Protein AF-A0A177CZA7-F1 (afdb_monomer)

Sequence (702 aa):
MGSHHSREVARFWYDYTTKESLWTVTDPSGFVVVAIATVWLSLAVKYIKMILGNLASKTLLHWGTGRRNADPEQRYLLGPGQTSSGSTSPLASILKETSGIRDLSEQVLLNKRRLSCKERLTLAVFTLVVAGFGTGMIVGGIRAAGIRSVGPVLLHSDVCGLWLFDGETRSDLATRAALNDLAKEERAAQYADNCYRQQFGTDKRRCTFYYRDRLQYGSADFSRPCPFKGNMCSNNITVTFESPIIDASQLGINSQTTHKFRRITQCAPLRMDQRFIQASTENGTTTYRYFYGEKPGADPPVNYTFLTVGDPWDRLAPVYDIFESSDDPIFPADQAVPVTGDSKRWFRNSDPRARPLACLNQIEICTPDERLCLPFRKPDDDTNWEWTPEFTLLYTSLFQTDIFDSIKMRQGRALKAQEAVAGYFSTSLGHEPWANEVENLVAIAHARSQINAWSVASGEDSIHETERYKLVNGTQNTCGLFKYRPQGYATLKGVPLLLVLFLTVVLWVLSLESEVFGPGGAFRKFFISVWQFITRSHDSATISPSSSATQETDTRNRAENSPTNNQLPVVQPGDRQRPPQSTTSSESRTPSHTDTSNVRVPSPTPPSDAATPSAASMPSSNTQESVEAAQLTSTAPVRDSNIGVREDIPNDTDEAEVEWKPLVYYYLFWEGPRSLLRKAPMNPAGRRESNPGPTNYGTIQA

Solvent-accessible surface area (backbone atoms only — not comparable to full-atom values): 43985 Å² total; per-residue (Å²): 132,84,80,72,76,67,72,78,66,73,42,79,48,72,41,52,87,80,72,42,47,35,29,35,32,46,40,70,56,42,51,49,54,52,48,51,52,50,52,51,53,58,57,43,50,62,42,52,51,52,52,52,52,53,51,51,53,51,54,57,58,57,67,70,64,78,77,67,88,66,71,84,79,76,76,83,79,76,74,96,82,74,86,70,79,71,79,70,56,70,66,60,53,45,64,71,71,48,88,47,72,66,55,48,51,46,50,59,72,67,50,85,60,97,67,52,74,67,56,43,50,52,50,44,53,50,47,50,51,53,48,48,52,52,51,48,49,50,54,46,48,58,50,50,60,61,34,55,35,89,37,63,38,74,43,60,33,98,56,20,22,48,63,43,75,62,76,91,55,97,43,76,63,56,54,50,51,52,52,52,54,32,53,51,48,53,50,11,41,55,46,18,66,70,37,59,51,89,80,70,66,96,64,67,74,74,30,45,43,44,58,39,53,56,83,74,60,50,70,84,40,81,44,74,70,50,94,58,78,87,78,42,38,36,92,40,47,22,42,32,37,40,32,58,82,41,50,37,50,54,60,12,46,56,47,91,73,46,42,25,33,32,42,39,40,40,36,30,35,34,50,81,49,69,86,32,38,44,76,47,74,56,96,90,39,36,31,40,38,31,45,88,41,68,39,86,90,45,87,73,78,41,78,40,54,48,75,48,74,41,63,79,54,78,67,55,56,52,64,39,34,18,66,50,77,28,86,38,76,36,66,45,12,71,37,78,42,87,48,90,94,52,94,60,60,27,8,29,36,84,58,75,64,70,38,55,72,46,70,50,76,46,45,31,44,21,42,68,84,63,82,50,70,44,52,66,94,58,77,49,91,84,59,83,69,76,83,40,40,66,50,49,46,48,52,57,11,55,54,82,35,44,62,68,47,49,37,65,59,47,44,79,74,49,46,64,70,57,77,48,44,55,84,45,34,26,58,74,71,66,84,60,40,67,58,56,44,50,52,49,45,52,36,21,26,52,35,31,26,40,50,35,37,48,34,28,23,54,14,59,62,49,81,62,68,44,103,50,47,44,70,45,85,77,31,57,67,27,37,55,29,33,29,26,22,62,86,69,40,26,18,32,42,37,64,66,50,51,51,51,54,50,52,50,53,53,54,50,55,60,41,51,41,75,78,73,46,62,103,79,43,72,60,63,57,50,51,52,49,52,50,54,49,58,57,55,62,66,73,73,74,76,86,79,92,80,82,90,82,90,79,92,82,89,83,86,89,87,87,85,83,88,79,92,84,87,90,81,83,92,77,84,84,78,91,79,85,86,81,83,88,82,86,79,91,86,78,94,77,86,82,84,89,72,92,81,85,87,85,83,85,83,83,88,81,84,89,82,85,89,82,86,81,84,90,81,82,85,84,89,80,89,81,88,80,90,80,89,80,82,85,78,90,82,86,87,79,91,77,90,75,92,73,91,76,88,76,87,75,81,86,79,83,74,78,79,72,84,71,86,72,81,87,77,80,85,84,85,88,82,82,86,82,88,88,85,90,82,90,83,89,85,86,90,82,89,82,91,82,82,88,79,84,90,81,90,79,84,89,80,87,130

pLDDT: mean 72.25, std 24.32, range [23.89, 98.44]

Foldseek 3Di:
DPDPPLVQDQDWDAFLVVRFTWTKDFPVVLVVLLVVLLVLLVVLLVLVLVLLLVVLVVVVVVVVPPPPPPPPPPPPPDDDD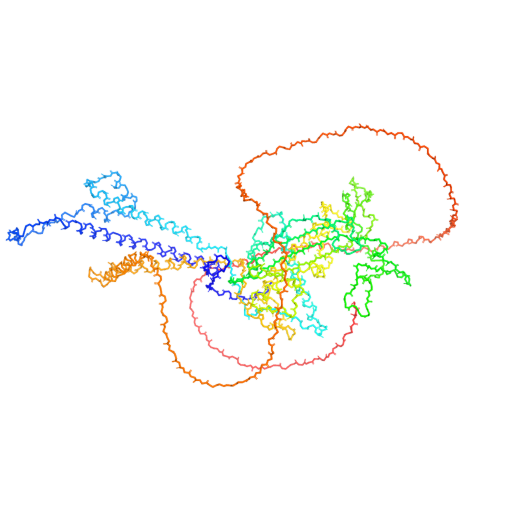DPPVPPDPVLNVCSVVDDDLVSLVCCLPVVPDPDDPVSSVSSVVSSVVSVVVVVVVVVLSVVSVVLKDLAKDQRFAQQFFDWDFQPPDPDVVVVVVLVVVLVLLVVLLVLLVQQVDPPHDDCCVVQQWFNASAADKDDWDWDDADPAPDNFFDPRTKTKIKGDFAWLVNLFFRDNFTKTKIKIKIKGFGDPDCVQWPWDADPNKIKIFGQSAWDPPDVVTDRGPDMDIHPPCVVPPQFAWEQDADPASFAGFHAWDDDPPDPTTTTTHPDSHGTDMDMDMWMWIAGSVRPDIDTLVDPPPPPPDDPDLNVSLQSQLLPLLDLVSSCVSCPPNLFPQVVQDDRRYGYPCDPNNVSVRVVSSVSSSRSSSSSRSVCNQNVVVCVSPDPRTDRPPPNSVNGSRGMTRDPRMIMGRPVSSVVSVVVSVVSVVSSVCVPPPDPPDPVVVVVVVVVVVVVVVVVPPDDDDDDDDDDDDDDDDDDDDDDDDDDDDDDDDDDDDDDDDDDDDDDDDDDDDDDDDDDDDDDDDDDDDDDDDDDDDDDDDDDDDDDDDDDDDDDDDDDDDDDDDDDDDDPPPPPPPVPPDPPDDDDDDDDDDDDDDDDDDDDDDDDDDDDDDDDDDDDDDD

Secondary structure (DSSP, 8-state):
----------EEEEETTTTEEEEEEEHHHHHHHHHHHHHHHHHHHHHHHHHHHHHHHHHHHHHHHTT----GGGGSS--S---------HHHHHHHH--SHHHHHHHHHH--S---HHHHHHHHHHHHHHHHHHHHHHHHHHHHHTTEES--EE---TT-S-EEE-TTS-SHHHHHHHHHHHHHHHHHHHHHHHHTSS---S-GGGTTSSSSSS---PPPEEESS-SSSTT-BSTT-EEEEE---EEGGGTTB--SS--EEEEEEEEEEBP-STTTEEEEEETTEEEEEE-SS--TT-SSPPS-SEEEES-TTTS-----EESS-B--SSS-B-EEEEPTT--SEEEE-SS-SPPPEEEEEEEEEE-TTSS-EEETT---TTS-----HHHHHHHHHHTT-SHHHHHHHHGGGG-GGGTTEETTEE----SSHHHHHHHHHHHHHHHHHHHHHHHHHHTGGGGG-STTEEEPTTGGGGTT-BEE--TTEEEEEHHHHHHHHHHHHHHHHHHHHHHH--TT-HHHHHHHHHHHHHHHHHTT--PPP--------------------------PPPP------------------------PPPPPPPPPP------------------------------------------------------------------------------------PPP------

Mean predicted aligned error: 16.14 Å

Structure (mmCIF, N/CA/C/O backbone):
data_AF-A0A177CZA7-F1
#
_entry.id   AF-A0A177CZA7-F1
#
loop_
_atom_site.group_PDB
_atom_site.id
_atom_site.type_symbol
_atom_site.label_atom_id
_atom_site.label_alt_id
_atom_site.label_comp_id
_atom_site.label_asym_id
_atom_site.label_entity_id
_atom_site.label_seq_id
_atom_site.pdbx_PDB_ins_code
_atom_site.Cartn_x
_atom_site.Cartn_y
_atom_site.Cartn_z
_atom_site.occupancy
_atom_site.B_iso_or_equiv
_atom_site.auth_seq_id
_atom_site.auth_comp_id
_atom_site.auth_asym_id
_atom_site.auth_atom_id
_atom_site.pdbx_PDB_model_num
ATOM 1 N N . MET A 1 1 ? 16.044 -7.470 12.537 1.00 41.16 1 MET A N 1
ATOM 2 C CA . MET A 1 1 ? 15.473 -6.142 12.847 1.00 41.16 1 MET A CA 1
ATOM 3 C C . MET A 1 1 ? 15.877 -5.768 14.262 1.00 41.16 1 MET A C 1
ATOM 5 O O . MET A 1 1 ? 15.389 -6.383 15.202 1.00 41.16 1 MET A O 1
ATOM 9 N N . GLY A 1 2 ? 16.827 -4.843 14.421 1.00 39.81 2 GLY A N 1
ATOM 10 C CA . GLY A 1 2 ? 17.107 -4.253 15.729 1.00 39.81 2 GLY A CA 1
ATOM 11 C C . GLY A 1 2 ? 15.856 -3.510 16.181 1.00 39.81 2 GLY A C 1
ATOM 12 O O . GLY A 1 2 ? 15.377 -2.633 15.471 1.00 39.81 2 GLY A O 1
ATOM 13 N N . SER A 1 3 ? 15.278 -3.933 17.300 1.00 40.50 3 SER A N 1
ATOM 14 C CA . SER A 1 3 ? 14.067 -3.357 17.878 1.00 40.50 3 SER A CA 1
ATOM 15 C C . SER A 1 3 ? 14.360 -1.922 18.339 1.00 40.50 3 SER A C 1
ATOM 17 O O . SER A 1 3 ? 14.622 -1.679 19.519 1.00 40.50 3 SER A O 1
ATOM 19 N N . HIS A 1 4 ? 14.299 -0.952 17.426 1.00 51.53 4 HIS A N 1
ATOM 20 C CA . HIS A 1 4 ? 13.946 0.401 17.824 1.00 51.53 4 HIS A CA 1
ATOM 21 C C . HIS A 1 4 ? 12.551 0.293 18.428 1.00 51.53 4 HIS A C 1
ATOM 23 O O . HIS A 1 4 ? 11.585 -0.040 17.746 1.00 51.53 4 HIS A O 1
ATOM 29 N N . HIS A 1 5 ? 12.475 0.449 19.749 1.00 51.41 5 HIS A N 1
ATOM 30 C CA . HIS A 1 5 ? 11.216 0.515 20.468 1.00 51.41 5 HIS A CA 1
ATOM 31 C C . HIS A 1 5 ? 10.480 1.769 19.997 1.00 51.41 5 HIS A C 1
ATOM 33 O O . HIS A 1 5 ? 10.565 2.814 20.641 1.00 51.41 5 HIS A O 1
ATOM 39 N N . SER A 1 6 ? 9.744 1.666 18.889 1.00 54.41 6 SER A N 1
ATOM 40 C CA . SER A 1 6 ? 8.571 2.497 18.664 1.00 54.41 6 SER A CA 1
ATOM 41 C C . SER A 1 6 ? 7.704 2.293 19.899 1.00 54.41 6 SER A C 1
ATOM 43 O O . SER A 1 6 ? 7.063 1.256 20.075 1.00 54.41 6 SER A O 1
ATOM 45 N N . ARG A 1 7 ? 7.808 3.224 20.852 1.00 56.78 7 ARG A N 1
ATOM 46 C CA . ARG A 1 7 ? 7.008 3.213 22.070 1.00 56.78 7 ARG A CA 1
ATOM 47 C C . ARG A 1 7 ? 5.595 3.555 21.643 1.00 56.78 7 ARG A C 1
ATOM 49 O O . ARG A 1 7 ? 5.189 4.711 21.677 1.00 56.78 7 ARG A O 1
ATOM 56 N N . GLU A 1 8 ? 4.854 2.547 21.209 1.00 59.75 8 GLU A N 1
ATOM 57 C CA . GLU A 1 8 ? 3.438 2.705 20.932 1.00 59.75 8 GLU A CA 1
ATOM 58 C C . GLU A 1 8 ? 2.718 2.888 22.270 1.00 59.75 8 GLU A C 1
ATOM 60 O O . GLU A 1 8 ? 2.397 1.944 22.995 1.00 59.75 8 GLU A O 1
ATOM 65 N N . VAL A 1 9 ? 2.549 4.155 22.641 1.00 65.25 9 VAL A N 1
ATOM 66 C CA . VAL A 1 9 ? 1.777 4.568 23.806 1.00 65.25 9 VAL A CA 1
ATOM 67 C C . VAL A 1 9 ? 0.313 4.271 23.510 1.00 65.25 9 VAL A C 1
ATOM 69 O O . VAL A 1 9 ? -0.203 4.673 22.469 1.00 65.25 9 VAL A O 1
ATOM 72 N N . ALA A 1 10 ? -0.368 3.584 24.432 1.00 82.06 10 ALA A N 1
ATOM 73 C CA . ALA A 1 10 ? -1.807 3.376 24.348 1.00 82.06 10 ALA A CA 1
ATOM 74 C C . ALA A 1 10 ? -2.516 4.728 24.161 1.00 82.06 10 ALA A C 1
ATOM 76 O O . ALA A 1 10 ? -2.536 5.555 25.074 1.00 82.06 10 ALA A O 1
ATOM 77 N N . ARG A 1 11 ? -3.074 4.969 22.972 1.00 91.81 11 ARG A N 1
ATOM 78 C CA . ARG A 1 11 ? -3.558 6.291 22.559 1.00 91.81 11 ARG A CA 1
ATOM 79 C C . ARG A 1 11 ? -4.953 6.197 21.972 1.00 91.81 11 ARG A C 1
ATOM 81 O O . ARG A 1 11 ? -5.267 5.282 21.211 1.00 91.81 11 ARG A O 1
ATOM 88 N N . PHE A 1 12 ? -5.795 7.148 22.358 1.00 94.62 12 PHE A N 1
ATOM 89 C CA . PHE A 1 12 ? -7.100 7.362 21.752 1.00 94.62 12 PHE A CA 1
ATOM 90 C C . PHE A 1 12 ? -6.933 8.196 20.482 1.00 94.62 12 PHE A C 1
ATOM 92 O O . PHE A 1 12 ? -6.252 9.224 20.503 1.00 94.62 12 PHE A O 1
ATOM 99 N N . TRP A 1 13 ? -7.539 7.763 19.386 1.00 96.19 13 TRP A N 1
ATOM 100 C CA . TRP A 1 13 ? -7.469 8.441 18.097 1.00 96.19 13 TRP A CA 1
ATOM 101 C C . TRP A 1 13 ? -8.765 8.237 17.307 1.00 96.19 13 TRP A C 1
ATOM 103 O O . TRP A 1 13 ? -9.624 7.437 17.680 1.00 96.19 13 TRP A O 1
ATOM 113 N N . TYR A 1 14 ? -8.942 9.009 16.238 1.00 97.00 14 TYR A N 1
ATOM 114 C CA . TYR A 1 14 ? -10.126 8.947 15.386 1.00 97.00 14 TYR A CA 1
ATOM 115 C C . TYR A 1 14 ? -9.743 8.401 14.013 1.00 97.00 14 TYR A C 1
ATOM 117 O O . TYR A 1 14 ? -8.868 8.955 13.345 1.00 97.00 14 TYR A O 1
ATOM 125 N N . ASP A 1 15 ? -10.380 7.308 13.606 1.00 97.12 15 ASP A N 1
ATOM 126 C CA . ASP A 1 15 ? -10.232 6.758 12.265 1.00 97.12 15 ASP A CA 1
ATOM 127 C C . ASP A 1 15 ? -11.191 7.489 11.326 1.00 97.12 15 ASP A C 1
ATOM 129 O O . ASP A 1 15 ? -12.394 7.229 11.318 1.00 97.12 15 ASP A O 1
ATOM 133 N N . TYR A 1 16 ? -10.655 8.394 10.508 1.00 97.50 16 TYR A N 1
ATOM 134 C CA . TYR A 1 16 ? -11.457 9.184 9.574 1.00 97.50 16 TYR A CA 1
ATOM 135 C C . TYR A 1 16 ? -12.086 8.346 8.451 1.00 97.50 16 TYR A C 1
ATOM 137 O O . TYR A 1 16 ? -13.098 8.753 7.882 1.00 97.50 16 TYR A O 1
ATOM 145 N N . THR A 1 17 ? -11.554 7.152 8.166 1.00 96.00 17 THR A N 1
ATOM 146 C CA . THR A 1 17 ? -12.101 6.252 7.138 1.00 96.00 17 THR A CA 1
ATOM 147 C C . THR A 1 17 ? -13.332 5.513 7.644 1.00 96.00 17 THR A C 1
ATOM 149 O O . THR A 1 17 ? -14.324 5.407 6.926 1.00 96.00 17 THR A O 1
ATOM 152 N N . THR A 1 18 ? -13.290 5.002 8.877 1.00 96.00 18 THR A N 1
ATOM 153 C CA . THR A 1 18 ? -14.425 4.279 9.483 1.00 96.00 18 THR A CA 1
ATOM 154 C C . THR A 1 18 ? -15.353 5.187 10.292 1.00 96.00 18 THR A C 1
ATOM 156 O O . THR A 1 18 ? -16.461 4.776 10.630 1.00 96.00 18 THR A O 1
ATOM 159 N N . LYS A 1 19 ? -14.936 6.432 10.560 1.00 96.62 19 LYS A N 1
ATOM 160 C CA . LYS A 1 19 ? -15.602 7.410 11.436 1.00 96.62 19 LYS A CA 1
ATOM 161 C C . LYS A 1 19 ? -15.761 6.920 12.878 1.00 96.62 19 LYS A C 1
ATOM 163 O O . LYS A 1 19 ? -16.674 7.346 13.589 1.00 96.62 19 LYS A O 1
ATOM 168 N N . GLU A 1 20 ? -14.870 6.036 13.318 1.00 95.50 20 GLU A N 1
ATOM 169 C CA . GLU A 1 20 ? -14.879 5.466 14.661 1.00 95.50 20 GLU A CA 1
ATOM 170 C C . GLU A 1 20 ? -13.765 6.069 15.522 1.00 95.50 20 GLU A C 1
ATOM 172 O O . GLU A 1 20 ? -12.631 6.259 15.084 1.00 95.50 20 GLU A O 1
ATOM 177 N N . SER A 1 21 ? -14.074 6.339 16.789 1.00 96.00 21 SER A N 1
ATOM 178 C CA . SER A 1 21 ? -13.039 6.603 17.785 1.00 96.00 21 SER A CA 1
ATOM 179 C C . SER A 1 21 ? -12.463 5.280 18.275 1.00 96.00 21 SER A C 1
ATOM 181 O O . SER A 1 21 ? -13.204 4.430 18.779 1.00 96.00 21 SER A O 1
ATOM 183 N N . LEU A 1 22 ? -11.153 5.114 18.155 1.00 95.81 22 LEU A N 1
ATOM 184 C CA . LEU A 1 22 ? -10.438 3.893 18.490 1.00 95.81 22 LEU A CA 1
ATOM 185 C C . LEU A 1 22 ? -9.437 4.163 19.613 1.00 95.81 22 LEU A C 1
ATOM 187 O O . LEU A 1 22 ? -8.828 5.227 19.702 1.00 95.81 22 LEU A O 1
ATOM 191 N N . TRP A 1 23 ? -9.264 3.176 20.483 1.00 95.44 23 TRP A N 1
ATOM 192 C CA . TRP A 1 23 ? -8.212 3.158 21.484 1.00 95.44 23 TRP A CA 1
ATOM 193 C C . TRP A 1 23 ? -7.285 1.989 21.194 1.00 95.44 23 TRP A C 1
ATOM 195 O O . TRP A 1 23 ? -7.686 0.828 21.293 1.00 95.44 23 TRP A O 1
ATOM 205 N N . THR A 1 24 ? -6.053 2.296 20.804 1.00 94.25 24 THR A N 1
ATOM 206 C CA . THR A 1 24 ? -5.045 1.266 20.570 1.00 94.25 24 THR A CA 1
ATOM 207 C C . THR A 1 24 ? -4.421 0.847 21.891 1.00 94.25 24 THR A C 1
ATOM 209 O O . THR A 1 24 ? -3.988 1.689 22.678 1.00 94.25 24 THR A O 1
ATOM 212 N N . VAL A 1 25 ? -4.342 -0.462 22.109 1.00 93.50 25 VAL A N 1
ATOM 213 C CA . VAL A 1 25 ? -3.674 -1.088 23.251 1.00 93.50 25 VAL A CA 1
ATOM 214 C C . VAL A 1 25 ? -2.887 -2.308 22.776 1.00 93.50 25 VAL A C 1
ATOM 216 O O . VAL A 1 25 ? -3.219 -2.914 21.758 1.00 93.50 25 VAL A O 1
ATOM 219 N N . THR A 1 26 ? -1.855 -2.709 23.517 1.00 92.69 26 THR A N 1
ATOM 220 C CA . THR A 1 26 ? -1.191 -3.993 23.250 1.00 92.69 26 THR A CA 1
ATOM 221 C C . THR A 1 26 ? -2.165 -5.148 23.488 1.00 92.69 26 THR A C 1
ATOM 223 O O . THR A 1 26 ? -3.050 -5.051 24.342 1.00 92.69 26 THR A O 1
ATOM 226 N N . ASP A 1 27 ? -2.010 -6.257 22.767 1.00 90.19 27 ASP A N 1
ATOM 227 C CA . ASP A 1 27 ? -2.902 -7.419 22.869 1.00 90.19 27 ASP A CA 1
ATOM 228 C C . ASP A 1 27 ? -3.103 -7.933 24.311 1.00 90.19 27 ASP A C 1
ATOM 230 O O . ASP A 1 27 ? -4.257 -8.195 24.683 1.00 90.19 27 ASP A O 1
ATOM 234 N N . PRO A 1 28 ? -2.051 -8.051 25.155 1.00 92.12 28 PRO A N 1
ATOM 235 C CA . PRO A 1 28 ? -2.212 -8.423 26.560 1.00 92.12 28 PRO A CA 1
ATOM 236 C C . PRO A 1 28 ? -3.025 -7.388 27.343 1.00 92.12 28 PRO A C 1
ATOM 238 O O . PRO A 1 28 ? -3.953 -7.749 28.065 1.00 92.12 28 PRO A O 1
ATOM 241 N N . SER A 1 29 ? -2.741 -6.097 27.154 1.00 89.50 29 SER A N 1
ATOM 242 C CA . SER A 1 29 ? -3.460 -5.013 27.837 1.00 89.50 29 SER A CA 1
ATOM 243 C C . SER A 1 29 ? -4.928 -4.966 27.421 1.00 89.50 29 SER A C 1
ATOM 245 O O . SER A 1 29 ? -5.801 -4.786 28.264 1.00 89.50 29 SER A O 1
ATOM 247 N N . GLY A 1 30 ? -5.222 -5.204 26.141 1.00 87.31 30 GLY A N 1
ATOM 248 C CA . GLY A 1 30 ? -6.588 -5.320 25.640 1.00 87.31 30 GLY A CA 1
ATOM 249 C C . GLY A 1 30 ? -7.357 -6.462 26.303 1.00 87.31 30 GLY A C 1
ATOM 250 O O . GLY A 1 30 ? -8.509 -6.270 26.691 1.00 87.31 30 GLY A O 1
ATOM 251 N N . PHE A 1 31 ? -6.725 -7.627 26.507 1.00 87.94 31 PHE A N 1
ATOM 252 C CA . PHE A 1 31 ? -7.338 -8.718 27.279 1.00 87.94 31 PHE A CA 1
ATOM 253 C C . PHE A 1 31 ? -7.593 -8.307 28.727 1.00 87.94 31 PHE A C 1
ATOM 255 O O . PHE A 1 31 ? -8.678 -8.569 29.236 1.00 87.94 31 PHE A O 1
ATOM 262 N N . VAL A 1 32 ? -6.637 -7.635 29.375 1.00 89.56 32 VAL A N 1
ATOM 263 C CA . VAL A 1 32 ? -6.783 -7.167 30.761 1.00 89.56 32 VAL A CA 1
ATOM 264 C C . VAL A 1 32 ? -7.930 -6.163 30.890 1.00 89.56 32 VAL A C 1
ATOM 266 O O . VAL A 1 32 ? -8.757 -6.315 31.781 1.00 89.56 32 VAL A O 1
ATOM 269 N N . VAL A 1 33 ? -8.045 -5.181 29.990 1.00 86.75 33 VAL A N 1
ATOM 270 C CA . VAL A 1 33 ? -9.135 -4.187 30.015 1.00 86.75 33 VAL A CA 1
ATOM 271 C C . VAL A 1 33 ? -10.498 -4.860 29.852 1.00 86.75 33 VAL A C 1
ATOM 273 O O . VAL A 1 33 ? -11.414 -4.589 30.631 1.00 86.75 33 VAL A O 1
ATOM 276 N N . VAL A 1 34 ? -10.634 -5.771 28.883 1.00 84.81 34 VAL A N 1
ATOM 277 C CA . VAL A 1 34 ? -11.884 -6.518 28.675 1.00 84.81 34 VAL A CA 1
ATOM 278 C C . VAL A 1 34 ? -12.184 -7.415 29.880 1.00 84.81 34 VAL A C 1
ATOM 280 O O . VAL A 1 34 ? -13.314 -7.428 30.366 1.00 84.81 34 VAL A O 1
ATOM 283 N N . ALA A 1 35 ? -11.184 -8.107 30.429 1.00 86.56 35 ALA A N 1
ATOM 284 C CA . ALA A 1 35 ? -11.339 -8.941 31.617 1.00 86.5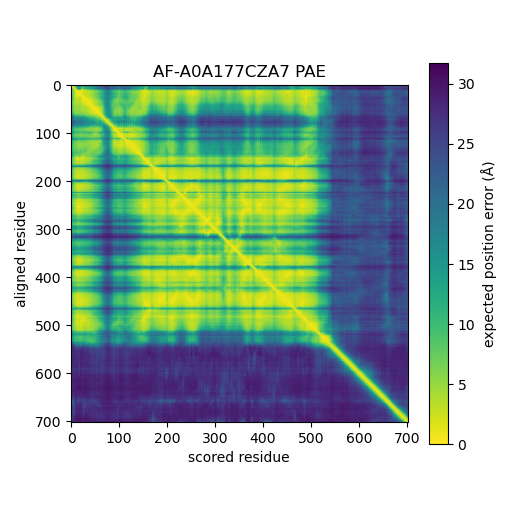6 35 ALA A CA 1
ATOM 285 C C . ALA A 1 35 ? -11.792 -8.116 32.832 1.00 86.56 35 ALA A C 1
ATOM 287 O O . ALA A 1 35 ? -12.782 -8.467 33.468 1.00 86.56 35 ALA A O 1
ATOM 288 N N . ILE A 1 36 ? -11.154 -6.975 33.106 1.00 86.88 36 ILE A N 1
ATOM 289 C CA . ILE A 1 36 ? -11.553 -6.063 34.186 1.00 86.88 36 ILE A CA 1
ATOM 290 C C . ILE A 1 36 ? -13.001 -5.608 33.983 1.00 86.88 36 ILE A C 1
ATOM 292 O O . ILE A 1 36 ? -13.799 -5.718 34.912 1.00 86.88 36 ILE A O 1
ATOM 296 N N . ALA A 1 37 ? -13.371 -5.171 32.776 1.00 83.06 37 ALA A N 1
ATOM 297 C CA . ALA A 1 37 ? -14.738 -4.746 32.479 1.00 83.06 37 ALA A CA 1
ATOM 298 C C . ALA A 1 37 ? -15.762 -5.877 32.701 1.00 83.06 37 ALA A C 1
ATOM 300 O O . ALA A 1 37 ? -16.812 -5.653 33.301 1.00 83.06 37 ALA A O 1
ATOM 301 N N . THR A 1 38 ? -15.451 -7.108 32.280 1.00 80.94 38 THR A N 1
ATOM 302 C CA . THR A 1 38 ? -16.338 -8.273 32.466 1.00 80.94 38 THR A CA 1
ATOM 303 C C . THR A 1 38 ? -16.464 -8.713 33.927 1.00 80.94 38 THR A C 1
ATOM 305 O O . THR A 1 38 ? -17.572 -9.017 34.378 1.00 80.94 38 THR A O 1
ATOM 308 N N . VAL A 1 39 ? -15.371 -8.701 34.699 1.00 84.62 39 VAL A N 1
ATOM 309 C CA . VAL A 1 39 ? -15.392 -8.994 36.142 1.00 84.62 39 VAL A CA 1
ATOM 310 C C . VAL A 1 39 ? -16.217 -7.942 36.876 1.00 84.62 39 VAL A C 1
ATOM 312 O O . VAL A 1 39 ? -17.085 -8.291 37.674 1.00 84.62 39 VAL A O 1
ATOM 315 N N . TRP A 1 40 ? -16.024 -6.661 36.557 1.00 81.94 40 TRP A N 1
ATOM 316 C CA . TRP A 1 40 ? -16.814 -5.572 37.131 1.00 81.94 40 TRP A CA 1
ATOM 317 C C . TRP A 1 40 ? -18.301 -5.686 36.806 1.00 81.94 40 TRP A C 1
ATOM 319 O O . TRP A 1 40 ? -19.128 -5.570 37.710 1.00 81.94 40 TRP A O 1
ATOM 329 N N . LEU A 1 41 ? -18.657 -5.978 35.552 1.00 78.12 41 LEU A N 1
ATOM 330 C CA . LEU A 1 41 ? -20.047 -6.238 35.165 1.00 78.12 41 LEU A CA 1
ATOM 331 C C . LEU A 1 41 ? -20.635 -7.426 35.938 1.00 78.12 41 LEU A C 1
ATOM 333 O O . LEU A 1 41 ? -21.768 -7.351 36.407 1.00 78.12 41 LEU A O 1
ATOM 337 N N . SER A 1 42 ? -19.855 -8.490 36.140 1.00 81.06 42 SER A N 1
ATOM 338 C CA . SER A 1 42 ? -20.282 -9.666 36.909 1.00 81.06 42 SER A CA 1
ATOM 339 C C . SER A 1 42 ? -20.529 -9.332 38.384 1.00 81.06 42 SER A C 1
ATOM 341 O O . SER A 1 42 ? -21.536 -9.755 38.952 1.00 81.06 42 SER A O 1
ATOM 343 N N . LEU A 1 43 ? -19.666 -8.517 39.001 1.00 82.69 43 LEU A N 1
ATOM 344 C CA . LEU A 1 43 ? -19.864 -8.018 40.366 1.00 82.69 43 LEU A CA 1
ATOM 345 C C . LEU A 1 43 ? -21.087 -7.091 40.458 1.00 82.69 43 LEU A C 1
ATOM 347 O O . LEU A 1 43 ? -21.850 -7.166 41.425 1.00 82.69 43 LEU A O 1
ATOM 351 N N . ALA A 1 44 ? -21.333 -6.280 39.426 1.00 80.38 44 ALA A N 1
ATOM 352 C CA . ALA A 1 44 ? -22.491 -5.395 39.348 1.00 80.38 44 ALA A CA 1
ATOM 353 C C . ALA A 1 44 ? -23.830 -6.153 39.310 1.00 80.38 44 ALA A C 1
ATOM 355 O O . ALA A 1 44 ? -24.822 -5.628 39.815 1.00 80.38 44 ALA A O 1
ATOM 356 N N . VAL A 1 45 ? -23.879 -7.400 38.811 1.00 78.88 45 VAL A N 1
ATOM 357 C CA . VAL A 1 45 ? -25.102 -8.239 38.806 1.00 78.88 45 VAL A CA 1
ATOM 358 C C . VAL A 1 45 ? -25.719 -8.336 40.201 1.00 78.88 45 VAL A C 1
ATOM 360 O O . VAL A 1 45 ? -26.937 -8.210 40.358 1.00 78.88 45 VAL A O 1
ATOM 363 N N . LYS A 1 46 ? -24.886 -8.548 41.227 1.00 80.56 46 LYS A N 1
ATOM 364 C CA . LYS A 1 46 ? -25.345 -8.685 42.615 1.00 80.56 46 LYS A CA 1
ATOM 365 C C . LYS A 1 46 ? -26.059 -7.415 43.077 1.00 80.56 46 LYS A C 1
ATOM 367 O O . LYS A 1 46 ? -27.122 -7.489 43.694 1.00 80.56 46 LYS A O 1
ATOM 372 N N . TYR A 1 47 ? -25.497 -6.264 42.731 1.00 78.56 47 TYR A N 1
ATOM 373 C CA . TYR A 1 47 ? -26.036 -4.964 43.100 1.00 78.56 47 TYR A CA 1
ATOM 374 C C . TYR A 1 47 ? -27.284 -4.606 42.301 1.00 78.56 47 TYR A C 1
ATOM 376 O O . TYR A 1 47 ? -28.274 -4.191 42.895 1.00 78.56 47 TYR A O 1
ATOM 384 N N . ILE A 1 48 ? -27.299 -4.867 40.991 1.00 79.31 48 ILE A N 1
ATOM 385 C CA . ILE A 1 48 ? -28.489 -4.711 40.142 1.00 79.31 48 ILE A CA 1
ATOM 386 C C . ILE A 1 48 ? -29.658 -5.497 40.735 1.00 79.31 48 ILE A C 1
ATOM 388 O O . ILE A 1 48 ? -30.757 -4.967 40.880 1.00 79.31 48 ILE A O 1
ATOM 392 N N . LYS A 1 49 ? -29.414 -6.746 41.141 1.00 77.12 49 LYS A N 1
ATOM 393 C CA . LYS A 1 49 ? -30.429 -7.579 41.784 1.00 77.12 49 LYS A CA 1
ATOM 394 C C . LYS A 1 49 ? -30.942 -6.961 43.087 1.00 77.12 49 LYS A C 1
ATOM 396 O O . LYS A 1 49 ? -32.151 -6.948 43.310 1.00 77.12 49 LYS A O 1
ATOM 401 N N . MET A 1 50 ? -30.052 -6.443 43.933 1.00 78.50 50 MET A N 1
ATOM 402 C CA . MET A 1 50 ? -30.434 -5.805 45.197 1.00 78.50 50 MET A CA 1
ATOM 403 C C . MET A 1 50 ? -31.254 -4.528 44.967 1.00 78.50 50 MET A C 1
ATOM 405 O O . MET A 1 50 ? -32.296 -4.337 45.595 1.00 78.50 50 MET A O 1
ATOM 409 N N . ILE A 1 51 ? -30.833 -3.696 44.012 1.00 78.50 51 ILE A N 1
ATOM 410 C CA . ILE A 1 51 ? -31.532 -2.472 43.610 1.00 78.50 51 ILE A CA 1
ATOM 411 C C . ILE A 1 51 ? -32.925 -2.813 43.071 1.00 78.50 51 ILE A C 1
ATOM 413 O O . ILE A 1 51 ? -33.911 -2.246 43.539 1.00 78.50 51 ILE A O 1
ATOM 417 N N . LEU A 1 52 ? -33.030 -3.773 42.145 1.00 79.38 52 LEU A N 1
ATOM 418 C CA . LEU A 1 52 ? -34.308 -4.207 41.573 1.00 79.38 52 LEU A CA 1
ATOM 419 C C . LEU A 1 52 ? -35.238 -4.797 42.639 1.00 79.38 52 LEU A C 1
ATOM 421 O O . LEU A 1 52 ? -36.424 -4.471 42.651 1.00 79.38 52 LEU A O 1
ATOM 425 N N . GLY A 1 53 ? -34.715 -5.603 43.567 1.00 79.06 53 GLY A N 1
ATOM 426 C CA . GLY A 1 53 ? -35.490 -6.149 44.685 1.00 79.06 53 GLY A CA 1
ATOM 427 C C . GLY A 1 53 ? -36.043 -5.056 45.606 1.00 79.06 53 GLY A C 1
ATOM 428 O O . GLY A 1 53 ? -37.232 -5.056 45.937 1.00 79.06 53 GLY A O 1
ATOM 429 N N . ASN A 1 54 ? -35.214 -4.070 45.958 1.00 80.06 54 ASN A N 1
ATOM 430 C CA . ASN A 1 54 ? -35.630 -2.925 46.772 1.00 80.06 54 ASN A CA 1
ATOM 431 C C . ASN A 1 54 ? -36.652 -2.037 46.048 1.00 80.06 54 ASN A C 1
ATOM 433 O O . ASN A 1 54 ? -37.616 -1.571 46.663 1.00 80.06 54 ASN A O 1
ATOM 437 N N . LEU A 1 55 ? -36.476 -1.820 44.742 1.00 79.56 55 LEU A N 1
ATOM 438 C CA . LEU A 1 55 ? -37.396 -1.037 43.918 1.00 79.56 55 LEU A CA 1
ATOM 439 C C . LEU A 1 55 ? -38.761 -1.728 43.793 1.00 79.56 55 LEU A C 1
ATOM 441 O O . LEU A 1 55 ? -39.797 -1.076 43.949 1.00 79.56 55 LEU A O 1
ATOM 445 N N . ALA A 1 56 ? -38.765 -3.045 43.571 1.00 78.88 56 ALA A N 1
ATOM 446 C CA . ALA A 1 56 ? -39.974 -3.861 43.512 1.00 78.88 56 ALA A CA 1
ATOM 447 C C . ALA A 1 56 ? -40.731 -3.840 44.845 1.00 78.88 56 ALA A C 1
ATOM 449 O O . ALA A 1 56 ? -41.938 -3.613 44.870 1.00 78.88 56 ALA A O 1
ATOM 450 N N . SER A 1 57 ? -40.020 -3.987 45.967 1.00 77.94 57 SER A N 1
ATOM 451 C CA . SER A 1 57 ? -40.622 -3.908 47.303 1.00 77.94 57 SER A CA 1
ATOM 452 C C . SER A 1 57 ? -41.275 -2.542 47.558 1.00 77.94 57 SER A C 1
ATOM 454 O O . SER A 1 57 ? -42.435 -2.469 47.968 1.00 77.94 57 SER A O 1
ATOM 456 N N . LYS A 1 58 ? -40.581 -1.441 47.229 1.00 80.06 58 LYS A N 1
ATOM 457 C CA . LYS A 1 58 ? -41.130 -0.081 47.374 1.00 80.06 58 LYS A CA 1
ATOM 458 C C . LYS A 1 58 ? -42.353 0.158 46.488 1.00 80.06 58 LYS A C 1
ATOM 460 O O . LYS A 1 58 ? -43.336 0.719 46.964 1.00 80.06 58 LYS A O 1
ATOM 465 N N . THR A 1 59 ? -42.312 -0.255 45.223 1.00 78.56 59 THR A N 1
ATOM 466 C CA . THR A 1 59 ? -43.443 -0.075 44.293 1.00 78.56 59 THR A CA 1
ATOM 467 C C . THR A 1 59 ? -44.665 -0.888 44.719 1.00 78.56 59 THR A C 1
ATOM 469 O O . THR A 1 59 ? -45.773 -0.351 44.730 1.00 78.56 59 THR A O 1
ATOM 472 N N . LEU A 1 60 ? -44.469 -2.129 45.174 1.00 74.31 60 LEU A N 1
ATOM 473 C CA . LEU A 1 60 ? -45.535 -2.975 45.723 1.00 74.31 60 LEU A CA 1
ATOM 474 C C . LEU A 1 60 ? -46.183 -2.373 46.977 1.00 74.31 60 LEU A C 1
ATOM 476 O O . LEU A 1 60 ? -47.410 -2.339 47.082 1.00 74.31 60 LEU A O 1
ATOM 480 N N . LEU A 1 61 ? -45.377 -1.854 47.909 1.00 74.56 61 LEU A N 1
ATOM 481 C CA . LEU A 1 61 ? -45.879 -1.216 49.130 1.00 74.56 61 LEU A CA 1
ATOM 482 C C . LEU A 1 61 ? -46.639 0.086 48.838 1.00 74.56 61 LEU A C 1
ATOM 484 O O . LEU A 1 61 ? -47.639 0.385 49.498 1.00 74.56 61 LEU A O 1
ATOM 488 N N . HIS A 1 62 ? -46.203 0.855 47.839 1.00 76.81 62 HIS A N 1
ATOM 489 C CA . HIS A 1 62 ? -46.831 2.137 47.531 1.00 76.81 62 HIS A CA 1
ATOM 490 C C . HIS A 1 62 ? -48.168 1.984 46.792 1.00 76.81 62 HIS A C 1
ATOM 492 O O . HIS A 1 62 ? -49.095 2.755 47.030 1.00 76.81 62 HIS A O 1
ATOM 498 N N . TRP A 1 63 ? -48.317 0.952 45.958 1.00 71.50 63 TRP A N 1
ATOM 499 C CA . TRP A 1 63 ? -49.586 0.661 45.281 1.00 71.50 63 TRP A CA 1
ATOM 500 C C . TRP A 1 63 ? -50.679 0.131 46.218 1.00 71.50 63 TRP A C 1
ATOM 502 O O . TRP A 1 63 ? -51.863 0.341 45.958 1.00 71.50 63 TRP A O 1
ATOM 512 N N . GLY A 1 64 ? -50.311 -0.517 47.328 1.00 65.31 64 GLY A N 1
ATOM 513 C CA . GLY A 1 64 ? -51.275 -1.037 48.303 1.00 65.31 64 GLY A CA 1
ATOM 514 C C . GLY A 1 64 ? -51.963 0.037 49.155 1.00 65.31 64 GLY A C 1
ATOM 515 O O . GLY A 1 64 ? -53.067 -0.184 49.649 1.00 65.31 64 GLY A O 1
ATOM 516 N N . THR A 1 65 ? -51.344 1.208 49.322 1.00 62.25 65 THR A N 1
ATOM 517 C CA . THR A 1 65 ? -51.823 2.249 50.248 1.00 62.25 65 THR A CA 1
ATOM 518 C C . THR A 1 65 ? -52.748 3.287 49.603 1.00 62.25 65 THR A C 1
ATOM 520 O O . THR A 1 65 ? -53.485 3.964 50.313 1.00 62.25 65 THR A O 1
ATOM 523 N N . GLY A 1 66 ? -52.799 3.373 48.270 1.00 56.41 66 GLY A N 1
ATOM 524 C CA . GLY A 1 66 ? -53.491 4.454 47.553 1.00 56.41 66 GLY A CA 1
ATOM 525 C C . GLY A 1 66 ? -55.015 4.346 47.397 1.00 56.41 66 GLY A C 1
ATOM 526 O O . GLY A 1 66 ? -55.596 5.197 46.734 1.00 56.41 66 GLY A O 1
ATOM 527 N N . ARG A 1 67 ? -55.694 3.319 47.935 1.00 51.12 67 ARG A N 1
ATOM 528 C CA . ARG A 1 67 ? -57.136 3.127 47.655 1.00 51.12 67 ARG A CA 1
ATOM 529 C C . ARG A 1 67 ? -57.998 2.688 48.832 1.00 51.12 67 ARG A C 1
ATOM 531 O O . ARG A 1 67 ? -59.015 2.027 48.642 1.00 51.12 67 ARG A O 1
ATOM 538 N N . ARG A 1 68 ? -57.623 3.075 50.048 1.00 51.47 68 ARG A N 1
ATOM 539 C CA . ARG A 1 68 ? -58.587 3.143 51.148 1.00 51.47 68 ARG A CA 1
ATOM 540 C C . ARG A 1 68 ? -58.833 4.613 51.449 1.00 51.47 68 ARG A C 1
ATOM 542 O O . ARG A 1 68 ? -58.115 5.203 52.248 1.00 51.47 68 ARG A O 1
ATOM 549 N N . ASN A 1 69 ? -59.858 5.173 50.805 1.00 56.22 69 ASN A N 1
ATOM 550 C CA . ASN A 1 69 ? -60.632 6.271 51.382 1.00 56.22 69 ASN A CA 1
ATOM 551 C C . ASN A 1 69 ? -61.256 5.707 52.663 1.00 56.22 69 ASN A C 1
ATOM 553 O O . ASN A 1 69 ? -62.376 5.213 52.653 1.00 56.22 69 ASN A O 1
ATOM 557 N N . ALA A 1 70 ? -60.453 5.601 53.717 1.00 50.31 70 ALA A N 1
ATOM 558 C CA . ALA A 1 70 ? -60.944 5.247 55.027 1.00 50.31 70 ALA A CA 1
ATOM 559 C C . ALA A 1 70 ? -61.526 6.529 55.604 1.00 50.31 70 ALA A C 1
ATOM 561 O O . ALA A 1 70 ? -60.794 7.510 55.771 1.00 50.31 70 ALA A O 1
ATOM 562 N N . ASP A 1 71 ? -62.831 6.498 55.851 1.00 55.06 71 ASP A N 1
ATOM 563 C CA . ASP A 1 71 ? -63.538 7.524 56.598 1.00 55.06 71 ASP A CA 1
ATOM 564 C C . ASP A 1 71 ? -62.734 7.920 57.847 1.00 55.06 71 ASP A C 1
ATOM 566 O O . ASP A 1 71 ? -62.262 7.047 58.589 1.00 55.06 71 ASP A O 1
ATOM 570 N N . PRO A 1 72 ? -62.547 9.226 58.098 1.00 59.94 72 PRO A N 1
ATOM 571 C CA . PRO A 1 72 ? -61.749 9.707 59.219 1.00 59.94 72 PRO A CA 1
ATOM 572 C C . PRO A 1 72 ? -62.325 9.353 60.604 1.00 59.94 72 PRO A C 1
ATOM 574 O O . PRO A 1 72 ? -61.616 9.511 61.596 1.00 59.94 72 PRO A O 1
ATOM 577 N N . GLU A 1 73 ? -63.549 8.823 60.710 1.00 55.97 73 GLU A N 1
ATOM 578 C CA . GLU A 1 73 ? -64.205 8.588 62.006 1.00 55.97 73 GLU A CA 1
ATOM 579 C C . GLU A 1 73 ? -63.784 7.316 62.757 1.00 55.97 73 GLU A C 1
ATOM 581 O O . GLU A 1 73 ? -63.975 7.235 63.968 1.00 55.97 73 GLU A O 1
ATOM 586 N N . GLN A 1 74 ? -63.141 6.331 62.124 1.00 54.66 74 GLN A N 1
ATOM 587 C CA . GLN A 1 74 ? -62.885 5.043 62.797 1.00 54.66 74 GLN A CA 1
ATOM 588 C C . GLN A 1 74 ? -61.553 4.952 63.571 1.00 54.66 74 GLN A C 1
ATOM 590 O O . GLN A 1 74 ? -61.175 3.876 64.033 1.00 54.66 74 GLN A O 1
ATOM 595 N N . ARG A 1 75 ? -60.818 6.064 63.738 1.00 49.19 75 ARG A N 1
ATOM 596 C CA . ARG A 1 75 ? -59.465 6.063 64.344 1.00 49.19 75 ARG A CA 1
ATOM 597 C C . ARG A 1 75 ? -59.399 6.227 65.866 1.00 49.19 75 ARG A C 1
ATOM 599 O O . ARG A 1 75 ? -58.304 6.123 66.408 1.00 49.19 75 ARG A O 1
ATOM 606 N N . TYR A 1 76 ? -60.515 6.418 66.568 1.00 52.94 76 TYR A N 1
ATOM 607 C CA . TYR A 1 76 ? -60.485 6.710 68.011 1.00 52.94 76 TYR A CA 1
ATOM 608 C C . TYR A 1 76 ? -60.797 5.531 68.951 1.00 52.94 76 TYR A C 1
ATOM 610 O O . TYR A 1 76 ? -60.791 5.725 70.162 1.00 52.94 76 TYR A O 1
ATOM 618 N N . LEU A 1 77 ? -61.021 4.307 68.451 1.00 53.88 77 LEU A N 1
ATOM 619 C CA . LEU A 1 77 ? -61.473 3.181 69.297 1.00 53.88 77 LEU A CA 1
ATOM 620 C C . LEU A 1 77 ? -60.524 1.976 69.408 1.00 53.88 77 LEU A C 1
ATOM 622 O O . LEU A 1 77 ? -60.894 0.977 70.020 1.00 53.88 77 LEU A O 1
ATOM 626 N N . LEU A 1 78 ? -59.295 2.042 68.889 1.00 48.19 78 LEU A N 1
ATOM 627 C CA . LEU A 1 78 ? -58.329 0.946 69.047 1.00 48.19 78 LEU A CA 1
ATOM 628 C C . LEU A 1 78 ? -57.176 1.367 69.957 1.00 48.19 78 LEU A C 1
ATOM 630 O O . LEU A 1 78 ? -56.313 2.159 69.586 1.00 48.19 78 LEU A O 1
ATOM 634 N N . GLY A 1 79 ? -57.220 0.837 71.180 1.00 54.28 79 GLY A N 1
ATOM 635 C CA . GLY A 1 79 ? -56.246 1.078 72.233 1.00 54.28 79 GLY A CA 1
ATOM 636 C C . GLY A 1 79 ? -54.843 0.520 71.939 1.00 54.28 79 GLY A C 1
ATOM 637 O O . GLY A 1 79 ? -54.658 -0.339 71.070 1.00 54.28 79 GLY A O 1
ATOM 638 N N . PRO A 1 80 ? -53.834 0.996 72.688 1.00 50.69 80 PRO A N 1
ATOM 639 C CA . PRO A 1 80 ? -52.439 0.613 72.527 1.00 50.69 80 PRO A CA 1
ATOM 640 C C . PRO A 1 80 ? -52.221 -0.789 73.109 1.00 50.69 80 PRO A C 1
ATOM 642 O O . PRO A 1 80 ? -52.041 -0.938 74.313 1.00 50.69 80 PRO A O 1
ATOM 645 N N . GLY A 1 81 ? -52.272 -1.842 72.290 1.00 50.56 81 GLY A N 1
ATOM 646 C CA . GLY A 1 81 ? -52.054 -3.182 72.851 1.00 50.56 81 GLY A CA 1
ATOM 647 C C . GLY A 1 81 ? -52.041 -4.395 71.930 1.00 50.56 81 GLY A C 1
ATOM 648 O O . GLY A 1 81 ? -51.880 -5.500 72.437 1.00 50.56 81 GLY A O 1
ATOM 649 N N . GLN A 1 82 ? -52.179 -4.257 70.610 1.00 46.50 82 GLN A N 1
ATOM 650 C CA . GLN A 1 82 ? -52.038 -5.403 69.707 1.00 46.50 82 GLN A CA 1
ATOM 651 C C . GLN A 1 82 ? -51.076 -5.086 68.571 1.00 46.50 82 GLN A C 1
ATOM 653 O O . GLN A 1 82 ? -51.436 -4.515 67.544 1.00 46.50 82 GLN A O 1
ATOM 658 N N . THR A 1 83 ? -49.832 -5.520 68.748 1.00 47.50 83 THR A N 1
ATOM 659 C CA . THR A 1 83 ? -48.902 -5.795 67.656 1.00 47.50 83 THR A CA 1
ATOM 660 C C . THR A 1 83 ? -49.440 -6.986 66.863 1.00 47.50 83 THR A C 1
ATOM 662 O O . THR A 1 83 ? -48.970 -8.113 66.990 1.00 47.50 83 THR A O 1
ATOM 665 N N . SER A 1 84 ? -50.475 -6.760 66.049 1.00 48.97 84 SER A N 1
ATOM 666 C CA . SER A 1 84 ? -50.892 -7.739 65.050 1.00 48.97 84 SER A CA 1
ATOM 667 C C . SER A 1 84 ? -49.667 -8.039 64.193 1.00 48.97 84 SER A C 1
ATOM 669 O O . SER A 1 84 ? -49.169 -7.135 63.514 1.00 48.97 84 SER A O 1
ATOM 671 N N . SER A 1 85 ? -49.147 -9.268 64.260 1.00 50.66 85 SER A N 1
ATOM 672 C CA . SER A 1 85 ? -48.071 -9.720 63.386 1.00 50.66 85 SER A CA 1
ATOM 673 C C . SER A 1 85 ? -48.608 -9.643 61.962 1.00 50.66 85 SER A C 1
ATOM 675 O O . SER A 1 85 ? -49.332 -10.529 61.504 1.00 50.66 85 SER A O 1
ATOM 677 N N . GLY A 1 86 ? -48.358 -8.513 61.305 1.00 52.88 86 GLY A N 1
ATOM 678 C CA . GLY A 1 86 ? -48.835 -8.257 59.963 1.00 52.88 86 GLY A CA 1
ATOM 679 C C . GLY A 1 86 ? -48.306 -9.367 59.079 1.00 52.88 86 GLY A C 1
ATOM 680 O O . GLY A 1 86 ? -47.095 -9.477 58.897 1.00 52.88 86 GLY A O 1
ATOM 681 N N . SER A 1 87 ? -49.218 -10.207 58.590 1.00 59.25 87 SER A N 1
ATOM 682 C CA . SER A 1 87 ? -48.962 -11.186 57.543 1.00 59.25 87 SER A CA 1
ATOM 683 C C . SER A 1 87 ? -48.218 -10.458 56.427 1.00 59.25 87 SER A C 1
ATOM 685 O O . SER A 1 87 ? -48.780 -9.634 55.704 1.00 59.25 87 SER A O 1
ATOM 687 N N . THR A 1 88 ? -46.910 -10.690 56.351 1.00 62.22 88 THR A N 1
ATOM 688 C CA . THR A 1 88 ? -46.099 -10.195 55.253 1.00 62.22 88 THR A CA 1
ATOM 689 C C . THR A 1 88 ? -46.660 -10.827 53.990 1.00 62.22 88 THR A C 1
ATOM 691 O O . THR A 1 88 ? -46.910 -12.033 53.946 1.00 62.22 88 THR A O 1
ATOM 694 N N . SER A 1 89 ? -46.938 -9.994 52.983 1.00 73.06 89 SER A N 1
ATOM 695 C CA . SER A 1 89 ? -47.485 -10.463 51.710 1.00 73.06 89 SER A CA 1
ATOM 696 C C . SER A 1 89 ? -46.647 -11.652 51.209 1.00 73.06 89 SER A C 1
ATOM 698 O O . SER A 1 89 ? -45.415 -11.549 51.189 1.00 73.06 89 SER A O 1
ATOM 700 N N . PRO A 1 90 ? -47.274 -12.771 50.799 1.00 78.12 90 PRO A N 1
ATOM 701 C CA . PRO A 1 90 ? -46.566 -13.958 50.316 1.00 78.12 90 PRO A CA 1
ATOM 702 C C . PRO A 1 90 ? -45.636 -13.648 49.133 1.00 78.12 90 PRO A C 1
ATOM 704 O O . PRO A 1 90 ? -44.651 -14.348 48.919 1.00 78.12 90 PRO A O 1
ATOM 707 N N . LEU A 1 91 ? -45.889 -12.560 48.402 1.00 76.25 91 LEU A N 1
ATOM 708 C CA . LEU A 1 91 ? -45.016 -12.067 47.342 1.00 76.25 91 LEU A CA 1
ATOM 709 C C . LEU A 1 91 ? -43.660 -11.566 47.874 1.00 76.25 91 LEU A C 1
ATOM 711 O O . LEU A 1 91 ? -42.624 -11.801 47.255 1.00 76.25 91 LEU A O 1
ATOM 715 N N . ALA A 1 92 ? -43.649 -10.906 49.035 1.00 76.00 92 ALA A N 1
ATOM 716 C CA . ALA A 1 92 ? -42.428 -10.394 49.652 1.00 76.00 92 ALA A CA 1
ATOM 717 C C . ALA A 1 92 ? -41.538 -11.527 50.183 1.00 76.00 92 ALA A C 1
ATOM 719 O O . ALA A 1 92 ? -40.314 -11.429 50.096 1.00 76.00 92 ALA A O 1
ATOM 720 N N . SER A 1 93 ? -42.131 -12.617 50.690 1.00 79.56 93 SER A N 1
ATOM 721 C CA . SER A 1 93 ? -41.349 -13.795 51.082 1.00 79.56 93 SER A CA 1
ATOM 722 C C . SER A 1 93 ? -40.744 -14.479 49.860 1.00 79.56 93 SER A C 1
ATOM 724 O O . SER A 1 93 ? -39.559 -14.783 49.876 1.00 79.56 93 SER A O 1
ATOM 726 N N . ILE A 1 94 ? -41.498 -14.611 48.763 1.00 78.75 94 ILE A N 1
ATOM 727 C CA . ILE A 1 94 ? -41.003 -15.187 47.506 1.00 78.75 94 ILE A CA 1
ATOM 728 C C . ILE A 1 94 ? -39.833 -14.377 46.946 1.00 78.75 94 ILE A C 1
ATOM 730 O O . ILE A 1 94 ? -38.797 -14.959 46.644 1.00 78.75 94 ILE A O 1
ATOM 734 N N . LEU A 1 95 ? -39.954 -13.050 46.853 1.00 75.94 95 LEU A N 1
ATOM 735 C CA . LEU A 1 95 ? -38.879 -12.187 46.344 1.00 75.94 95 LEU A CA 1
ATOM 736 C C . LEU A 1 95 ? -37.619 -12.214 47.221 1.00 75.94 95 LEU A C 1
ATOM 738 O O . LEU A 1 95 ? -36.517 -12.013 46.719 1.00 75.94 95 LEU A O 1
ATOM 742 N N . LYS A 1 96 ? -37.776 -12.458 48.526 1.00 77.12 96 LYS A N 1
ATOM 743 C CA . LYS A 1 96 ? -36.658 -12.588 49.466 1.00 77.12 96 LYS A CA 1
ATOM 744 C C . LYS A 1 96 ? -35.994 -13.969 49.397 1.00 77.12 96 LYS A C 1
ATOM 746 O O . LYS A 1 96 ? -34.788 -14.071 49.594 1.00 77.12 96 LYS A O 1
ATOM 751 N N . GLU A 1 97 ? -36.782 -15.013 49.155 1.00 81.19 97 GLU A N 1
ATOM 752 C CA . GLU A 1 97 ? -36.379 -16.421 49.258 1.00 81.19 97 GLU A CA 1
ATOM 753 C C . GLU A 1 97 ? -35.896 -16.988 47.910 1.00 81.19 97 GLU A C 1
ATOM 755 O O . GLU A 1 97 ? -34.958 -17.783 47.871 1.00 81.19 97 GLU A O 1
ATOM 760 N N . THR A 1 98 ? -36.473 -16.540 46.789 1.00 77.00 98 THR A N 1
ATOM 761 C CA . THR A 1 98 ? -36.045 -16.954 45.444 1.00 77.00 98 THR A CA 1
ATOM 762 C C . THR A 1 98 ? -34.980 -16.032 44.884 1.00 77.00 98 THR A C 1
ATOM 764 O O . THR A 1 98 ? -35.121 -14.812 44.829 1.00 77.00 98 THR A O 1
ATOM 767 N N . SER A 1 99 ? -33.870 -16.639 44.469 1.00 66.75 99 SER A N 1
ATOM 768 C CA . SER A 1 99 ? -32.666 -15.905 44.101 1.00 66.75 99 SER A CA 1
ATOM 769 C C . SER A 1 99 ? -32.345 -15.983 42.601 1.00 66.75 99 SER A C 1
ATOM 771 O O . SER A 1 99 ? -31.600 -15.125 42.117 1.00 66.75 99 SER A O 1
ATOM 773 N N . GLY A 1 100 ? -32.922 -16.940 41.864 1.00 77.44 100 GLY A N 1
ATOM 774 C CA . GLY A 1 100 ? -32.682 -17.151 40.436 1.00 77.44 100 GLY A CA 1
ATOM 775 C C . GLY A 1 100 ? -33.873 -16.805 39.535 1.00 77.44 100 GLY A C 1
ATOM 776 O O . GLY A 1 100 ? -35.030 -16.989 39.907 1.00 77.44 100 GLY A O 1
ATOM 777 N N . ILE A 1 101 ? -33.583 -16.365 38.301 1.00 81.31 101 ILE A N 1
ATOM 778 C CA . ILE A 1 101 ? -34.590 -16.155 37.237 1.00 81.31 101 ILE A CA 1
ATOM 779 C C . ILE A 1 101 ? -35.376 -17.442 36.970 1.00 81.31 101 ILE A C 1
ATOM 781 O O . ILE A 1 101 ? -36.585 -17.385 36.765 1.00 81.31 101 ILE A O 1
ATOM 785 N N . ARG A 1 102 ? -34.703 -18.602 37.014 1.00 83.06 102 ARG A N 1
ATOM 786 C CA . ARG A 1 102 ? -35.344 -19.907 36.823 1.00 83.06 102 ARG A CA 1
ATOM 787 C C . ARG A 1 102 ? -36.424 -20.147 37.874 1.00 83.06 102 ARG A C 1
ATOM 789 O O . ARG A 1 102 ? -37.556 -20.437 37.507 1.00 83.06 102 ARG A O 1
ATOM 796 N N . ASP A 1 103 ? -36.109 -19.924 39.145 1.00 84.56 103 ASP A N 1
ATOM 797 C CA . ASP A 1 103 ? -37.057 -20.121 40.246 1.00 84.56 103 ASP A CA 1
ATOM 798 C C . ASP A 1 103 ? -38.234 -19.144 40.153 1.00 84.56 103 ASP A C 1
ATOM 800 O O . ASP A 1 103 ? -39.381 -19.537 40.351 1.00 84.56 103 ASP A O 1
ATOM 804 N N . LEU A 1 104 ? -37.971 -17.884 39.786 1.00 83.94 104 LEU A N 1
ATOM 805 C CA . LEU A 1 104 ? -39.016 -16.884 39.550 1.00 83.94 104 LEU A CA 1
ATOM 806 C C . LEU A 1 104 ? -39.936 -17.297 38.392 1.00 83.94 104 LEU A C 1
ATOM 808 O O . LEU A 1 104 ? -41.156 -17.269 38.538 1.00 83.94 104 LEU A O 1
ATOM 812 N N . SER A 1 105 ? -39.369 -17.752 37.271 1.00 85.88 105 SER A N 1
ATOM 813 C CA . SER A 1 105 ? -40.144 -18.240 36.125 1.00 85.88 105 SER A CA 1
ATOM 814 C C . SER A 1 105 ? -40.949 -19.498 36.461 1.00 85.88 105 SER A C 1
ATOM 816 O O . SER A 1 105 ? -42.107 -19.612 36.065 1.00 85.88 105 SER A O 1
ATOM 818 N N . GLU A 1 106 ? -40.388 -20.401 37.268 1.00 88.31 106 GLU A N 1
ATOM 819 C CA . GLU A 1 106 ? -41.069 -21.603 37.735 1.00 88.31 106 GLU A CA 1
ATOM 820 C C . GLU A 1 106 ? -42.235 -21.246 38.668 1.00 88.31 106 GLU A C 1
ATOM 822 O O . GLU A 1 106 ? -43.313 -21.826 38.556 1.00 88.31 106 GLU A O 1
ATOM 827 N N . GLN A 1 107 ? -42.080 -20.242 39.538 1.00 86.50 107 GLN A N 1
ATOM 828 C CA . GLN A 1 107 ? -43.177 -19.761 40.381 1.00 86.50 107 GLN A CA 1
ATOM 829 C C . GLN A 1 107 ? -44.278 -19.045 39.590 1.00 86.50 107 GLN A C 1
ATOM 831 O O . GLN A 1 107 ? -45.454 -19.194 39.930 1.00 86.50 107 GLN A O 1
ATOM 836 N N . VAL A 1 108 ? -43.923 -18.321 38.524 1.00 88.69 108 VAL A N 1
ATOM 837 C CA . VAL A 1 108 ? -44.893 -17.695 37.612 1.00 88.69 108 VAL A CA 1
ATOM 838 C C . VAL A 1 108 ? -45.679 -18.752 36.824 1.00 88.69 108 VAL A C 1
ATOM 840 O O . VAL A 1 108 ? -46.898 -18.631 36.715 1.00 88.69 108 VAL A O 1
ATOM 843 N N . LEU A 1 109 ? -45.008 -19.790 36.308 1.00 90.12 109 LEU A N 1
ATOM 844 C CA . LEU A 1 109 ? -45.605 -20.800 35.422 1.00 90.12 109 LEU A CA 1
ATOM 845 C C . LEU A 1 109 ? -46.303 -21.944 36.171 1.00 90.12 109 LEU A C 1
ATOM 847 O O . LEU A 1 109 ? -47.443 -22.276 35.859 1.00 90.12 109 LEU A O 1
ATOM 851 N N . LEU A 1 110 ? -45.634 -22.555 37.155 1.00 88.25 110 LEU A N 1
ATOM 852 C CA . LEU A 1 110 ? -46.137 -23.744 37.859 1.00 88.25 110 LEU A CA 1
ATOM 853 C C . LEU A 1 110 ? -47.020 -23.406 39.059 1.00 88.25 110 LEU A C 1
ATOM 855 O O . LEU A 1 110 ? -47.674 -24.294 39.600 1.00 88.25 110 LEU A O 1
ATOM 859 N N . ASN A 1 111 ? -47.064 -22.136 39.476 1.00 71.12 111 ASN A N 1
ATOM 860 C CA . ASN A 1 111 ? -48.023 -21.632 40.456 1.00 71.12 111 ASN A CA 1
ATOM 861 C C . ASN A 1 111 ? -48.090 -22.472 41.756 1.00 71.12 111 ASN A C 1
ATOM 863 O O . ASN A 1 111 ? -49.160 -22.785 42.280 1.00 71.12 111 ASN A O 1
ATOM 867 N N . LYS A 1 112 ? -46.924 -22.849 42.294 1.00 71.69 112 LYS A N 1
ATOM 868 C CA . LYS A 1 112 ? -46.816 -23.701 43.494 1.00 71.69 112 LYS A CA 1
ATOM 869 C C . LYS A 1 112 ? -47.407 -23.071 44.770 1.00 71.69 112 LYS A C 1
ATOM 871 O O . LYS A 1 112 ? -47.694 -23.790 45.722 1.00 71.69 112 LYS A O 1
ATOM 876 N N . ARG A 1 113 ? -47.603 -21.746 44.820 1.00 70.56 113 ARG A N 1
ATOM 877 C CA . ARG A 1 113 ? -48.210 -21.013 45.951 1.00 70.56 113 ARG A CA 1
ATOM 878 C C . ARG A 1 113 ? -49.467 -20.276 45.467 1.00 70.56 113 ARG A C 1
ATOM 880 O O . ARG A 1 113 ? -49.482 -19.779 44.347 1.00 70.56 113 ARG A O 1
ATOM 887 N N . ARG A 1 114 ? -50.520 -20.190 46.298 1.00 84.69 114 ARG A N 1
ATOM 888 C CA . ARG A 1 114 ? -51.811 -19.526 45.985 1.00 84.69 114 ARG A CA 1
ATOM 889 C C . ARG A 1 114 ? -51.669 -17.995 45.840 1.00 84.69 114 ARG A C 1
ATOM 891 O O . ARG A 1 114 ? -52.174 -17.247 46.668 1.00 84.69 114 ARG A O 1
ATOM 898 N N . LEU A 1 115 ? -50.976 -17.532 44.802 1.00 85.50 115 LEU A N 1
ATOM 899 C CA . LEU A 1 115 ? -50.865 -16.116 44.443 1.00 85.50 115 LEU A CA 1
ATOM 900 C C . LEU A 1 115 ? -52.133 -15.645 43.726 1.00 85.50 115 LEU A C 1
ATOM 902 O O . LEU A 1 115 ? -52.668 -16.348 42.860 1.00 85.50 115 LEU A O 1
ATOM 906 N N . SER A 1 116 ? -52.581 -14.436 44.058 1.00 87.69 116 SER A N 1
ATOM 907 C CA . SER A 1 116 ? -53.650 -13.734 43.343 1.00 87.69 116 SER A CA 1
ATOM 908 C C . SER A 1 116 ? -53.241 -13.431 41.894 1.00 87.69 116 SER A C 1
ATOM 910 O O . SER A 1 116 ? -52.060 -13.256 41.593 1.00 87.69 116 SER A O 1
ATOM 912 N N . CYS A 1 117 ? -54.212 -13.303 40.981 1.00 86.81 117 CYS A N 1
ATOM 913 C CA . CYS A 1 117 ? -53.950 -12.975 39.572 1.00 86.81 117 CYS A CA 1
ATOM 914 C C . CYS A 1 117 ? -53.142 -11.672 39.412 1.00 86.81 117 CYS A C 1
ATOM 916 O O . CYS A 1 117 ? -52.266 -11.590 38.552 1.00 86.81 117 CYS A O 1
ATOM 918 N N . LYS A 1 118 ? -53.386 -10.672 40.274 1.00 84.31 118 LYS A N 1
ATOM 919 C CA . LYS A 1 118 ? -52.598 -9.428 40.292 1.00 84.31 118 LYS A CA 1
ATOM 920 C C . LYS A 1 118 ? -51.153 -9.667 40.722 1.00 84.31 118 LYS A C 1
ATOM 922 O O . LYS A 1 118 ? -50.246 -9.142 40.094 1.00 84.31 118 LYS A O 1
ATOM 927 N N . GLU A 1 119 ? -50.935 -10.470 41.760 1.00 84.50 119 GLU A N 1
ATOM 928 C CA . GLU A 1 119 ? -49.593 -10.777 42.267 1.00 84.50 119 GLU A CA 1
ATOM 929 C C . GLU A 1 119 ? -48.782 -11.582 41.247 1.00 84.50 119 GLU A C 1
ATOM 931 O O . GLU A 1 119 ? -47.596 -11.313 41.067 1.00 84.50 119 GLU A O 1
ATOM 936 N N . ARG A 1 120 ? -49.430 -12.502 40.515 1.00 85.38 120 ARG A N 1
ATOM 937 C CA . ARG A 1 120 ? -48.798 -13.211 39.394 1.00 85.38 120 ARG A CA 1
ATOM 938 C C . ARG A 1 120 ? -48.385 -12.275 38.275 1.00 85.38 120 ARG A C 1
ATOM 940 O O . ARG A 1 120 ? -47.270 -12.405 37.788 1.00 85.38 120 ARG A O 1
ATOM 947 N N . LEU A 1 121 ? -49.252 -11.344 37.872 1.00 86.44 121 LEU A N 1
ATOM 948 C CA . LEU A 1 121 ? -48.914 -10.385 36.822 1.00 86.44 121 LEU A CA 1
ATOM 949 C C . LEU A 1 121 ? -47.724 -9.516 37.244 1.00 86.44 121 LEU A C 1
ATOM 951 O O . LEU A 1 121 ? -46.790 -9.347 36.467 1.00 86.44 121 LEU A O 1
ATOM 955 N N . THR A 1 122 ? -47.707 -9.029 38.488 1.00 83.44 122 THR A N 1
ATOM 956 C CA . THR A 1 122 ? -46.579 -8.240 38.998 1.00 83.44 122 THR A CA 1
ATOM 957 C C . THR A 1 122 ? -45.289 -9.059 39.065 1.00 83.44 122 THR A C 1
ATOM 959 O O . THR A 1 122 ? -44.238 -8.567 38.657 1.00 83.44 122 THR A O 1
ATOM 962 N N . LEU A 1 123 ? -45.356 -10.317 39.519 1.00 84.75 123 LEU A N 1
ATOM 963 C CA . LEU A 1 123 ? -44.204 -11.224 39.534 1.00 84.75 123 LEU A CA 1
ATOM 964 C C . LEU A 1 123 ? -43.709 -11.527 38.113 1.00 84.75 123 LEU A C 1
ATOM 966 O O . LEU A 1 123 ? -42.503 -11.545 37.881 1.00 84.75 123 LEU A O 1
ATOM 970 N N . ALA A 1 124 ? -44.620 -11.717 37.156 1.00 87.12 124 ALA A N 1
ATOM 971 C CA . ALA A 1 124 ? -44.292 -11.952 35.755 1.00 87.12 124 ALA A CA 1
ATOM 972 C C . ALA A 1 124 ? -43.591 -10.737 35.137 1.00 87.12 124 ALA A C 1
ATOM 974 O O . ALA A 1 124 ? -42.520 -10.899 34.562 1.00 87.12 124 ALA A O 1
ATOM 975 N N . VAL A 1 125 ? -44.127 -9.523 35.323 1.00 85.94 125 VAL A N 1
ATOM 976 C CA . VAL A 1 125 ? -43.497 -8.276 34.854 1.00 85.94 125 VAL A CA 1
ATOM 977 C C . VAL A 1 125 ? -42.116 -8.100 35.481 1.00 85.94 125 VAL A C 1
ATOM 979 O O . VAL A 1 125 ? -41.155 -7.829 34.768 1.00 85.94 125 VAL A O 1
ATOM 982 N N . PHE A 1 126 ? -41.985 -8.316 36.792 1.00 83.25 126 PHE A N 1
ATOM 983 C CA . PHE A 1 126 ? -40.691 -8.249 37.471 1.00 83.25 126 PHE A CA 1
ATOM 984 C C . PHE A 1 126 ? -39.691 -9.262 36.899 1.00 83.25 126 PHE A C 1
ATOM 986 O O . PHE A 1 126 ? -38.556 -8.907 36.588 1.00 83.25 126 PHE A O 1
ATOM 993 N N . THR A 1 127 ? -40.123 -10.508 36.699 1.00 83.00 127 THR A N 1
ATOM 994 C CA . THR A 1 127 ? -39.293 -11.569 36.112 1.00 83.00 127 THR A CA 1
ATOM 995 C C . THR A 1 127 ? -38.867 -11.208 34.691 1.00 83.00 127 THR A C 1
ATOM 997 O O . THR A 1 127 ? -37.710 -11.411 34.342 1.00 83.00 127 THR A O 1
ATOM 1000 N N . LEU A 1 128 ? -39.759 -10.615 33.892 1.00 84.69 128 LEU A N 1
ATOM 1001 C CA . LEU A 1 128 ? -39.481 -10.168 32.525 1.00 84.69 128 LEU A CA 1
ATOM 1002 C C . LEU A 1 128 ? -38.467 -9.016 32.510 1.00 84.69 128 LEU A C 1
ATOM 1004 O O . LEU A 1 128 ? -37.545 -9.030 31.701 1.00 84.69 128 LEU A O 1
ATOM 1008 N N . VAL A 1 129 ? -38.564 -8.070 33.450 1.00 83.94 129 VAL A N 1
ATOM 1009 C CA . VAL A 1 129 ? -37.574 -6.995 33.621 1.00 83.94 129 VAL A CA 1
ATOM 1010 C C . VAL A 1 129 ? -36.209 -7.571 34.002 1.00 83.94 129 VAL A C 1
ATOM 1012 O O . VAL A 1 129 ? -35.218 -7.274 33.340 1.00 83.94 129 VAL A O 1
ATOM 1015 N N . VAL A 1 130 ? -36.140 -8.436 35.020 1.00 80.19 130 VAL A N 1
ATOM 1016 C CA . VAL A 1 130 ? -34.879 -9.065 35.458 1.00 80.19 130 VAL A CA 1
ATOM 1017 C C . VAL A 1 130 ? -34.271 -9.921 34.340 1.00 80.19 130 VAL A C 1
ATOM 1019 O O . VAL A 1 130 ? -33.068 -9.845 34.094 1.00 80.19 130 VAL A O 1
ATOM 1022 N N . ALA A 1 131 ? -35.090 -10.696 33.626 1.00 82.06 131 ALA A N 1
ATOM 1023 C CA . ALA A 1 131 ? -34.659 -11.476 32.470 1.00 82.06 131 ALA A CA 1
ATOM 1024 C C . ALA A 1 131 ? -34.196 -10.579 31.314 1.00 82.06 131 ALA A C 1
ATOM 1026 O O . ALA A 1 131 ? -33.200 -10.895 30.669 1.00 82.06 131 ALA A O 1
ATOM 1027 N N . GLY A 1 132 ? -34.857 -9.443 31.085 1.00 83.12 132 GLY A N 1
ATOM 1028 C CA . GLY A 1 132 ? -34.451 -8.431 30.113 1.00 83.12 132 GLY A CA 1
ATOM 1029 C C . GLY A 1 132 ? -33.075 -7.849 30.432 1.00 83.12 132 GLY A C 1
ATOM 1030 O O . GLY A 1 132 ? -32.216 -7.808 29.555 1.00 83.12 132 GLY A O 1
ATOM 1031 N N . PHE A 1 133 ? -32.814 -7.502 31.696 1.00 81.19 133 PHE A N 1
ATOM 1032 C CA . PHE A 1 133 ? -31.484 -7.076 32.147 1.00 81.19 133 PHE A CA 1
ATOM 1033 C C . PHE A 1 133 ? -30.437 -8.185 31.998 1.00 81.19 133 PHE A C 1
ATOM 1035 O O . PHE A 1 133 ? -29.348 -7.928 31.489 1.00 81.19 133 PHE A O 1
ATOM 1042 N N . GLY A 1 134 ? -30.758 -9.422 32.390 1.00 77.69 134 GLY A N 1
ATOM 1043 C CA . GLY A 1 134 ? -29.856 -10.567 32.233 1.00 77.69 134 GLY A CA 1
ATOM 1044 C C . GLY A 1 134 ? -29.509 -10.845 30.768 1.00 77.69 134 GLY A C 1
ATOM 1045 O O . GLY A 1 134 ? -28.341 -10.995 30.420 1.00 77.69 134 GLY A O 1
ATOM 1046 N N . THR A 1 135 ? -30.510 -10.825 29.887 1.00 78.62 135 THR A N 1
ATOM 1047 C CA . THR A 1 135 ? -30.326 -10.985 28.437 1.00 78.62 135 THR A CA 1
ATOM 1048 C C . THR A 1 135 ? -29.524 -9.821 27.862 1.00 78.62 135 THR A C 1
ATOM 1050 O O . THR A 1 135 ? -28.590 -10.043 27.098 1.00 78.62 135 THR A O 1
ATOM 1053 N N . GLY A 1 136 ? -29.818 -8.586 28.280 1.00 78.31 136 GLY A N 1
ATOM 1054 C CA . GLY A 1 136 ? -29.062 -7.393 27.903 1.00 78.31 136 GLY A CA 1
ATOM 1055 C C . GLY A 1 136 ? -27.593 -7.462 28.322 1.00 78.31 136 GLY A C 1
ATOM 1056 O O . GLY A 1 136 ? -26.730 -7.044 27.560 1.00 78.31 136 GLY A O 1
ATOM 1057 N N . MET A 1 137 ? -27.289 -8.059 29.476 1.00 76.44 137 MET A N 1
ATOM 1058 C CA . MET A 1 137 ? -25.917 -8.300 29.938 1.00 76.44 137 MET A CA 1
ATOM 1059 C C . MET A 1 137 ? -25.206 -9.380 29.119 1.00 76.44 137 MET A C 1
ATOM 1061 O O . MET A 1 137 ? -24.032 -9.216 28.810 1.00 76.44 137 MET A O 1
ATOM 1065 N N . ILE A 1 138 ? -25.898 -10.452 28.716 1.00 75.31 138 ILE A N 1
ATOM 1066 C CA . ILE A 1 138 ? -25.331 -11.485 27.830 1.00 75.31 138 ILE A CA 1
ATOM 1067 C C . ILE A 1 138 ? -25.049 -10.899 26.445 1.00 75.31 138 ILE A C 1
ATOM 1069 O O . ILE A 1 138 ? -23.938 -11.023 25.935 1.00 75.31 138 ILE A O 1
ATOM 1073 N N . VAL A 1 139 ? -26.028 -10.209 25.853 1.00 77.56 139 VAL A N 1
ATOM 1074 C CA . VAL A 1 139 ? -25.864 -9.515 24.567 1.00 77.56 139 VAL A CA 1
ATOM 1075 C C . VAL A 1 139 ? -24.765 -8.460 24.677 1.00 77.56 139 VAL A C 1
ATOM 1077 O O . VAL A 1 139 ? -23.916 -8.370 23.795 1.00 77.56 139 VAL A O 1
ATOM 1080 N N . GLY A 1 140 ? -24.730 -7.714 25.781 1.00 75.06 140 GLY A N 1
ATOM 1081 C CA . GLY A 1 140 ? -23.683 -6.754 26.109 1.00 75.06 140 GLY A CA 1
ATOM 1082 C C . GLY A 1 140 ? -22.309 -7.407 26.233 1.00 75.06 140 GLY A C 1
ATOM 1083 O O . GLY A 1 140 ? -21.353 -6.862 25.704 1.00 75.06 140 GLY A O 1
ATOM 1084 N N . GLY A 1 141 ? -22.208 -8.593 26.834 1.00 73.75 141 GLY A N 1
ATOM 1085 C CA . GLY A 1 141 ? -20.979 -9.382 26.937 1.00 73.75 141 GLY A CA 1
ATOM 1086 C C . GLY A 1 141 ? -20.489 -9.904 25.584 1.00 73.75 141 GLY A C 1
ATOM 1087 O O . GLY A 1 141 ? -19.309 -9.775 25.267 1.00 73.75 141 GLY A O 1
ATOM 1088 N N . ILE A 1 142 ? -21.392 -10.408 24.737 1.00 76.69 142 ILE A N 1
ATOM 1089 C CA . ILE A 1 142 ? -21.069 -10.817 23.357 1.00 76.69 142 ILE A CA 1
ATOM 1090 C C . ILE A 1 142 ? -20.609 -9.601 22.543 1.00 76.69 142 ILE A C 1
ATOM 1092 O O . ILE A 1 142 ? -19.612 -9.661 21.825 1.00 76.69 142 ILE A O 1
ATOM 1096 N N . ARG A 1 143 ? -21.292 -8.460 22.685 1.00 76.94 143 ARG A N 1
ATOM 1097 C CA . ARG A 1 143 ? -20.877 -7.197 22.060 1.00 76.94 143 ARG A CA 1
ATOM 1098 C C . ARG A 1 143 ? -19.574 -6.661 22.657 1.00 76.94 143 ARG A C 1
ATOM 1100 O O . ARG A 1 143 ? -18.800 -6.063 21.919 1.00 76.94 143 ARG A O 1
ATOM 1107 N N . ALA A 1 144 ? -19.299 -6.923 23.935 1.00 69.62 144 ALA A N 1
ATOM 1108 C CA . ALA A 1 144 ? -18.053 -6.571 24.607 1.00 69.62 144 ALA A CA 1
ATOM 1109 C C . ALA A 1 144 ? -16.869 -7.387 24.081 1.00 69.62 144 ALA A C 1
ATOM 1111 O O . ALA A 1 144 ? -15.785 -6.836 23.914 1.00 69.62 144 ALA A O 1
ATOM 1112 N N . ALA A 1 145 ? -17.083 -8.654 23.715 1.00 71.81 145 ALA A N 1
ATOM 1113 C CA . ALA A 1 145 ? -16.085 -9.427 22.978 1.00 71.81 145 ALA A CA 1
ATOM 1114 C C . ALA A 1 145 ? -15.753 -8.778 21.620 1.00 71.81 145 ALA A C 1
ATOM 1116 O O . ALA A 1 145 ? -14.605 -8.810 21.193 1.00 71.81 145 ALA A O 1
ATOM 1117 N N . GLY A 1 146 ? -16.730 -8.110 20.993 1.00 75.12 146 GLY A N 1
ATOM 1118 C CA . GLY A 1 146 ? -16.537 -7.288 19.795 1.00 75.12 146 GLY A CA 1
ATOM 1119 C C . GLY A 1 146 ? -15.973 -5.879 20.037 1.00 75.12 146 GLY A C 1
ATOM 1120 O O . GLY A 1 146 ? -15.712 -5.176 19.064 1.00 75.12 146 GLY A O 1
ATOM 1121 N N . ILE A 1 147 ? -15.777 -5.439 21.293 1.00 77.88 147 ILE A N 1
ATOM 1122 C CA . ILE A 1 147 ? -15.055 -4.182 21.582 1.00 77.88 147 ILE A CA 1
ATOM 1123 C C . ILE A 1 147 ? -13.604 -4.333 21.150 1.00 77.88 147 ILE A C 1
ATOM 1125 O O . ILE A 1 147 ? -13.029 -3.370 20.657 1.00 77.88 147 ILE A O 1
ATOM 1129 N N . ARG A 1 148 ? -13.044 -5.538 21.305 1.00 82.69 148 ARG A N 1
ATOM 1130 C CA . ARG A 1 148 ? -11.724 -5.889 20.808 1.00 82.69 148 ARG A CA 1
ATOM 1131 C C . ARG A 1 148 ? -11.819 -6.337 19.356 1.00 82.69 148 ARG A C 1
ATOM 1133 O O . ARG A 1 148 ? -12.346 -7.406 19.061 1.00 82.69 148 ARG A O 1
ATOM 1140 N N . SER A 1 149 ? -11.202 -5.572 18.471 1.00 84.81 149 SER A N 1
ATOM 1141 C CA . SER A 1 149 ? -10.913 -6.003 17.106 1.00 84.81 149 SER A CA 1
ATOM 1142 C C . SER A 1 149 ? -9.412 -6.011 16.859 1.00 84.81 149 SER A C 1
ATOM 1144 O O . SER A 1 149 ? -8.694 -5.115 17.314 1.00 84.81 149 SER A O 1
ATOM 1146 N N . VAL A 1 150 ? -8.940 -7.001 16.096 1.00 85.94 150 VAL A N 1
ATOM 1147 C CA . VAL A 1 150 ? -7.682 -6.852 15.355 1.00 85.94 150 VAL A CA 1
ATOM 1148 C C . VAL A 1 150 ? -7.951 -5.738 14.355 1.00 85.94 150 VAL A C 1
ATOM 1150 O O . VAL A 1 150 ? -8.714 -5.914 13.406 1.00 85.94 150 VAL A O 1
ATOM 1153 N N . GLY A 1 151 ? -7.452 -4.550 14.658 1.00 88.94 151 GLY A N 1
ATOM 1154 C CA . GLY A 1 151 ? -7.803 -3.340 13.938 1.00 88.94 151 GLY A CA 1
ATOM 1155 C C . GLY A 1 151 ? -6.587 -2.463 13.718 1.00 88.94 151 GLY A C 1
ATOM 1156 O O . GLY A 1 151 ? -5.488 -2.806 14.153 1.00 88.94 151 GLY A O 1
ATOM 1157 N N . PRO A 1 152 ? -6.774 -1.359 12.989 1.00 95.25 152 PRO A N 1
ATOM 1158 C CA . PRO A 1 152 ? -5.678 -0.477 12.653 1.00 95.25 152 PRO A CA 1
ATOM 1159 C C . PRO A 1 152 ? -5.081 0.176 13.903 1.00 95.25 152 PRO A C 1
ATOM 1161 O O . PRO A 1 152 ? -5.773 0.457 14.868 1.00 95.25 152 PRO A O 1
ATOM 1164 N N . VAL A 1 153 ? -3.800 0.475 13.876 1.00 95.38 153 VAL A N 1
ATOM 1165 C CA . VAL A 1 153 ? -3.084 1.265 14.866 1.00 95.38 153 VAL A CA 1
ATOM 1166 C C . VAL A 1 153 ? -2.560 2.503 14.171 1.00 95.38 153 VAL A C 1
ATOM 1168 O O . VAL A 1 153 ? -2.100 2.419 13.033 1.00 95.38 153 VAL A O 1
ATOM 1171 N N . LEU A 1 154 ? -2.642 3.644 14.850 1.00 95.81 154 LEU A N 1
ATOM 1172 C CA . LEU A 1 154 ? -2.023 4.878 14.393 1.00 95.81 154 LEU A CA 1
ATOM 1173 C C . LEU A 1 154 ? -0.532 4.853 14.743 1.00 95.81 154 LEU A C 1
ATOM 1175 O O . LEU A 1 154 ? -0.167 4.852 15.919 1.00 95.81 154 LEU A O 1
ATOM 1179 N N . LEU A 1 155 ? 0.312 4.822 13.719 1.00 95.00 155 LEU A N 1
ATOM 1180 C CA . LEU A 1 155 ? 1.760 4.824 13.844 1.00 95.00 155 LEU A CA 1
ATOM 1181 C C . LEU A 1 155 ? 2.237 6.193 14.327 1.00 95.00 155 LEU A C 1
ATOM 1183 O O . LEU A 1 155 ? 1.939 7.217 13.713 1.00 95.00 155 LEU A O 1
ATOM 1187 N N . HIS A 1 156 ? 3.013 6.209 15.404 1.00 92.75 156 HIS A N 1
ATOM 1188 C CA . HIS A 1 156 ? 3.637 7.415 15.930 1.00 92.75 156 HIS A CA 1
ATOM 1189 C C . HIS A 1 156 ? 5.145 7.199 16.041 1.00 92.75 156 HIS A C 1
ATOM 1191 O O . HIS A 1 156 ? 5.591 6.233 16.660 1.00 92.75 156 HIS A O 1
ATOM 1197 N N . SER A 1 157 ? 5.909 8.093 15.424 1.00 92.81 157 SER A N 1
ATOM 1198 C CA . SER A 1 157 ? 7.367 8.117 15.459 1.00 92.81 157 SER A CA 1
ATOM 1199 C C . SER A 1 157 ? 7.818 9.557 15.665 1.00 92.81 157 SER A C 1
ATOM 1201 O O . SER A 1 157 ? 7.232 10.461 15.071 1.00 92.81 157 SER A O 1
ATOM 1203 N N . ASP A 1 158 ? 8.839 9.760 16.495 1.00 92.25 158 ASP A N 1
ATOM 1204 C CA . ASP A 1 158 ? 9.432 11.081 16.746 1.00 92.25 158 ASP A CA 1
ATOM 1205 C C . ASP A 1 158 ? 10.373 11.520 15.606 1.00 92.25 158 ASP A C 1
ATOM 1207 O O . ASP A 1 158 ? 10.737 12.689 15.516 1.00 92.25 158 ASP A O 1
ATOM 1211 N N . VAL A 1 159 ? 10.756 10.583 14.731 1.00 92.62 159 VAL A N 1
ATOM 1212 C CA . VAL A 1 159 ? 11.737 10.760 13.641 1.00 92.62 159 VAL A CA 1
ATOM 1213 C C . VAL A 1 159 ? 11.122 10.535 12.254 1.00 92.62 159 VAL A C 1
ATOM 1215 O O . VAL A 1 159 ? 11.806 10.184 11.291 1.00 92.62 159 VAL A O 1
ATOM 1218 N N . CYS A 1 160 ? 9.806 10.708 12.134 1.00 94.31 160 CYS A N 1
ATOM 1219 C CA . CYS A 1 160 ? 9.130 10.534 10.855 1.00 94.31 160 CYS A CA 1
ATOM 1220 C C . CYS A 1 160 ? 9.493 11.631 9.835 1.00 94.31 160 CYS A C 1
ATOM 1222 O O . CYS A 1 160 ? 9.968 12.718 10.175 1.00 94.31 160 CYS A O 1
ATOM 1224 N N . GLY A 1 161 ? 9.154 11.361 8.579 1.00 94.12 161 GLY A N 1
ATOM 1225 C CA . GLY A 1 161 ? 9.247 12.286 7.461 1.00 94.12 161 GLY A CA 1
ATOM 1226 C C . GLY A 1 161 ? 10.109 11.726 6.339 1.00 94.12 161 GLY A C 1
ATOM 1227 O O . GLY A 1 161 ? 10.540 10.571 6.368 1.00 94.12 161 GLY A O 1
ATOM 1228 N N . LEU A 1 162 ? 10.309 12.535 5.301 1.00 93.06 162 LEU A N 1
ATOM 1229 C CA . LEU A 1 162 ? 11.111 12.131 4.154 1.00 93.06 162 LEU A CA 1
ATOM 1230 C C . LEU A 1 162 ? 12.577 12.441 4.438 1.00 93.06 162 LEU A C 1
ATOM 1232 O O . LEU A 1 162 ? 12.967 13.606 4.538 1.00 93.06 162 LEU A O 1
ATOM 1236 N N . TRP A 1 163 ? 13.384 11.394 4.517 1.00 92.12 163 TRP A N 1
ATOM 1237 C CA . TRP A 1 163 ? 14.827 11.500 4.659 1.00 92.12 163 TRP A CA 1
ATOM 1238 C C . TRP A 1 163 ? 15.468 11.331 3.287 1.00 92.12 163 TRP A C 1
ATOM 1240 O O . TRP A 1 163 ? 15.384 10.261 2.687 1.00 92.12 163 TRP A O 1
ATOM 1250 N N . LEU A 1 164 ? 16.093 12.393 2.778 1.00 89.69 164 LEU A N 1
ATOM 1251 C CA . LEU A 1 164 ? 16.810 12.346 1.506 1.00 89.69 164 LEU A CA 1
ATOM 1252 C C . LEU A 1 164 ? 18.315 12.351 1.746 1.00 89.69 164 LEU A C 1
ATOM 1254 O O . LEU A 1 164 ? 18.831 13.088 2.591 1.00 89.69 164 LEU A O 1
ATOM 1258 N N . PHE A 1 165 ? 19.009 11.525 0.968 1.00 87.75 165 PHE A N 1
ATOM 1259 C CA . PHE A 1 165 ? 20.460 11.534 0.907 1.00 87.75 165 PHE A CA 1
ATOM 1260 C C . PHE A 1 165 ? 20.942 12.743 0.096 1.00 87.75 165 PHE A C 1
ATOM 1262 O O . PHE A 1 165 ? 20.532 12.934 -1.051 1.00 87.75 165 PHE A O 1
ATOM 1269 N N . ASP A 1 166 ? 21.830 13.543 0.683 1.00 84.06 166 ASP A N 1
ATOM 1270 C CA . ASP A 1 166 ? 22.477 14.665 0.005 1.00 84.06 166 ASP A CA 1
ATOM 1271 C C . ASP A 1 166 ? 23.527 14.152 -1.003 1.00 84.06 166 ASP A C 1
ATOM 1273 O O . ASP A 1 166 ? 24.639 13.746 -0.649 1.00 84.06 166 ASP A O 1
ATOM 1277 N N . GLY A 1 167 ? 23.125 14.102 -2.277 1.00 73.62 167 GLY A N 1
ATOM 1278 C CA . GLY A 1 167 ? 23.833 13.437 -3.374 1.00 73.62 167 GLY A CA 1
ATOM 1279 C C . GLY A 1 167 ? 25.133 14.095 -3.845 1.00 73.62 167 GLY A C 1
ATOM 1280 O O . GLY A 1 167 ? 25.780 13.553 -4.741 1.00 73.62 167 GLY A O 1
ATOM 1281 N N . GLU A 1 168 ? 25.550 15.227 -3.270 1.00 76.19 168 GLU A N 1
ATOM 1282 C CA . GLU A 1 168 ? 26.693 16.018 -3.763 1.00 76.19 168 GLU A CA 1
ATOM 1283 C C . GLU A 1 168 ? 28.052 15.302 -3.660 1.00 76.19 168 GLU A C 1
ATOM 1285 O O . GLU A 1 168 ? 29.047 15.731 -4.240 1.00 76.19 168 GLU A O 1
ATOM 1290 N N . THR A 1 169 ? 28.125 14.173 -2.956 1.00 70.06 169 THR A N 1
ATOM 1291 C CA . THR A 1 169 ? 29.385 13.469 -2.702 1.00 70.06 169 THR A CA 1
ATOM 1292 C C . THR A 1 169 ? 29.244 11.967 -2.946 1.00 70.06 169 THR A C 1
ATOM 1294 O O . THR A 1 169 ? 28.622 11.250 -2.157 1.00 70.06 169 THR A O 1
ATOM 1297 N N . ARG A 1 170 ? 29.878 11.466 -4.024 1.00 65.88 170 ARG A N 1
ATOM 1298 C CA . ARG A 1 170 ? 30.072 10.023 -4.273 1.00 65.88 170 ARG A CA 1
ATOM 1299 C C . ARG A 1 170 ? 30.792 9.413 -3.074 1.00 65.88 170 ARG A C 1
ATOM 1301 O O . ARG A 1 170 ? 32.000 9.558 -2.921 1.00 65.88 170 ARG A O 1
ATOM 1308 N N . SER A 1 171 ? 30.025 8.798 -2.191 1.00 77.88 171 SER A N 1
ATOM 1309 C CA . SER A 1 171 ? 30.481 8.293 -0.904 1.00 77.88 171 SER A CA 1
ATOM 1310 C C . SER A 1 171 ? 29.795 6.972 -0.609 1.00 77.88 171 SER A C 1
ATOM 1312 O O . SER A 1 171 ? 28.734 6.687 -1.164 1.00 77.88 171 SER A O 1
ATOM 1314 N N . ASP A 1 172 ? 30.360 6.199 0.314 1.00 83.50 172 ASP A N 1
ATOM 1315 C CA . ASP A 1 172 ? 29.779 4.944 0.805 1.00 83.50 172 ASP A CA 1
ATOM 1316 C C . ASP A 1 172 ? 28.320 5.101 1.266 1.00 83.50 172 ASP A C 1
ATOM 1318 O O . ASP A 1 172 ? 27.542 4.149 1.247 1.00 83.50 172 ASP A O 1
ATOM 1322 N N . LEU A 1 173 ? 27.921 6.316 1.653 1.00 82.12 173 LEU A N 1
ATOM 1323 C CA . LEU A 1 173 ? 26.555 6.649 2.039 1.00 82.12 173 LEU A CA 1
ATOM 1324 C C . LEU A 1 173 ? 25.570 6.592 0.863 1.00 82.12 173 LEU A C 1
ATOM 1326 O O . LEU A 1 173 ? 24.451 6.131 1.063 1.00 82.12 173 LEU A O 1
ATOM 1330 N N . ALA A 1 174 ? 25.985 6.974 -0.349 1.00 85.56 174 ALA A N 1
ATOM 1331 C CA . ALA A 1 174 ? 25.166 6.834 -1.555 1.00 85.56 174 ALA A CA 1
ATOM 1332 C C . ALA A 1 174 ? 24.918 5.353 -1.872 1.00 85.56 174 ALA A C 1
ATOM 1334 O O . ALA A 1 174 ? 23.800 4.955 -2.194 1.00 85.56 174 ALA A O 1
ATOM 1335 N N . THR A 1 175 ? 25.950 4.520 -1.710 1.00 88.44 175 THR A N 1
ATOM 1336 C CA . THR A 1 175 ? 25.832 3.064 -1.849 1.00 88.44 175 THR A CA 1
ATOM 1337 C C . THR A 1 175 ? 24.895 2.489 -0.789 1.00 88.44 175 THR A C 1
ATOM 1339 O O . THR A 1 175 ? 24.035 1.679 -1.113 1.00 88.44 175 THR A O 1
ATOM 1342 N N . ARG A 1 176 ? 24.993 2.935 0.472 1.00 88.00 176 ARG A N 1
ATOM 1343 C CA . ARG A 1 176 ? 24.068 2.515 1.541 1.00 88.00 176 ARG A CA 1
ATOM 1344 C C . ARG A 1 176 ? 22.629 2.958 1.283 1.00 88.00 176 ARG A C 1
ATOM 1346 O O . ARG A 1 176 ? 21.727 2.163 1.516 1.00 88.00 176 ARG A O 1
ATOM 1353 N N . ALA A 1 177 ? 22.421 4.175 0.777 1.00 88.69 177 ALA A N 1
ATOM 1354 C CA . ALA A 1 177 ? 21.106 4.664 0.362 1.00 88.69 177 ALA A CA 1
ATOM 1355 C C . ALA A 1 177 ? 20.504 3.744 -0.708 1.00 88.69 177 ALA A C 1
ATOM 1357 O O . ALA A 1 177 ? 19.399 3.236 -0.542 1.00 88.69 177 ALA A O 1
ATOM 1358 N N . ALA A 1 178 ? 21.286 3.438 -1.749 1.00 90.12 178 ALA A N 1
ATOM 1359 C CA . ALA A 1 178 ? 20.875 2.534 -2.816 1.00 90.12 178 ALA A CA 1
ATOM 1360 C C . ALA A 1 178 ? 20.585 1.110 -2.307 1.00 90.12 178 ALA A C 1
ATOM 1362 O O . ALA A 1 178 ? 19.621 0.490 -2.746 1.00 90.12 178 ALA A O 1
ATOM 1363 N N . LEU A 1 179 ? 21.375 0.593 -1.357 1.00 92.31 179 LEU A N 1
ATOM 1364 C CA . LEU A 1 179 ? 21.125 -0.709 -0.726 1.00 92.31 179 LEU A CA 1
ATOM 1365 C C . LEU A 1 179 ? 19.841 -0.715 0.113 1.00 92.31 179 LEU A C 1
ATOM 1367 O O . LEU A 1 179 ? 19.118 -1.708 0.111 1.00 92.31 179 LEU A O 1
ATOM 1371 N N . ASN A 1 180 ? 19.538 0.379 0.812 1.00 92.06 180 ASN A N 1
ATOM 1372 C CA . ASN A 1 180 ? 18.292 0.517 1.562 1.00 92.06 180 ASN A CA 1
ATOM 1373 C C . ASN A 1 180 ? 17.076 0.587 0.620 1.00 92.06 180 ASN A C 1
ATOM 1375 O O . ASN A 1 180 ? 16.072 -0.094 0.841 1.00 92.06 180 ASN A O 1
ATOM 1379 N N . ASP A 1 181 ? 17.184 1.330 -0.484 1.00 92.75 181 ASP A N 1
ATOM 1380 C CA . ASP A 1 181 ? 16.138 1.371 -1.508 1.00 92.75 181 ASP A CA 1
ATOM 1381 C C . ASP A 1 181 ? 15.934 0.019 -2.197 1.00 92.75 181 ASP A C 1
ATOM 1383 O O . ASP A 1 181 ? 14.784 -0.378 -2.416 1.00 92.75 181 ASP A O 1
ATOM 1387 N N . LEU A 1 182 ? 17.019 -0.716 -2.465 1.00 94.56 182 LEU A N 1
ATOM 1388 C CA . LEU A 1 182 ? 16.973 -2.102 -2.927 1.00 94.56 182 LEU A CA 1
ATOM 1389 C C . LEU A 1 182 ? 16.260 -3.001 -1.909 1.00 94.56 182 LEU A C 1
ATOM 1391 O O . LEU A 1 182 ? 15.361 -3.743 -2.288 1.00 94.56 182 LEU A O 1
ATOM 1395 N N . ALA A 1 183 ? 16.587 -2.906 -0.619 1.00 95.50 183 ALA A N 1
ATOM 1396 C CA . ALA A 1 183 ? 15.950 -3.716 0.421 1.00 95.50 183 ALA A CA 1
ATOM 1397 C C . ALA A 1 183 ? 14.440 -3.435 0.544 1.00 95.50 183 ALA A C 1
ATOM 1399 O O . ALA A 1 183 ? 13.636 -4.349 0.746 1.00 95.50 183 ALA A O 1
ATOM 1400 N N . LYS A 1 184 ? 14.015 -2.175 0.394 1.00 95.88 184 LYS A N 1
ATOM 1401 C CA . LYS A 1 184 ? 12.590 -1.823 0.289 1.00 95.88 184 LYS A CA 1
ATOM 1402 C C .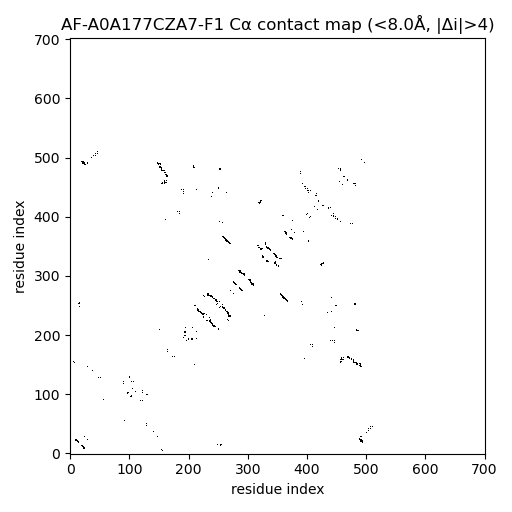 LYS A 1 184 ? 11.942 -2.432 -0.956 1.00 95.88 184 LYS A C 1
ATOM 1404 O O . LYS A 1 184 ? 10.796 -2.867 -0.880 1.00 95.88 184 LYS A O 1
ATOM 1409 N N . GLU A 1 185 ? 12.668 -2.502 -2.067 1.00 96.81 185 GLU A N 1
ATOM 1410 C CA . GLU A 1 185 ? 12.153 -3.035 -3.328 1.00 96.81 185 GLU A CA 1
ATOM 1411 C C . GLU A 1 185 ? 12.012 -4.556 -3.276 1.00 96.81 185 GLU A C 1
ATOM 1413 O O . GLU A 1 185 ? 11.008 -5.109 -3.715 1.00 96.81 185 GLU A O 1
ATOM 1418 N N . GLU A 1 186 ? 12.969 -5.240 -2.654 1.00 96.06 186 GLU A N 1
ATOM 1419 C CA . GLU A 1 186 ? 12.881 -6.674 -2.384 1.00 96.06 186 GLU A CA 1
ATOM 1420 C C . GLU A 1 186 ? 11.710 -7.001 -1.453 1.00 96.06 186 GLU A C 1
ATOM 1422 O O . GLU A 1 186 ? 10.969 -7.950 -1.712 1.00 96.06 186 GLU A O 1
ATOM 1427 N N . ARG A 1 187 ? 11.483 -6.192 -0.407 1.00 96.19 187 ARG A N 1
ATOM 1428 C CA . ARG A 1 187 ? 10.291 -6.331 0.446 1.00 96.19 187 ARG A CA 1
ATOM 1429 C C . ARG A 1 187 ? 9.001 -6.095 -0.337 1.00 96.19 187 ARG A C 1
ATOM 1431 O O . ARG A 1 187 ? 8.032 -6.815 -0.108 1.00 96.19 187 ARG A O 1
ATOM 1438 N N . ALA A 1 188 ? 8.982 -5.132 -1.260 1.00 97.19 188 ALA A N 1
ATOM 1439 C CA . ALA A 1 188 ? 7.830 -4.881 -2.125 1.00 97.19 188 ALA A CA 1
ATOM 1440 C C . ALA A 1 188 ? 7.542 -6.074 -3.038 1.00 97.19 188 ALA A C 1
ATOM 1442 O O . ALA A 1 188 ? 6.390 -6.490 -3.138 1.00 97.19 188 ALA A O 1
ATOM 1443 N N . ALA A 1 189 ? 8.584 -6.671 -3.622 1.00 96.06 189 ALA A N 1
ATOM 1444 C CA . ALA A 1 189 ? 8.472 -7.881 -4.427 1.00 96.06 189 ALA A CA 1
ATOM 1445 C C . ALA A 1 189 ? 7.923 -9.063 -3.633 1.00 96.06 189 ALA A C 1
ATOM 1447 O O . ALA A 1 189 ? 6.888 -9.617 -3.996 1.00 96.06 189 ALA A O 1
ATOM 1448 N N . GLN A 1 190 ? 8.521 -9.359 -2.479 1.00 94.56 190 GLN A N 1
ATOM 1449 C CA . GLN A 1 190 ? 8.033 -10.419 -1.599 1.00 94.56 190 GLN A CA 1
ATOM 1450 C C . GLN A 1 190 ? 6.589 -10.171 -1.147 1.00 94.56 190 GLN A C 1
ATOM 1452 O O . GLN A 1 190 ? 5.793 -11.106 -1.050 1.00 94.56 190 GLN A O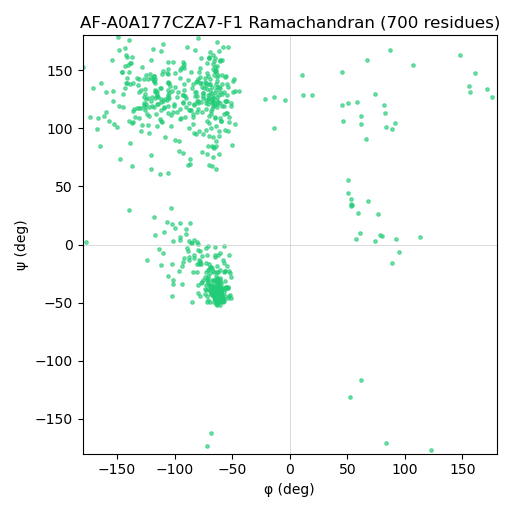 1
ATOM 1457 N N . TYR A 1 191 ? 6.220 -8.922 -0.852 1.00 95.88 191 TYR A N 1
ATOM 1458 C CA . TYR A 1 191 ? 4.851 -8.592 -0.471 1.00 95.88 191 TYR A CA 1
ATOM 1459 C C . TYR A 1 191 ? 3.879 -8.766 -1.645 1.00 95.88 191 TYR A C 1
ATOM 1461 O O . TYR A 1 191 ? 2.808 -9.338 -1.461 1.00 95.88 191 TYR A O 1
ATOM 1469 N N . ALA A 1 192 ? 4.245 -8.344 -2.856 1.00 95.50 192 ALA A N 1
ATOM 1470 C CA . ALA A 1 192 ? 3.435 -8.549 -4.055 1.00 95.50 192 ALA A CA 1
ATOM 1471 C C . ALA A 1 192 ? 3.220 -10.043 -4.355 1.00 95.50 192 ALA A C 1
ATOM 1473 O O . ALA A 1 192 ? 2.082 -10.467 -4.577 1.00 95.50 192 ALA A O 1
ATOM 1474 N N . ASP A 1 193 ? 4.271 -10.857 -4.257 1.00 92.94 193 ASP A N 1
ATOM 1475 C CA . ASP A 1 193 ? 4.189 -12.305 -4.461 1.00 92.94 193 ASP A CA 1
ATOM 1476 C C . ASP A 1 193 ? 3.231 -12.971 -3.472 1.00 92.94 193 ASP A C 1
ATOM 1478 O O . ASP A 1 193 ? 2.395 -13.787 -3.866 1.00 92.94 193 ASP A O 1
ATOM 1482 N N . ASN A 1 194 ? 3.318 -12.583 -2.196 1.00 92.38 194 ASN A N 1
ATOM 1483 C CA . ASN A 1 194 ? 2.495 -13.145 -1.130 1.00 92.38 194 ASN A CA 1
ATOM 1484 C C . ASN A 1 194 ? 1.055 -12.607 -1.129 1.00 92.38 194 ASN A C 1
ATOM 1486 O O . ASN A 1 194 ? 0.141 -13.326 -0.724 1.00 92.38 194 ASN A O 1
ATOM 1490 N N . CYS A 1 195 ? 0.851 -11.343 -1.524 1.00 94.81 195 CYS A N 1
ATOM 1491 C CA . CYS A 1 195 ? -0.365 -10.589 -1.196 1.00 94.81 195 CYS A CA 1
ATOM 1492 C C . CYS A 1 195 ? -1.146 -10.013 -2.373 1.00 94.81 195 CYS A C 1
ATOM 1494 O O . CYS A 1 195 ? -2.288 -9.591 -2.190 1.00 94.81 195 CYS A O 1
ATOM 1496 N N . TYR A 1 196 ? -0.581 -9.986 -3.577 1.00 94.44 196 TYR A N 1
ATOM 1497 C CA . TYR A 1 196 ? -1.277 -9.466 -4.754 1.00 94.44 196 TYR A CA 1
ATOM 1498 C C . TYR A 1 196 ? -1.745 -10.583 -5.692 1.00 94.44 196 TYR A C 1
ATOM 1500 O O . TYR A 1 196 ? -2.779 -10.427 -6.347 1.00 94.44 196 TYR A O 1
ATOM 1508 N N . ARG A 1 197 ? -1.070 -11.739 -5.698 1.00 86.69 197 ARG A N 1
ATOM 1509 C CA . ARG A 1 197 ? -1.440 -12.890 -6.535 1.00 86.69 197 ARG A CA 1
ATOM 1510 C C . ARG A 1 197 ? -2.747 -13.541 -6.069 1.00 86.69 197 ARG A C 1
ATOM 1512 O O . ARG A 1 197 ? -2.980 -13.736 -4.882 1.00 86.69 197 ARG A O 1
ATOM 1519 N N . GLN A 1 198 ? -3.611 -13.904 -7.019 1.00 68.75 198 GLN A N 1
ATOM 1520 C CA . GLN A 1 198 ? -4.952 -14.448 -6.739 1.00 68.75 198 GLN A CA 1
ATOM 1521 C C . GLN A 1 198 ? -4.939 -15.850 -6.094 1.00 68.75 198 GLN A C 1
ATOM 1523 O O . GLN A 1 198 ? -5.924 -16.250 -5.471 1.00 68.75 198 GLN A O 1
ATOM 1528 N N . GLN A 1 199 ? -3.831 -16.588 -6.202 1.00 65.19 199 GLN A N 1
ATOM 1529 C CA . GLN A 1 199 ? -3.672 -17.940 -5.659 1.00 65.19 199 GLN A CA 1
ATOM 1530 C C . GLN A 1 199 ? -3.202 -17.899 -4.199 1.00 65.19 199 GLN A C 1
ATOM 1532 O O . GLN A 1 199 ? -2.065 -18.234 -3.879 1.00 65.19 199 GLN A O 1
ATOM 1537 N N . PHE A 1 200 ? -4.068 -17.456 -3.291 1.00 58.97 200 PHE A N 1
ATOM 1538 C CA . PHE A 1 200 ? -3.712 -17.410 -1.875 1.00 58.97 200 PHE A CA 1
ATOM 1539 C C . PHE A 1 200 ? -3.643 -18.809 -1.258 1.00 58.97 200 PHE A C 1
ATOM 1541 O O . PHE A 1 200 ? -4.667 -19.425 -0.951 1.00 58.97 200 PHE A O 1
ATOM 1548 N N . GLY A 1 201 ? -2.410 -19.258 -1.016 1.00 58.34 201 GLY A N 1
ATOM 1549 C CA . GLY A 1 201 ? -2.077 -20.267 -0.018 1.00 58.34 201 GLY A CA 1
ATOM 1550 C C . GLY A 1 201 ? -2.405 -19.807 1.411 1.00 58.34 201 GLY A C 1
ATOM 1551 O O . GLY A 1 201 ? -2.827 -18.681 1.669 1.00 58.34 201 GLY A O 1
ATOM 1552 N N . THR A 1 202 ? -2.239 -20.716 2.365 1.00 59.00 202 THR A N 1
ATOM 1553 C CA . THR A 1 202 ? -2.850 -20.725 3.705 1.00 59.00 202 THR A CA 1
ATOM 1554 C C . THR A 1 202 ? -2.511 -19.570 4.665 1.00 59.00 202 THR A C 1
ATOM 1556 O O . THR A 1 202 ? -3.164 -19.471 5.704 1.00 59.00 202 THR A O 1
ATOM 1559 N N . ASP A 1 203 ? -1.558 -18.678 4.367 1.00 81.75 203 ASP A N 1
ATOM 1560 C CA . ASP A 1 203 ? -1.068 -17.674 5.332 1.00 81.75 203 ASP A CA 1
ATOM 1561 C C . ASP A 1 203 ? -1.553 -16.237 5.062 1.00 81.75 203 ASP A C 1
ATOM 1563 O O . ASP A 1 203 ? -0.777 -15.299 4.871 1.00 81.75 203 ASP A O 1
ATOM 1567 N N . LYS A 1 204 ? -2.878 -16.036 5.116 1.00 83.62 204 LYS A N 1
ATOM 1568 C CA . LYS A 1 204 ? -3.509 -14.703 5.011 1.00 83.62 204 LYS A CA 1
ATOM 1569 C C . LYS A 1 204 ? -2.979 -13.684 6.032 1.00 83.62 204 LYS A C 1
ATOM 1571 O O . LYS A 1 204 ? -3.169 -12.489 5.839 1.00 83.62 204 LYS A O 1
ATOM 1576 N N . ARG A 1 205 ? -2.325 -14.124 7.114 1.00 86.38 205 ARG A N 1
ATOM 1577 C CA . ARG A 1 205 ? -1.855 -13.248 8.202 1.00 86.38 205 ARG A CA 1
ATOM 1578 C C . ARG A 1 205 ? -0.675 -12.364 7.799 1.00 86.38 205 ARG A C 1
ATOM 1580 O O . ARG A 1 205 ? -0.467 -11.331 8.430 1.00 86.38 205 ARG A O 1
ATOM 1587 N N . ARG A 1 206 ? 0.091 -12.736 6.766 1.00 88.81 206 ARG A N 1
ATOM 1588 C CA . ARG A 1 206 ? 1.210 -11.911 6.264 1.00 88.81 206 ARG A CA 1
ATOM 1589 C C . ARG A 1 206 ? 0.731 -10.679 5.500 1.00 88.81 206 ARG A C 1
ATOM 1591 O O . ARG A 1 206 ? 1.393 -9.649 5.521 1.00 88.81 206 ARG A O 1
ATOM 1598 N N . CYS A 1 207 ? -0.451 -10.765 4.898 1.00 93.44 207 CYS A N 1
ATOM 1599 C CA . CYS A 1 207 ? -1.024 -9.695 4.088 1.00 93.44 207 CYS A CA 1
ATOM 1600 C C . CYS A 1 207 ? -1.842 -8.690 4.892 1.00 93.44 207 CYS A C 1
ATOM 1602 O O . CYS A 1 207 ? -2.269 -7.680 4.354 1.00 93.44 207 CYS A O 1
ATOM 1604 N N . THR A 1 208 ? -2.048 -8.920 6.188 1.00 93.06 208 THR A N 1
ATOM 1605 C CA . THR A 1 208 ? -2.811 -7.997 7.032 1.00 93.06 208 THR A CA 1
ATOM 1606 C C . THR A 1 208 ? -1.941 -6.929 7.683 1.00 93.06 208 THR A C 1
ATOM 1608 O O . THR A 1 208 ? -2.414 -6.321 8.628 1.00 93.06 208 THR A O 1
ATOM 1611 N N . PHE A 1 209 ? -0.684 -6.727 7.267 1.00 94.50 209 PHE A N 1
ATOM 1612 C CA . PHE A 1 209 ? 0.204 -5.736 7.892 1.00 94.50 209 PHE A CA 1
ATOM 1613 C C . PHE A 1 209 ? -0.203 -4.292 7.559 1.00 94.50 209 PHE A C 1
ATOM 1615 O O . PHE A 1 209 ? -0.261 -3.436 8.444 1.00 94.50 209 PHE A O 1
ATOM 1622 N N . TYR A 1 210 ? -0.522 -4.007 6.295 1.00 96.56 210 TYR A N 1
ATOM 1623 C CA . TYR A 1 210 ? -0.994 -2.685 5.876 1.00 96.56 210 TYR A CA 1
ATOM 1624 C C . TYR A 1 210 ? -2.494 -2.501 6.146 1.00 96.56 210 TYR A C 1
ATOM 1626 O O . TYR A 1 210 ? -3.231 -3.447 6.432 1.00 96.56 210 TYR A O 1
ATOM 1634 N N . TYR A 1 211 ? -2.977 -1.256 6.054 1.00 96.31 211 TYR A N 1
ATOM 1635 C CA . TYR A 1 211 ? -4.400 -0.958 6.250 1.00 96.31 211 TYR A CA 1
ATOM 1636 C C . TYR A 1 211 ? -5.303 -1.657 5.221 1.00 96.31 211 TYR A C 1
ATOM 1638 O O . TYR A 1 211 ? -6.394 -2.133 5.548 1.00 96.31 211 TYR A O 1
ATOM 1646 N N . ARG A 1 212 ? -4.850 -1.743 3.969 1.00 96.62 212 ARG A N 1
ATOM 1647 C CA . ARG A 1 212 ? -5.428 -2.613 2.945 1.00 96.62 212 ARG A CA 1
ATOM 1648 C C . ARG A 1 212 ? -4.404 -3.662 2.564 1.00 96.62 212 ARG A C 1
ATOM 1650 O O . ARG A 1 212 ? -3.268 -3.323 2.262 1.00 96.62 212 ARG A O 1
ATOM 1657 N N . ASP A 1 213 ? -4.839 -4.912 2.536 1.00 95.44 213 ASP A N 1
ATOM 1658 C CA . ASP A 1 213 ? -3.954 -6.040 2.261 1.00 95.44 213 ASP A CA 1
ATOM 1659 C C . ASP A 1 213 ? -3.346 -5.949 0.853 1.00 95.44 213 ASP A C 1
ATOM 1661 O O . ASP A 1 213 ? -2.176 -6.268 0.655 1.00 95.44 213 ASP A O 1
ATOM 1665 N N . ARG A 1 214 ? -4.128 -5.429 -0.102 1.00 96.06 214 ARG A N 1
ATOM 1666 C CA . ARG A 1 214 ? -3.698 -5.076 -1.457 1.00 96.06 214 ARG A CA 1
ATOM 1667 C C . ARG A 1 214 ? -4.446 -3.849 -1.964 1.00 96.06 214 ARG A C 1
ATOM 1669 O O . ARG A 1 214 ? -5.622 -3.654 -1.635 1.00 96.06 214 ARG A O 1
ATOM 1676 N N . LEU A 1 215 ? -3.780 -3.059 -2.793 1.00 97.38 215 LEU A N 1
ATOM 1677 C CA . LEU A 1 215 ? -4.410 -2.025 -3.601 1.00 97.38 215 LEU A CA 1
ATOM 1678 C C . LEU A 1 215 ? -5.024 -2.672 -4.842 1.00 97.38 215 LEU A C 1
ATOM 1680 O O . LEU A 1 215 ? -4.469 -3.616 -5.402 1.00 97.38 215 LEU A O 1
ATOM 1684 N N . GLN A 1 216 ? -6.203 -2.202 -5.238 1.00 96.69 216 GLN A N 1
ATOM 1685 C CA . GLN A 1 216 ? -6.895 -2.750 -6.399 1.00 96.69 216 GLN A CA 1
ATOM 1686 C C . GLN A 1 216 ? -6.299 -2.185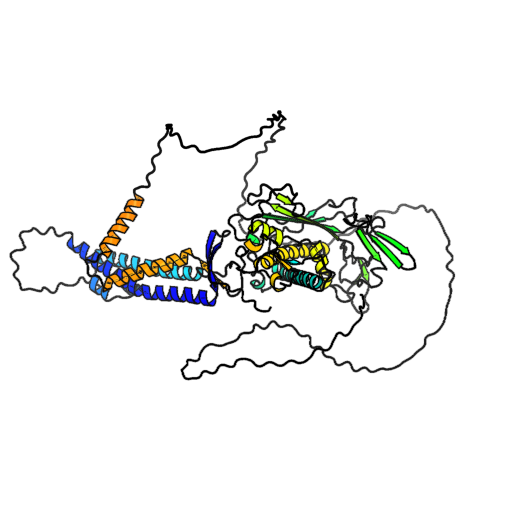 -7.687 1.00 96.69 216 GLN A C 1
ATOM 1688 O O . GLN A 1 216 ? -5.981 -1.001 -7.758 1.00 96.69 216 GLN A O 1
ATOM 1693 N N . TYR A 1 217 ? -6.209 -3.032 -8.704 1.00 97.19 217 TYR A N 1
ATOM 1694 C CA . TYR A 1 217 ? -5.957 -2.660 -10.088 1.00 97.19 217 TYR A CA 1
ATOM 1695 C C . TYR A 1 217 ? -6.784 -3.577 -10.994 1.00 97.19 217 TYR A C 1
ATOM 1697 O O . TYR A 1 217 ? -7.202 -4.660 -10.573 1.00 97.19 217 TYR A O 1
ATOM 1705 N N . GLY A 1 218 ? -7.117 -3.089 -12.186 1.00 96.25 218 GLY A N 1
ATOM 1706 C CA . GLY A 1 218 ? -7.890 -3.824 -13.178 1.00 96.25 218 GLY A CA 1
ATOM 1707 C C . GLY A 1 218 ? -7.132 -5.040 -13.702 1.00 96.25 218 GLY A C 1
ATOM 1708 O O . GLY A 1 218 ? -5.906 -5.106 -13.629 1.00 96.25 218 GLY A O 1
ATOM 1709 N N . SER A 1 219 ? -7.875 -6.006 -14.239 1.00 96.31 219 SER A N 1
ATOM 1710 C CA . SER A 1 219 ? -7.287 -7.096 -15.018 1.00 96.31 219 SER A CA 1
ATOM 1711 C C . SER A 1 219 ? -6.559 -6.552 -16.248 1.00 96.31 219 SER A C 1
ATOM 1713 O O . SER A 1 219 ? -6.884 -5.462 -16.719 1.00 96.31 219 SER A O 1
ATOM 1715 N N . ALA A 1 220 ? -5.631 -7.340 -16.791 1.00 96.50 220 ALA A N 1
ATOM 1716 C CA . ALA A 1 220 ? -4.958 -7.035 -18.046 1.00 96.50 220 ALA A CA 1
ATOM 1717 C C . ALA A 1 220 ? -5.975 -6.698 -19.154 1.00 96.50 220 ALA A C 1
ATOM 1719 O O . ALA A 1 220 ? -6.816 -7.528 -19.503 1.00 96.50 220 ALA A O 1
ATOM 1720 N N . ASP A 1 221 ? -5.893 -5.482 -19.693 1.00 97.38 221 ASP A N 1
ATOM 1721 C CA . ASP A 1 221 ? -6.636 -5.061 -20.878 1.00 97.38 221 ASP A CA 1
ATOM 1722 C C . ASP A 1 221 ? -5.700 -5.045 -22.089 1.00 97.38 221 ASP A C 1
ATOM 1724 O O . ASP A 1 221 ? -4.765 -4.240 -22.175 1.00 97.38 221 ASP A O 1
ATOM 1728 N N . PHE A 1 222 ? -5.931 -5.968 -23.020 1.00 96.19 222 PHE A N 1
ATOM 1729 C CA . PHE A 1 222 ? -5.154 -6.080 -24.246 1.00 96.19 222 PHE A CA 1
ATOM 1730 C C . PHE A 1 222 ? -5.750 -5.174 -25.318 1.00 96.19 222 PHE A C 1
ATOM 1732 O O . PHE A 1 222 ? -6.715 -5.526 -25.999 1.00 96.19 222 PHE A O 1
ATOM 1739 N N . SER A 1 223 ? -5.140 -4.008 -25.500 1.00 92.44 223 SER A N 1
ATOM 1740 C CA . SER A 1 223 ? -5.591 -3.010 -26.461 1.00 92.44 223 SER A CA 1
ATOM 1741 C C . SER A 1 223 ? -4.695 -2.940 -27.701 1.00 92.44 223 SER A C 1
ATOM 1743 O O . SER A 1 223 ? -3.518 -3.316 -27.710 1.00 92.44 223 SER A O 1
ATOM 1745 N N . ARG A 1 224 ? -5.288 -2.439 -28.788 1.00 83.81 224 ARG A N 1
ATOM 1746 C CA . ARG A 1 224 ? -4.607 -1.947 -29.994 1.00 83.81 224 ARG A CA 1
ATOM 1747 C C . ARG A 1 224 ? -5.094 -0.502 -30.164 1.00 83.81 224 ARG A C 1
ATOM 1749 O O . ARG A 1 224 ? -6.313 -0.323 -30.170 1.00 83.81 224 ARG A O 1
ATOM 1756 N N . PRO A 1 225 ? -4.232 0.528 -30.280 1.00 91.75 225 PRO A N 1
ATOM 1757 C CA . PRO A 1 225 ? -2.908 0.509 -30.910 1.00 91.75 225 PRO A CA 1
ATOM 1758 C C . PRO A 1 225 ? -1.701 0.638 -29.955 1.00 91.75 225 PRO A C 1
ATOM 1760 O O . PRO A 1 225 ? -1.830 0.929 -28.771 1.00 91.75 225 PRO A O 1
ATOM 1763 N N . CYS A 1 226 ? -0.503 0.468 -30.519 1.00 93.56 226 CYS A N 1
ATOM 1764 C CA . CYS A 1 226 ? 0.785 0.789 -29.904 1.00 93.56 226 CYS A CA 1
ATOM 1765 C C . CYS A 1 226 ? 0.807 2.228 -29.345 1.00 93.56 226 CYS A C 1
ATOM 1767 O O . CYS A 1 226 ? 0.636 3.168 -30.127 1.00 93.56 226 CYS A O 1
ATOM 1769 N N . PRO A 1 227 ? 1.065 2.442 -28.038 1.00 94.25 227 PRO A N 1
ATOM 1770 C CA . PRO A 1 227 ? 1.073 3.780 -27.443 1.00 94.25 227 PRO A CA 1
ATOM 1771 C C . PRO A 1 227 ? 2.364 4.558 -27.750 1.00 94.25 227 PRO A C 1
ATOM 1773 O O . PRO A 1 227 ? 2.492 5.735 -27.411 1.00 94.25 227 PRO A O 1
ATOM 1776 N N . PHE A 1 228 ? 3.334 3.914 -28.401 1.00 93.44 228 PHE A N 1
ATOM 1777 C CA . PHE A 1 228 ? 4.611 4.506 -28.775 1.00 93.44 228 PHE A CA 1
ATOM 1778 C C . PHE A 1 228 ? 4.616 4.944 -30.246 1.00 93.44 228 PHE A C 1
ATOM 1780 O O . PHE A 1 228 ? 3.995 4.329 -31.115 1.00 93.44 228 PHE A O 1
ATOM 1787 N N . LYS A 1 229 ? 5.351 6.020 -30.550 1.00 91.88 229 LYS A N 1
ATOM 1788 C CA . LYS A 1 229 ? 5.442 6.569 -31.913 1.00 91.88 229 LYS A CA 1
ATOM 1789 C C . LYS A 1 229 ? 6.162 5.600 -32.870 1.00 91.88 229 LYS A C 1
ATOM 1791 O O . LYS A 1 229 ? 6.988 4.797 -32.462 1.00 91.88 229 LYS A O 1
ATOM 1796 N N . GLY A 1 230 ? 5.895 5.705 -34.173 1.00 86.12 230 GLY A N 1
ATOM 1797 C CA . GLY A 1 230 ? 6.745 5.087 -35.204 1.00 86.12 230 GLY A CA 1
ATOM 1798 C C . GLY A 1 230 ? 6.599 3.572 -35.406 1.00 86.12 230 GLY A C 1
ATOM 1799 O O . GLY A 1 230 ? 7.543 2.945 -35.877 1.00 86.12 230 GLY A O 1
ATOM 1800 N N . ASN A 1 231 ? 5.440 2.975 -35.092 1.00 89.31 231 ASN A N 1
ATOM 1801 C CA . ASN A 1 231 ? 5.182 1.532 -35.265 1.00 89.31 231 ASN A CA 1
ATOM 1802 C C . ASN A 1 231 ? 6.244 0.640 -34.594 1.00 89.31 231 ASN A C 1
ATOM 1804 O O . ASN A 1 231 ? 6.600 -0.416 -35.123 1.00 89.31 231 ASN A O 1
ATOM 1808 N N . MET A 1 232 ? 6.775 1.082 -33.450 1.00 94.38 232 MET A N 1
ATOM 1809 C CA . MET A 1 232 ? 7.864 0.388 -32.764 1.00 94.38 232 MET A CA 1
ATOM 1810 C C . MET A 1 232 ? 7.410 -0.837 -31.965 1.00 94.38 232 MET A C 1
ATOM 1812 O O . MET A 1 232 ? 8.248 -1.672 -31.648 1.00 94.38 232 MET A O 1
ATOM 1816 N N . CYS A 1 233 ? 6.115 -0.989 -31.667 1.00 94.62 233 CYS A N 1
ATOM 1817 C CA . CYS A 1 233 ? 5.614 -2.179 -30.980 1.00 94.62 233 CYS A CA 1
ATOM 1818 C C . CYS A 1 233 ? 5.670 -3.421 -31.874 1.00 94.62 233 CYS A C 1
ATOM 1820 O O . CYS A 1 233 ? 5.289 -3.388 -33.048 1.00 94.62 233 CYS A O 1
ATOM 1822 N N . SER A 1 234 ? 6.079 -4.540 -31.289 1.00 90.94 234 SER A N 1
ATOM 1823 C CA . SER A 1 234 ? 5.938 -5.867 -31.870 1.00 90.94 234 SER A CA 1
ATOM 1824 C C . SER A 1 234 ? 4.465 -6.281 -31.840 1.00 90.94 234 SER A C 1
ATOM 1826 O O . SER A 1 234 ? 3.775 -6.074 -30.844 1.00 90.94 234 SER A O 1
ATOM 1828 N N . ASN A 1 235 ? 3.956 -6.813 -32.952 1.00 89.06 235 ASN A N 1
ATOM 1829 C CA . ASN A 1 235 ? 2.579 -7.310 -33.118 1.00 89.06 235 ASN A CA 1
ATOM 1830 C C . ASN A 1 235 ? 1.436 -6.308 -32.840 1.00 89.06 235 ASN A C 1
ATOM 1832 O O . ASN A 1 235 ? 0.268 -6.679 -32.942 1.00 89.06 235 ASN A O 1
ATOM 1836 N N . ASN A 1 236 ? 1.750 -5.037 -32.555 1.00 92.06 236 ASN A N 1
ATOM 1837 C CA . ASN A 1 236 ? 0.783 -3.990 -32.206 1.00 92.06 236 ASN A CA 1
ATOM 1838 C C . ASN A 1 236 ? -0.133 -4.382 -31.026 1.00 92.06 236 ASN A C 1
ATOM 1840 O O . ASN A 1 236 ? -1.310 -4.023 -31.022 1.00 92.06 236 ASN A O 1
ATOM 1844 N N . ILE A 1 237 ? 0.397 -5.151 -30.069 1.00 93.62 237 ILE A N 1
ATOM 1845 C CA . ILE A 1 237 ? -0.302 -5.564 -28.847 1.00 93.62 237 ILE A CA 1
ATOM 1846 C C . ILE A 1 237 ? 0.247 -4.742 -27.684 1.00 93.62 237 ILE A C 1
ATOM 1848 O O . ILE A 1 237 ? 1.462 -4.663 -27.501 1.00 93.62 237 ILE A O 1
ATOM 1852 N N . THR A 1 238 ? -0.654 -4.163 -26.899 1.00 96.12 238 THR A N 1
ATOM 1853 C CA . THR A 1 238 ? -0.339 -3.423 -25.678 1.00 96.12 238 THR A CA 1
ATOM 1854 C C . THR A 1 238 ? -1.153 -4.016 -24.541 1.00 96.12 238 THR A C 1
ATOM 1856 O O . THR A 1 238 ? -2.356 -4.214 -24.699 1.00 96.12 238 THR A O 1
ATOM 1859 N N . VAL A 1 239 ? -0.527 -4.269 -23.395 1.00 97.25 239 VAL A N 1
ATOM 1860 C CA . VAL A 1 239 ? -1.245 -4.605 -22.163 1.00 97.25 239 VAL A CA 1
ATOM 1861 C C . VAL A 1 239 ? -1.387 -3.348 -21.319 1.00 97.25 239 VAL A C 1
ATOM 1863 O O . VAL A 1 239 ? -0.421 -2.603 -21.137 1.00 97.25 239 VAL A O 1
ATOM 1866 N N . THR A 1 240 ? -2.597 -3.091 -20.838 1.00 97.75 240 THR A N 1
ATOM 1867 C CA . THR A 1 240 ? -2.914 -1.966 -19.961 1.00 97.75 240 THR A CA 1
ATOM 1868 C C . THR A 1 240 ? -3.406 -2.482 -18.618 1.00 97.75 240 THR A C 1
ATOM 1870 O O . THR A 1 240 ? -4.295 -3.327 -18.554 1.00 97.75 240 THR A O 1
ATOM 1873 N N . PHE A 1 241 ? -2.835 -1.943 -17.546 1.00 97.81 241 PHE A N 1
ATOM 1874 C CA . PHE A 1 241 ? -3.316 -2.104 -16.182 1.00 97.81 241 PHE A CA 1
ATOM 1875 C C . PHE A 1 241 ? -3.684 -0.724 -15.650 1.00 97.81 241 PHE A C 1
ATOM 1877 O O . PHE A 1 241 ? -2.833 0.162 -15.551 1.00 97.81 241 PHE A O 1
ATOM 1884 N N . GLU A 1 242 ? -4.954 -0.535 -15.316 1.00 98.00 242 GLU A N 1
ATOM 1885 C CA . GLU A 1 242 ? -5.462 0.703 -14.729 1.00 98.00 242 GLU A CA 1
ATOM 1886 C C . GLU A 1 242 ? -5.964 0.425 -13.315 1.00 98.00 242 GLU A C 1
ATOM 1888 O O . GLU A 1 242 ? -6.761 -0.487 -13.087 1.00 98.00 242 GLU A O 1
ATOM 1893 N N . SER A 1 243 ? -5.506 1.212 -12.345 1.00 98.25 243 SER A N 1
ATOM 1894 C CA . SER A 1 243 ? -6.116 1.220 -11.024 1.00 98.25 243 SER A CA 1
ATOM 1895 C C . SER A 1 243 ? -7.405 2.042 -11.043 1.00 98.25 243 SER A C 1
ATOM 1897 O O . SER A 1 243 ? -7.471 3.056 -11.737 1.00 98.25 243 SER A O 1
ATOM 1899 N N . PRO A 1 244 ? -8.418 1.708 -10.223 1.00 98.06 244 PRO A N 1
ATOM 1900 C CA . PRO A 1 244 ? -9.442 2.692 -9.903 1.00 98.06 244 PRO A CA 1
ATOM 1901 C C . PRO A 1 244 ? -8.794 3.928 -9.256 1.00 98.06 244 PRO A C 1
ATOM 1903 O O . PRO A 1 244 ? -7.617 3.917 -8.876 1.00 98.06 244 PRO A O 1
ATOM 1906 N N . ILE A 1 245 ? -9.574 4.994 -9.088 1.00 98.25 245 ILE A N 1
ATOM 1907 C CA . ILE A 1 245 ? -9.168 6.117 -8.241 1.00 98.25 245 ILE A CA 1
ATOM 1908 C C . ILE A 1 245 ? -9.085 5.599 -6.795 1.00 98.25 245 ILE A C 1
ATOM 1910 O O . ILE A 1 245 ? -10.093 5.272 -6.165 1.00 98.25 245 ILE A O 1
ATOM 1914 N N . ILE A 1 246 ? -7.863 5.474 -6.282 1.00 98.31 246 ILE A N 1
ATOM 1915 C CA . ILE A 1 246 ? -7.556 4.971 -4.945 1.00 98.31 246 ILE A CA 1
ATOM 1916 C C . ILE A 1 246 ? -7.471 6.155 -3.990 1.00 98.31 246 ILE A C 1
ATOM 1918 O O . ILE A 1 246 ? -6.656 7.059 -4.150 1.00 98.31 246 ILE A O 1
ATOM 1922 N N . ASP A 1 247 ? -8.287 6.122 -2.945 1.00 98.44 247 ASP A N 1
ATOM 1923 C CA . ASP A 1 247 ? -8.194 7.072 -1.843 1.00 98.44 247 ASP A CA 1
ATOM 1924 C C . ASP A 1 247 ? -6.920 6.829 -1.019 1.00 98.44 247 ASP A C 1
ATOM 1926 O O . ASP A 1 247 ? -6.639 5.688 -0.645 1.00 98.44 247 ASP A O 1
ATOM 1930 N N . ALA A 1 248 ? -6.157 7.879 -0.700 1.00 98.38 248 ALA A N 1
ATOM 1931 C CA . ALA A 1 248 ? -4.931 7.779 0.097 1.00 98.38 248 ALA A CA 1
ATOM 1932 C C . ALA A 1 248 ? -5.148 7.122 1.473 1.00 98.38 248 ALA A C 1
ATOM 1934 O O . ALA A 1 248 ? -4.235 6.518 2.041 1.00 98.38 248 ALA A O 1
ATOM 1935 N N . SER A 1 249 ? -6.375 7.143 1.994 1.00 98.31 249 SER A N 1
ATOM 1936 C CA . SER A 1 249 ? -6.731 6.385 3.192 1.00 98.31 249 SER A CA 1
ATOM 1937 C C . SER A 1 249 ? -6.595 4.869 3.040 1.00 98.31 249 SER A C 1
ATOM 1939 O O . SER A 1 249 ? -6.372 4.176 4.032 1.00 98.31 249 SER A O 1
ATOM 1941 N N . GLN A 1 250 ? -6.647 4.340 1.814 1.00 97.94 250 GLN A N 1
ATOM 1942 C CA . GLN A 1 250 ? -6.373 2.932 1.521 1.00 97.94 250 GLN A CA 1
ATOM 1943 C C . GLN A 1 250 ? -4.890 2.572 1.678 1.00 97.94 250 GLN A C 1
ATOM 1945 O O . GLN A 1 250 ? -4.593 1.436 2.048 1.00 97.94 250 GLN A O 1
ATOM 1950 N N . LEU A 1 251 ? -3.974 3.527 1.471 1.00 97.94 251 LEU A N 1
ATOM 1951 C CA . LEU A 1 251 ? -2.553 3.359 1.802 1.00 97.94 251 LEU A CA 1
ATOM 1952 C C . LEU A 1 251 ? -2.317 3.341 3.315 1.00 97.94 251 LEU A C 1
ATOM 1954 O O . LEU A 1 251 ? -1.309 2.808 3.762 1.00 97.94 251 LEU A O 1
ATOM 1958 N N . GLY A 1 252 ? -3.252 3.889 4.095 1.00 97.88 252 GLY A N 1
ATOM 1959 C CA . GLY A 1 252 ? -3.121 4.078 5.537 1.00 97.88 252 GLY A CA 1
ATOM 1960 C C . GLY A 1 252 ? -3.055 5.546 5.958 1.00 97.88 252 GLY A C 1
ATOM 1961 O O . GLY A 1 252 ? -2.850 5.814 7.132 1.00 97.88 252 GLY A O 1
ATOM 1962 N N . ILE A 1 253 ? -3.249 6.520 5.064 1.00 98.31 253 ILE A N 1
ATOM 1963 C CA . ILE A 1 253 ? -3.219 7.942 5.446 1.00 98.31 253 ILE A CA 1
ATOM 1964 C C . ILE A 1 253 ? -4.529 8.308 6.167 1.00 98.31 253 ILE A C 1
ATOM 1966 O O . ILE A 1 253 ? -5.621 8.250 5.606 1.00 98.31 253 ILE A O 1
ATOM 1970 N N . ASN A 1 254 ? -4.440 8.644 7.448 1.00 98.00 254 ASN A N 1
ATOM 1971 C CA . ASN A 1 254 ? -5.558 8.922 8.337 1.00 98.00 254 ASN A CA 1
ATOM 1972 C C . ASN A 1 254 ? -5.779 10.428 8.496 1.00 98.00 254 ASN A C 1
ATOM 1974 O O . ASN A 1 254 ? -5.264 11.044 9.426 1.00 98.00 254 ASN A O 1
ATOM 1978 N N . SER A 1 255 ? -6.603 10.995 7.622 1.00 97.62 255 SER A N 1
ATOM 1979 C CA . SER A 1 255 ? -7.031 12.390 7.712 1.00 97.62 255 SER A CA 1
ATOM 1980 C C . SER A 1 255 ? -8.489 12.555 7.308 1.00 97.62 255 SER A C 1
ATOM 1982 O O . SER A 1 255 ? -9.076 11.669 6.687 1.00 97.62 255 SER A O 1
ATOM 1984 N N . GLN A 1 256 ? -9.076 13.690 7.687 1.00 97.25 256 GLN A N 1
ATOM 1985 C CA . GLN A 1 256 ? -10.454 14.049 7.366 1.00 97.25 256 GLN A CA 1
ATOM 1986 C C . GLN A 1 256 ? -10.668 14.198 5.856 1.00 97.25 256 GLN A C 1
ATOM 1988 O O . GLN A 1 256 ? -11.734 13.843 5.352 1.00 97.25 256 GLN A O 1
ATOM 1993 N N . THR A 1 257 ? -9.661 14.712 5.150 1.00 96.50 257 THR A N 1
ATOM 1994 C CA . THR A 1 257 ? -9.668 14.885 3.698 1.00 96.50 257 THR A CA 1
ATOM 1995 C C . THR A 1 257 ? -8.408 14.271 3.122 1.00 96.50 257 THR A C 1
ATOM 1997 O O . THR A 1 257 ? -7.298 14.710 3.415 1.00 96.50 257 THR A O 1
ATOM 2000 N N . THR A 1 258 ? -8.580 13.254 2.294 1.00 97.38 258 THR A N 1
ATOM 2001 C CA . THR A 1 258 ? -7.484 12.543 1.648 1.00 97.38 258 THR A CA 1
ATOM 2002 C C . THR A 1 258 ? -7.519 12.792 0.153 1.00 97.38 258 THR A C 1
ATOM 2004 O O . THR A 1 258 ? -8.565 12.735 -0.493 1.00 97.38 258 THR A O 1
ATOM 2007 N N . HIS A 1 259 ? -6.345 13.076 -0.398 1.00 97.62 259 HIS A N 1
ATOM 2008 C CA . HIS A 1 259 ? -6.144 13.066 -1.837 1.00 97.62 259 HIS A CA 1
ATOM 2009 C C . HIS A 1 259 ? -6.326 11.649 -2.371 1.00 97.62 259 HIS A C 1
ATOM 2011 O O . HIS A 1 259 ? -6.266 10.661 -1.631 1.00 97.62 259 HIS A O 1
ATOM 2017 N N . LYS A 1 260 ? -6.563 11.549 -3.669 1.00 98.19 260 LYS A N 1
ATOM 2018 C CA . LYS A 1 260 ? -6.741 10.268 -4.343 1.00 98.19 260 LYS A CA 1
ATOM 2019 C C . LYS A 1 260 ? -5.683 10.137 -5.417 1.00 98.19 260 LYS A C 1
ATOM 2021 O O . LYS A 1 260 ? -5.119 11.136 -5.847 1.00 98.19 260 LYS A O 1
ATOM 2026 N N . PHE A 1 261 ? -5.385 8.926 -5.847 1.00 98.25 261 PHE A N 1
ATOM 2027 C CA . PHE A 1 261 ? -4.464 8.721 -6.950 1.00 98.25 261 PHE A CA 1
ATOM 2028 C C . PHE A 1 261 ? -4.945 7.606 -7.857 1.00 98.25 261 PHE A C 1
ATOM 2030 O O . PHE A 1 261 ? -5.668 6.703 -7.439 1.00 98.25 261 PHE A O 1
ATOM 2037 N N . ARG A 1 262 ? -4.520 7.669 -9.109 1.00 97.94 262 ARG A N 1
ATOM 2038 C CA . ARG A 1 262 ? -4.759 6.636 -10.105 1.00 97.94 262 ARG A CA 1
ATOM 2039 C C . ARG A 1 262 ? -3.449 6.303 -10.792 1.00 97.94 262 ARG A C 1
ATOM 2041 O O . ARG A 1 262 ? -2.635 7.189 -11.041 1.00 97.94 262 ARG A O 1
ATOM 2048 N N . ARG A 1 263 ? -3.248 5.025 -11.090 1.00 97.94 263 ARG A N 1
ATOM 2049 C CA . ARG A 1 263 ? -2.110 4.531 -11.856 1.00 97.94 263 ARG A CA 1
ATOM 2050 C C . ARG A 1 263 ? -2.604 3.894 -13.144 1.00 97.94 263 ARG A C 1
ATOM 2052 O O . ARG A 1 263 ? -3.514 3.073 -13.111 1.00 97.94 263 ARG A O 1
ATOM 2059 N N . ILE A 1 264 ? -1.967 4.247 -14.252 1.00 97.75 264 ILE A N 1
ATOM 2060 C CA . ILE A 1 264 ? -2.175 3.630 -15.557 1.00 97.75 264 ILE A CA 1
ATOM 2061 C C . ILE A 1 264 ? -0.812 3.169 -16.058 1.00 97.75 264 ILE A C 1
ATOM 2063 O O . ILE A 1 264 ? 0.101 3.973 -16.253 1.00 97.75 264 ILE A O 1
ATOM 2067 N N . THR A 1 265 ? -0.674 1.867 -16.264 1.00 97.62 265 THR A N 1
ATOM 2068 C CA . THR A 1 265 ? 0.525 1.249 -16.816 1.00 97.62 265 THR A CA 1
ATOM 2069 C C . THR A 1 265 ? 0.185 0.633 -18.163 1.00 97.62 265 THR A C 1
ATOM 2071 O O . THR A 1 265 ? -0.652 -0.259 -18.234 1.00 97.62 265 THR A O 1
ATOM 2074 N N . GLN A 1 266 ? 0.856 1.075 -19.223 1.00 97.62 266 GLN A N 1
ATOM 2075 C CA . GLN A 1 266 ? 0.720 0.513 -20.566 1.00 97.62 266 GLN A CA 1
ATOM 2076 C C . GLN A 1 266 ? 2.064 -0.026 -21.023 1.00 97.62 266 GLN A C 1
ATOM 2078 O O . GLN A 1 266 ? 3.012 0.747 -21.141 1.00 97.62 266 GLN A O 1
ATOM 2083 N N . CYS A 1 267 ? 2.158 -1.321 -21.303 1.00 97.12 267 CYS A N 1
ATOM 2084 C CA . CYS A 1 267 ? 3.395 -1.934 -21.768 1.00 97.12 267 CYS A CA 1
ATOM 2085 C C . CYS 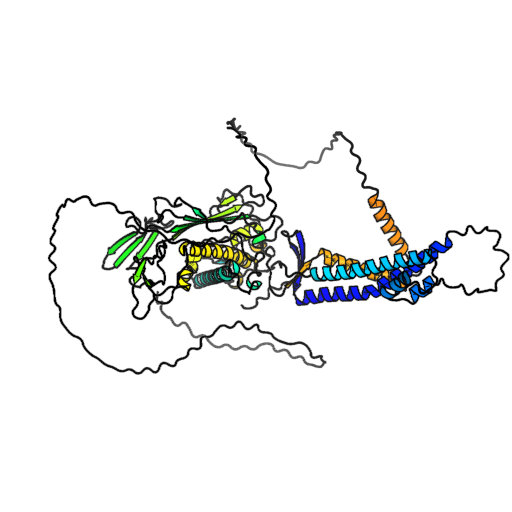A 1 267 ? 3.197 -2.630 -23.111 1.00 97.12 267 CYS A C 1
ATOM 2087 O O . CYS A 1 267 ? 2.160 -3.246 -23.355 1.00 97.12 267 CYS A O 1
ATOM 2089 N N . ALA A 1 268 ? 4.204 -2.550 -23.977 1.00 96.38 268 ALA A N 1
ATOM 2090 C CA . ALA A 1 268 ? 4.221 -3.279 -25.236 1.00 96.38 268 ALA A CA 1
ATOM 2091 C C . ALA A 1 268 ? 5.634 -3.799 -25.545 1.00 96.38 268 ALA A C 1
ATOM 2093 O O . ALA A 1 268 ? 6.616 -3.068 -25.349 1.00 96.38 268 ALA A O 1
ATOM 2094 N N . PRO A 1 269 ? 5.760 -5.036 -26.054 1.00 95.31 269 PRO A N 1
ATOM 2095 C CA . PRO A 1 269 ? 7.019 -5.527 -26.596 1.00 95.31 269 PRO A CA 1
ATOM 2096 C C . PRO A 1 269 ? 7.417 -4.682 -27.811 1.00 95.31 269 PRO A C 1
ATOM 2098 O O . PRO A 1 269 ? 6.560 -4.275 -28.596 1.00 95.31 269 PRO A O 1
ATOM 2101 N N . LEU A 1 270 ? 8.709 -4.426 -28.000 1.00 94.94 270 LEU A N 1
ATOM 2102 C CA . LEU A 1 270 ? 9.227 -3.626 -29.110 1.00 94.94 270 LEU A CA 1
ATOM 2103 C C . LEU A 1 270 ? 9.801 -4.496 -30.234 1.00 94.94 270 LEU A C 1
ATOM 2105 O O . LEU A 1 270 ? 10.203 -5.644 -30.042 1.00 94.94 270 LEU A O 1
ATOM 2109 N N . ARG A 1 271 ? 9.850 -3.930 -31.441 1.00 93.00 271 ARG A N 1
ATOM 2110 C CA . ARG A 1 271 ? 10.458 -4.551 -32.620 1.00 93.00 271 ARG A CA 1
ATOM 2111 C C . ARG A 1 271 ? 11.979 -4.537 -32.515 1.00 93.00 271 ARG A C 1
ATOM 2113 O O . ARG A 1 271 ? 12.572 -3.519 -32.171 1.00 93.00 271 ARG A O 1
ATOM 2120 N N . MET A 1 272 ? 12.591 -5.643 -32.928 1.00 90.06 272 MET A N 1
ATOM 2121 C CA . MET A 1 272 ? 14.046 -5.853 -32.971 1.00 90.06 272 MET A CA 1
ATOM 2122 C C . MET A 1 272 ? 14.649 -5.662 -34.373 1.00 90.06 272 MET A C 1
ATOM 2124 O O . MET A 1 272 ? 15.757 -6.124 -34.638 1.00 90.06 272 MET A O 1
ATOM 2128 N N . ASP A 1 273 ? 13.913 -5.057 -35.312 1.00 91.50 273 ASP A N 1
ATOM 2129 C CA . ASP A 1 273 ? 14.407 -4.904 -36.683 1.00 91.50 273 ASP A CA 1
ATOM 2130 C C . ASP A 1 273 ? 15.567 -3.897 -36.780 1.00 91.50 273 ASP A C 1
ATOM 2132 O O . ASP A 1 273 ? 15.764 -3.059 -35.897 1.00 91.50 273 ASP A O 1
ATOM 2136 N N . GLN A 1 274 ? 16.335 -3.979 -37.871 1.00 91.00 274 GLN A N 1
ATOM 2137 C CA . GLN A 1 274 ? 17.562 -3.194 -38.082 1.00 91.00 274 GLN A CA 1
ATOM 2138 C C . GLN A 1 274 ? 17.356 -1.670 -38.008 1.00 91.00 274 GLN A C 1
ATOM 2140 O O . GLN A 1 274 ? 18.322 -0.924 -37.861 1.00 91.00 274 GLN A O 1
ATOM 2145 N N . ARG A 1 275 ? 16.111 -1.177 -38.097 1.00 92.81 275 ARG A N 1
ATOM 2146 C CA . ARG A 1 275 ? 15.823 0.256 -37.936 1.00 92.81 275 ARG A CA 1
ATOM 2147 C C . ARG A 1 275 ? 15.945 0.694 -36.482 1.00 92.81 275 ARG A C 1
ATOM 2149 O O . ARG A 1 275 ? 16.364 1.818 -36.230 1.00 92.81 275 ARG A O 1
ATOM 2156 N N . PHE A 1 276 ? 15.582 -0.182 -35.548 1.00 93.38 276 PHE A N 1
ATOM 2157 C CA . PHE A 1 276 ? 15.608 0.104 -34.116 1.00 93.38 276 PHE A CA 1
ATOM 2158 C C . PHE A 1 276 ? 16.883 -0.385 -33.443 1.00 93.38 276 PHE A C 1
ATOM 2160 O O . PHE A 1 276 ? 17.240 0.140 -32.395 1.00 93.38 276 PHE A O 1
ATOM 2167 N N . ILE A 1 277 ? 17.580 -1.366 -34.019 1.00 91.94 277 ILE A N 1
ATOM 2168 C CA . ILE A 1 277 ? 18.820 -1.898 -33.453 1.00 91.94 277 ILE A CA 1
ATOM 2169 C C . ILE A 1 277 ? 19.880 -1.950 -34.535 1.00 91.94 277 ILE A C 1
ATOM 2171 O O . ILE A 1 277 ? 19.743 -2.681 -35.513 1.00 91.94 277 ILE A O 1
ATOM 2175 N N . GLN A 1 278 ? 20.956 -1.196 -34.331 1.00 94.25 278 GLN A N 1
ATOM 2176 C CA . GLN A 1 278 ? 22.091 -1.167 -35.246 1.00 94.25 278 GLN A CA 1
ATOM 2177 C C . GLN A 1 278 ? 23.329 -1.693 -34.531 1.00 94.25 278 GLN A C 1
ATOM 2179 O O . GLN A 1 278 ? 23.635 -1.273 -33.413 1.00 94.25 278 GLN A O 1
ATOM 2184 N N . ALA A 1 279 ? 24.040 -2.602 -35.187 1.00 92.94 279 ALA A N 1
ATOM 2185 C CA . ALA A 1 279 ? 25.334 -3.090 -34.742 1.00 92.94 279 ALA A CA 1
ATOM 2186 C C . ALA A 1 279 ? 26.443 -2.366 -35.520 1.00 92.94 279 ALA A C 1
ATOM 2188 O O . ALA A 1 279 ? 26.342 -2.209 -36.735 1.00 92.94 279 ALA A O 1
ATOM 2189 N N . SER A 1 280 ? 27.491 -1.927 -34.826 1.00 94.50 280 SER A N 1
ATOM 2190 C CA . SER A 1 280 ? 28.722 -1.394 -35.424 1.00 94.50 280 SER A CA 1
ATOM 2191 C C . SER A 1 280 ? 29.906 -2.146 -34.846 1.00 94.50 280 SER A C 1
ATOM 2193 O O . SER A 1 280 ? 30.075 -2.147 -33.629 1.00 94.50 280 SER A O 1
ATOM 2195 N N . THR A 1 281 ? 30.716 -2.786 -35.685 1.00 94.94 281 THR A N 1
ATOM 2196 C CA . THR A 1 281 ? 31.921 -3.493 -35.238 1.00 94.94 281 THR A CA 1
ATOM 2197 C C . THR A 1 281 ? 33.145 -2.638 -35.519 1.00 94.94 281 THR A C 1
ATOM 2199 O O . THR A 1 281 ? 33.495 -2.396 -36.671 1.00 94.94 281 THR A O 1
ATOM 2202 N N . GLU A 1 282 ? 33.811 -2.198 -34.456 1.00 95.50 282 GLU A N 1
ATOM 2203 C CA . GLU A 1 282 ? 35.024 -1.384 -34.516 1.00 95.50 282 GLU A CA 1
ATOM 2204 C C . GLU A 1 282 ? 36.110 -2.087 -33.692 1.00 95.50 282 GLU A C 1
ATOM 2206 O O . GLU A 1 282 ? 35.870 -2.499 -32.559 1.00 95.50 282 GLU A O 1
ATOM 2211 N N . ASN A 1 283 ? 37.305 -2.279 -34.265 1.00 95.06 283 ASN A N 1
ATOM 2212 C CA . ASN A 1 283 ? 38.438 -2.949 -33.603 1.00 95.06 283 ASN A CA 1
ATOM 2213 C C . ASN A 1 283 ? 38.101 -4.340 -33.019 1.00 95.06 283 ASN A C 1
ATOM 2215 O O . ASN A 1 283 ? 38.530 -4.685 -31.921 1.00 95.06 283 ASN A O 1
ATOM 2219 N N . GLY A 1 284 ? 37.291 -5.130 -33.732 1.00 90.50 284 GLY A N 1
ATOM 2220 C CA . GLY A 1 284 ? 36.865 -6.463 -33.284 1.00 90.50 284 GLY A CA 1
ATOM 2221 C C . GLY A 1 284 ? 35.816 -6.458 -32.168 1.00 90.50 284 GLY A C 1
ATOM 2222 O O . GLY A 1 284 ? 35.422 -7.524 -31.710 1.00 90.50 284 GLY A O 1
ATOM 2223 N N . THR A 1 285 ? 35.335 -5.285 -31.750 1.00 90.25 285 THR A N 1
ATOM 2224 C CA . THR A 1 285 ? 34.287 -5.156 -30.738 1.00 90.25 285 THR A CA 1
ATOM 2225 C C . THR A 1 285 ? 32.993 -4.678 -31.387 1.00 90.25 285 THR A C 1
ATOM 2227 O O . THR A 1 285 ? 32.926 -3.578 -31.938 1.00 90.25 285 THR A O 1
ATOM 2230 N N . THR A 1 286 ? 31.946 -5.499 -31.324 1.00 91.44 286 THR A N 1
ATOM 2231 C CA . THR A 1 286 ? 30.614 -5.135 -31.826 1.00 91.44 286 THR A CA 1
ATOM 2232 C C . THR A 1 286 ? 29.872 -4.308 -30.786 1.00 91.44 286 THR A C 1
ATOM 2234 O O . THR A 1 286 ? 29.759 -4.706 -29.637 1.00 91.44 286 THR A O 1
ATOM 2237 N N . THR A 1 287 ? 29.363 -3.147 -31.173 1.00 91.75 287 THR A N 1
ATOM 2238 C CA . THR A 1 287 ? 28.552 -2.264 -30.335 1.00 91.75 287 THR A CA 1
ATOM 2239 C C . THR A 1 287 ? 27.128 -2.247 -30.861 1.00 91.75 287 THR A C 1
ATOM 2241 O O . THR A 1 287 ? 26.906 -1.914 -32.025 1.00 91.75 287 THR A O 1
ATOM 2244 N N . TYR A 1 288 ? 26.161 -2.554 -30.003 1.00 91.06 288 TYR A N 1
ATOM 2245 C CA . TYR A 1 288 ? 24.739 -2.494 -30.324 1.00 91.06 288 TYR A CA 1
ATOM 2246 C C . TYR A 1 288 ? 24.140 -1.188 -29.812 1.00 91.06 288 TYR A C 1
ATOM 2248 O O . TYR A 1 288 ? 24.260 -0.858 -28.630 1.00 91.06 288 TYR A O 1
ATOM 2256 N N . ARG A 1 289 ? 23.476 -0.450 -30.704 1.00 93.88 289 ARG A N 1
ATOM 2257 C CA . ARG A 1 289 ? 22.772 0.804 -30.415 1.00 93.88 289 ARG A CA 1
ATOM 2258 C C . ARG A 1 289 ? 21.276 0.615 -30.639 1.00 93.88 289 ARG A C 1
ATOM 2260 O O . ARG A 1 289 ? 20.871 0.157 -31.705 1.00 93.88 289 ARG A O 1
ATOM 2267 N N . TYR A 1 290 ? 20.476 0.978 -29.642 1.00 93.75 290 TYR A N 1
ATOM 2268 C CA . TYR A 1 290 ? 19.020 0.842 -29.641 1.00 93.75 290 TYR A CA 1
ATOM 2269 C C . TYR A 1 290 ? 18.377 2.220 -29.827 1.00 93.75 290 TYR A C 1
ATOM 2271 O O . TYR A 1 290 ? 18.641 3.123 -29.040 1.00 93.75 290 TYR A O 1
ATOM 2279 N N . PHE A 1 291 ? 17.529 2.389 -30.838 1.00 94.44 291 PHE A N 1
ATOM 2280 C CA . PHE A 1 291 ? 16.956 3.660 -31.298 1.00 94.44 291 PHE A CA 1
ATOM 2281 C C . PHE A 1 291 ? 15.440 3.722 -31.044 1.00 94.44 291 PHE A C 1
ATOM 2283 O O . PHE A 1 291 ? 14.646 3.843 -31.974 1.00 94.44 291 PHE A O 1
ATOM 2290 N N . TYR A 1 292 ? 15.018 3.637 -29.781 1.00 92.81 292 TYR A N 1
ATOM 2291 C CA . TYR A 1 292 ? 13.605 3.764 -29.381 1.00 92.81 292 TYR A CA 1
ATOM 2292 C C . TYR A 1 292 ? 13.213 5.185 -28.941 1.00 92.81 292 TYR A C 1
ATOM 2294 O O . TYR A 1 292 ? 12.078 5.427 -28.535 1.00 92.81 292 TYR A O 1
ATOM 2302 N N . GLY A 1 293 ? 14.142 6.135 -29.037 1.00 90.31 293 GLY A N 1
ATOM 2303 C CA . GLY A 1 293 ? 13.980 7.517 -28.601 1.00 90.31 293 GLY A CA 1
ATOM 2304 C C . GLY A 1 293 ? 15.294 8.124 -28.115 1.00 90.31 293 GLY A C 1
ATOM 2305 O O . GLY A 1 293 ? 16.257 7.409 -27.825 1.00 90.31 293 GLY A O 1
ATOM 2306 N N . GLU A 1 294 ? 15.323 9.448 -28.028 1.00 87.94 294 GLU A N 1
ATOM 2307 C CA . GLU A 1 294 ? 16.467 10.202 -27.513 1.00 87.94 294 GLU A CA 1
ATOM 2308 C C . GLU A 1 294 ? 16.605 10.020 -25.999 1.00 87.94 294 GLU A C 1
ATOM 2310 O O . GLU A 1 294 ? 15.612 9.931 -25.271 1.00 87.94 294 GLU A O 1
ATOM 2315 N N . LYS A 1 295 ? 17.848 9.982 -25.514 1.00 83.44 295 LYS A N 1
ATOM 2316 C CA . LYS A 1 295 ? 18.135 9.929 -24.080 1.00 83.44 295 LYS A CA 1
ATOM 2317 C C . LYS A 1 295 ? 18.114 11.352 -23.500 1.00 83.44 295 LYS A C 1
ATOM 2319 O O . LYS A 1 295 ? 19.015 12.132 -23.817 1.00 83.44 295 LYS A O 1
ATOM 2324 N N . PRO A 1 296 ? 17.144 11.710 -22.637 1.00 80.62 296 PRO A N 1
ATOM 2325 C CA . PRO A 1 296 ? 17.114 13.038 -22.036 1.00 80.62 296 PRO A CA 1
ATOM 2326 C C . PRO A 1 296 ? 18.340 13.251 -21.137 1.00 80.62 296 PRO A C 1
ATOM 2328 O O . PRO A 1 296 ? 18.736 12.356 -20.388 1.00 80.62 296 PRO A O 1
ATOM 2331 N N . GLY A 1 297 ? 18.941 14.441 -21.217 1.00 83.00 297 GLY A N 1
ATOM 2332 C CA . GLY A 1 297 ? 20.076 14.844 -20.379 1.00 83.00 297 GLY A CA 1
ATOM 2333 C C . GLY A 1 297 ? 21.451 14.325 -20.818 1.00 83.00 297 GLY A C 1
ATOM 2334 O O . GLY A 1 297 ? 22.416 14.505 -20.080 1.00 83.00 297 GLY A O 1
ATOM 2335 N N . ALA A 1 298 ? 21.571 13.685 -21.985 1.00 85.62 298 ALA A N 1
ATOM 2336 C CA . ALA A 1 298 ? 22.879 13.432 -22.584 1.00 85.62 298 ALA A CA 1
ATOM 2337 C C . ALA A 1 298 ? 23.443 14.732 -23.188 1.00 85.62 298 ALA A C 1
ATOM 2339 O O . ALA A 1 298 ? 22.743 15.403 -23.945 1.00 85.62 298 ALA A O 1
ATOM 2340 N N . ASP A 1 299 ? 24.693 15.067 -22.861 1.00 86.69 299 ASP A N 1
ATOM 2341 C CA . ASP A 1 299 ? 25.441 16.172 -23.467 1.00 86.69 299 ASP A CA 1
ATOM 2342 C C . ASP A 1 299 ? 26.742 15.625 -24.095 1.00 86.69 299 ASP A C 1
ATOM 2344 O O . ASP A 1 299 ? 27.615 15.150 -23.359 1.00 86.69 299 ASP A O 1
ATOM 2348 N N . PRO A 1 300 ? 26.870 15.606 -25.437 1.00 90.75 300 PRO A N 1
ATOM 2349 C CA . PRO A 1 300 ? 25.875 16.048 -26.415 1.00 90.75 300 PRO A CA 1
ATOM 2350 C C . PRO A 1 300 ? 24.652 15.109 -26.490 1.00 90.75 300 PRO A C 1
ATOM 2352 O O . PRO A 1 300 ? 24.744 13.940 -26.091 1.00 90.75 300 PRO A O 1
ATOM 2355 N N . PRO A 1 301 ? 23.516 15.577 -27.046 1.00 89.88 301 PRO A N 1
ATOM 2356 C CA . PRO A 1 301 ? 22.352 14.732 -27.288 1.00 89.88 301 PRO A CA 1
ATOM 2357 C C . PRO A 1 301 ? 22.724 13.507 -28.127 1.00 89.88 301 PRO A C 1
ATOM 2359 O O . PRO A 1 301 ? 23.324 13.627 -29.197 1.00 89.88 301 PRO A O 1
ATOM 2362 N N . VAL A 1 302 ? 22.352 12.320 -27.648 1.00 93.31 302 VAL A N 1
ATOM 2363 C CA . VAL A 1 302 ? 22.532 11.063 -28.382 1.00 93.31 302 VAL A CA 1
ATOM 2364 C C . VAL A 1 302 ? 21.201 10.600 -28.964 1.00 93.31 302 VAL A C 1
ATOM 2366 O O . VAL A 1 302 ? 20.168 10.624 -28.295 1.00 93.31 302 VAL A O 1
ATOM 2369 N N . ASN A 1 303 ? 21.230 10.144 -30.216 1.00 92.06 303 ASN A N 1
ATOM 2370 C CA . ASN A 1 303 ? 20.049 9.664 -30.938 1.00 92.06 303 ASN A CA 1
ATOM 2371 C C . ASN A 1 303 ? 19.685 8.201 -30.625 1.00 92.06 303 ASN A C 1
ATOM 2373 O O . ASN A 1 303 ? 18.758 7.666 -31.226 1.00 92.06 303 ASN A O 1
ATOM 2377 N N . TYR A 1 304 ? 20.402 7.553 -29.705 1.00 92.19 304 TYR A N 1
ATOM 2378 C CA . TYR A 1 304 ? 20.108 6.204 -29.234 1.00 92.19 304 TYR A CA 1
ATOM 2379 C C . TYR A 1 304 ? 19.626 6.230 -27.777 1.00 92.19 304 TYR A C 1
ATOM 2381 O O . TYR A 1 304 ? 20.067 7.031 -26.955 1.00 92.19 304 TYR A O 1
ATOM 2389 N N . THR A 1 305 ? 18.732 5.306 -27.451 1.00 91.00 305 THR A N 1
ATOM 2390 C CA . THR A 1 305 ? 18.152 5.104 -26.120 1.00 91.00 305 THR A CA 1
ATOM 2391 C C . THR A 1 305 ? 19.097 4.326 -25.212 1.00 91.00 305 THR A C 1
ATOM 2393 O O . THR A 1 305 ? 19.254 4.650 -24.037 1.00 91.00 305 THR A O 1
ATOM 2396 N N . PHE A 1 306 ? 19.736 3.292 -25.761 1.00 89.94 306 PHE A N 1
ATOM 2397 C CA . PHE A 1 306 ? 20.629 2.395 -25.035 1.00 89.94 306 PHE A CA 1
ATOM 2398 C C . PHE A 1 306 ? 21.773 1.933 -25.939 1.00 89.94 306 PHE A C 1
ATOM 2400 O O . PHE A 1 306 ? 21.608 1.817 -27.155 1.00 89.94 306 PHE A O 1
ATOM 2407 N N . LEU A 1 307 ? 22.939 1.696 -25.343 1.00 90.88 307 LEU A N 1
ATOM 2408 C CA . LEU A 1 307 ? 24.130 1.212 -26.028 1.00 90.88 307 LEU A CA 1
ATOM 2409 C C . LEU A 1 307 ? 24.814 0.165 -25.158 1.00 90.88 307 LEU A C 1
ATOM 2411 O O . LEU A 1 307 ? 24.942 0.349 -23.949 1.00 90.88 307 LEU A O 1
ATOM 2415 N N . THR A 1 308 ? 25.266 -0.911 -25.789 1.00 88.75 308 THR A N 1
ATOM 2416 C CA . THR A 1 308 ? 26.047 -1.973 -25.151 1.00 88.75 308 THR A CA 1
ATOM 2417 C C . THR A 1 308 ? 27.164 -2.432 -26.087 1.00 88.75 308 THR A C 1
ATOM 2419 O O . THR A 1 308 ? 27.026 -2.344 -27.309 1.00 88.75 308 THR A O 1
ATOM 2422 N N . VAL A 1 309 ? 28.286 -2.859 -25.512 1.00 88.31 309 VAL A N 1
ATOM 2423 C CA . VAL A 1 309 ? 29.541 -3.176 -26.207 1.00 88.31 309 VAL A CA 1
ATOM 2424 C C . VAL A 1 309 ? 29.876 -4.652 -25.995 1.00 88.31 309 VAL A C 1
ATOM 2426 O O . VAL A 1 309 ? 29.706 -5.173 -24.895 1.00 88.31 309 VAL A O 1
ATOM 2429 N N . GLY A 1 310 ? 30.386 -5.301 -27.039 1.00 82.25 310 GLY A N 1
ATOM 2430 C CA . GLY A 1 310 ? 30.490 -6.753 -27.142 1.00 82.25 310 GLY A CA 1
ATOM 2431 C C . GLY A 1 310 ? 29.206 -7.352 -27.709 1.00 82.25 310 GLY A C 1
ATOM 2432 O O . GLY A 1 310 ? 28.182 -6.669 -27.794 1.00 82.25 310 GLY A O 1
ATOM 2433 N N . ASP A 1 311 ? 29.245 -8.628 -28.095 1.00 66.81 311 ASP A N 1
ATOM 2434 C CA . ASP A 1 311 ? 28.000 -9.380 -28.149 1.00 66.81 311 ASP A CA 1
ATOM 2435 C C . ASP A 1 311 ? 27.492 -9.474 -26.699 1.00 66.81 311 ASP A C 1
ATOM 2437 O O . ASP A 1 311 ? 28.129 -10.146 -25.879 1.00 66.81 311 ASP A O 1
ATOM 2441 N N . PRO A 1 312 ? 26.390 -8.787 -26.328 1.00 59.97 312 PRO A N 1
ATOM 2442 C CA . PRO A 1 312 ? 25.839 -8.884 -24.976 1.00 59.97 312 PRO A CA 1
ATOM 2443 C C . PRO A 1 312 ? 25.479 -10.333 -24.627 1.00 59.97 312 PRO A C 1
ATOM 2445 O O . PRO A 1 312 ? 25.234 -10.644 -23.465 1.00 59.97 312 PRO A O 1
ATOM 2448 N N . TRP A 1 313 ? 25.450 -11.195 -25.646 1.00 59.72 313 TRP A N 1
ATOM 2449 C CA . TRP A 1 313 ? 24.992 -12.564 -25.648 1.00 59.72 313 TRP A CA 1
ATOM 2450 C C . TRP A 1 313 ? 26.131 -13.572 -25.902 1.00 59.72 313 TRP A C 1
ATOM 2452 O O . TRP A 1 313 ? 25.886 -14.766 -25.753 1.00 59.72 313 TRP A O 1
ATOM 2462 N N . ASP A 1 314 ? 27.379 -13.133 -26.168 1.00 54.19 314 ASP A N 1
ATOM 2463 C CA . ASP A 1 314 ? 28.573 -14.015 -26.140 1.00 54.19 314 ASP A CA 1
ATOM 2464 C C . ASP A 1 314 ? 28.827 -14.533 -24.715 1.00 54.19 314 ASP A C 1
ATOM 2466 O O . ASP A 1 314 ? 29.287 -15.654 -24.500 1.00 54.19 314 ASP A O 1
ATOM 2470 N N . ARG A 1 315 ? 28.462 -13.733 -23.705 1.00 52.97 315 ARG A N 1
ATOM 2471 C CA . ARG A 1 315 ? 28.249 -14.212 -22.335 1.00 52.97 315 ARG A CA 1
ATOM 2472 C C . ARG A 1 315 ? 26.801 -14.657 -22.217 1.00 52.97 315 ARG A C 1
ATOM 2474 O O . ARG A 1 315 ? 26.016 -13.960 -21.586 1.00 52.97 315 ARG A O 1
ATOM 2481 N N . LEU A 1 316 ? 26.480 -15.754 -22.905 1.00 43.91 316 LEU A N 1
ATOM 2482 C CA . LEU A 1 316 ? 25.178 -16.423 -22.977 1.00 43.91 316 LEU A CA 1
ATOM 2483 C C . LEU A 1 316 ? 24.222 -15.924 -21.884 1.00 43.91 316 LEU A C 1
ATOM 2485 O O . LEU A 1 316 ? 24.301 -16.381 -20.744 1.00 43.91 316 LEU A O 1
ATOM 2489 N N . ALA A 1 317 ? 23.297 -15.020 -22.232 1.00 44.28 317 ALA A N 1
ATOM 2490 C CA . ALA A 1 317 ? 21.988 -15.108 -21.600 1.00 44.28 317 ALA A CA 1
ATOM 2491 C C . ALA A 1 317 ? 21.568 -16.549 -21.897 1.00 44.28 317 ALA A C 1
ATOM 2493 O O . ALA A 1 317 ? 21.536 -16.902 -23.082 1.00 44.28 317 ALA A O 1
ATOM 2494 N N . PRO A 1 318 ? 21.464 -17.418 -20.880 1.00 46.53 318 PRO A N 1
ATOM 2495 C CA . PRO A 1 318 ? 21.409 -18.836 -21.139 1.00 46.53 318 PRO A CA 1
ATOM 2496 C C . PRO A 1 318 ? 20.260 -19.081 -22.102 1.00 46.53 318 PRO A C 1
ATOM 2498 O O . PRO A 1 318 ? 19.140 -18.630 -21.896 1.00 46.53 318 PRO A O 1
ATOM 2501 N N . VAL A 1 319 ? 20.580 -19.704 -23.226 1.00 51.31 319 VAL A N 1
ATOM 2502 C CA . VAL A 1 319 ? 19.571 -20.167 -24.158 1.00 51.31 319 VAL A CA 1
ATOM 2503 C C . VAL A 1 319 ? 18.713 -21.142 -23.363 1.00 51.31 319 VAL A C 1
ATOM 2505 O O . VAL A 1 319 ? 19.209 -22.202 -22.993 1.00 51.31 319 VAL A O 1
ATOM 2508 N N . TYR A 1 320 ? 17.497 -20.738 -23.002 1.00 55.59 320 TYR A N 1
ATOM 2509 C CA . TYR A 1 320 ? 16.641 -21.564 -22.166 1.00 55.59 320 TYR A CA 1
ATOM 2510 C C . TYR A 1 320 ? 15.827 -22.503 -23.043 1.00 55.59 320 TYR A C 1
ATOM 2512 O O . TYR A 1 320 ? 15.079 -22.063 -23.915 1.00 55.59 320 TYR A O 1
ATOM 2520 N N . ASP A 1 321 ? 15.981 -23.793 -22.797 1.00 60.47 321 ASP A N 1
ATOM 2521 C CA . ASP A 1 321 ? 15.152 -24.833 -23.367 1.00 60.47 321 ASP A CA 1
ATOM 2522 C C . ASP A 1 321 ? 13.866 -24.935 -22.505 1.00 60.47 321 ASP A C 1
ATOM 2524 O O . ASP A 1 321 ? 13.931 -25.155 -21.291 1.00 60.47 321 ASP A O 1
ATOM 2528 N N . ILE A 1 322 ? 12.697 -24.730 -23.119 1.00 66.38 322 ILE A N 1
ATOM 2529 C CA . ILE A 1 322 ? 11.357 -24.750 -22.503 1.00 66.38 322 ILE A CA 1
ATOM 2530 C C . ILE A 1 322 ? 10.628 -26.039 -22.903 1.00 66.38 322 ILE A C 1
ATOM 2532 O O . ILE A 1 322 ? 10.798 -26.543 -24.007 1.00 66.38 322 ILE A O 1
ATOM 2536 N N . PHE A 1 323 ? 9.789 -26.595 -22.029 1.00 70.00 323 PHE A N 1
ATOM 2537 C CA . PHE A 1 323 ? 9.032 -27.831 -22.311 1.00 70.00 323 PHE A CA 1
ATOM 2538 C C . PHE A 1 323 ? 7.877 -27.676 -23.316 1.00 70.00 323 PHE A C 1
ATOM 2540 O O . PHE A 1 323 ? 7.261 -28.666 -23.713 1.00 70.00 323 PHE A O 1
ATOM 2547 N N . GLU A 1 324 ? 7.548 -26.446 -23.691 1.00 79.94 324 GLU A N 1
ATOM 2548 C CA . GLU A 1 324 ? 6.404 -26.095 -24.522 1.00 79.94 324 GLU A CA 1
ATOM 2549 C C . GLU A 1 324 ? 6.809 -24.971 -25.472 1.00 79.94 324 GLU A C 1
ATOM 2551 O O . GLU A 1 324 ? 7.599 -24.099 -25.101 1.00 79.94 324 GLU A O 1
ATOM 2556 N N . SER A 1 325 ? 6.293 -25.005 -26.701 1.00 80.81 325 SER A N 1
ATOM 2557 C CA . SER A 1 325 ? 6.538 -23.935 -27.661 1.00 80.81 325 SER A CA 1
ATOM 2558 C C . SER A 1 325 ? 5.933 -22.632 -27.152 1.00 80.81 325 SER A C 1
ATOM 2560 O O . SER A 1 325 ? 4.766 -22.611 -26.761 1.00 80.81 325 SER A O 1
ATOM 2562 N N . SER A 1 326 ? 6.696 -21.549 -27.215 1.00 81.75 326 SER A N 1
ATOM 2563 C CA . SER A 1 326 ? 6.263 -20.220 -26.798 1.00 81.75 326 SER A CA 1
ATOM 2564 C C . SER A 1 326 ? 6.391 -19.237 -27.956 1.00 81.75 326 SER A C 1
ATOM 2566 O O . SER A 1 326 ? 7.497 -18.951 -28.412 1.00 81.75 326 SER A O 1
ATOM 2568 N N . ASP A 1 327 ? 5.265 -18.665 -28.380 1.00 82.81 327 ASP A N 1
ATOM 2569 C CA . ASP A 1 327 ? 5.224 -17.519 -29.300 1.00 82.81 327 ASP A CA 1
ATOM 2570 C C . ASP A 1 327 ? 5.322 -16.176 -28.544 1.00 82.81 327 ASP A C 1
ATOM 2572 O O . ASP A 1 327 ? 4.926 -15.124 -29.059 1.00 82.81 327 ASP A O 1
ATOM 2576 N N . ASP A 1 328 ? 5.802 -16.195 -27.292 1.00 84.25 328 ASP A N 1
ATOM 2577 C CA . ASP A 1 328 ? 5.905 -14.995 -26.469 1.00 84.25 328 ASP A CA 1
ATOM 2578 C C . ASP A 1 328 ? 6.770 -13.930 -27.168 1.00 84.25 328 ASP A C 1
ATOM 2580 O O . ASP A 1 328 ? 7.868 -14.209 -27.664 1.00 84.25 328 ASP A O 1
ATOM 2584 N N . PRO A 1 329 ? 6.288 -12.679 -27.246 1.00 84.94 329 PRO A N 1
ATOM 2585 C CA . PRO A 1 329 ? 6.979 -11.646 -27.988 1.00 84.94 329 PRO A CA 1
ATOM 2586 C C . PRO A 1 329 ? 8.284 -11.195 -27.330 1.00 84.94 329 PRO A C 1
ATOM 2588 O O . PRO A 1 329 ? 9.057 -10.551 -28.033 1.00 84.94 329 PRO A O 1
ATOM 2591 N N . ILE A 1 330 ? 8.523 -11.490 -26.049 1.00 84.62 330 ILE A N 1
ATOM 2592 C CA . ILE A 1 330 ? 9.731 -11.155 -25.281 1.00 84.62 330 ILE A CA 1
ATOM 2593 C C . ILE A 1 330 ? 10.647 -12.371 -25.122 1.00 84.62 330 ILE A C 1
ATOM 2595 O O . ILE A 1 330 ? 11.856 -12.234 -25.319 1.00 84.62 330 ILE A O 1
ATOM 2599 N N . PHE A 1 331 ? 10.071 -13.532 -24.804 1.00 82.94 331 PHE A N 1
ATOM 2600 C CA . PHE A 1 331 ? 10.743 -14.803 -24.529 1.00 82.94 331 PHE A CA 1
ATOM 2601 C C . PHE A 1 331 ? 10.292 -15.911 -25.509 1.00 82.94 331 PHE A C 1
ATOM 2603 O O . PHE A 1 331 ? 9.642 -16.876 -25.085 1.00 82.94 331 PHE A O 1
ATOM 2610 N N . PRO A 1 332 ? 10.589 -15.793 -26.819 1.00 82.31 332 PRO A N 1
ATOM 2611 C CA . PRO A 1 332 ? 10.215 -16.832 -27.769 1.00 82.31 332 PRO A CA 1
ATOM 2612 C C . PRO A 1 332 ? 10.904 -18.164 -27.442 1.00 82.31 332 PRO A C 1
ATOM 2614 O O . PRO A 1 332 ? 12.040 -18.200 -26.978 1.00 82.31 332 PRO A O 1
ATOM 2617 N N . ALA A 1 333 ? 10.217 -19.271 -27.699 1.00 84.38 333 ALA A N 1
ATOM 2618 C CA . ALA A 1 333 ? 10.771 -20.622 -27.676 1.00 84.38 333 ALA A CA 1
ATOM 2619 C C . ALA A 1 333 ? 10.049 -21.456 -28.734 1.00 84.38 333 ALA A C 1
ATOM 2621 O O . ALA A 1 333 ? 9.168 -22.257 -28.447 1.00 84.38 333 ALA A O 1
ATOM 2622 N N . ASP A 1 334 ? 10.371 -21.198 -29.989 1.00 85.25 334 ASP A N 1
ATOM 2623 C CA . ASP A 1 334 ? 9.685 -21.705 -31.177 1.00 85.25 334 ASP A CA 1
ATOM 2624 C C . ASP A 1 334 ? 10.439 -22.864 -31.851 1.00 85.25 334 ASP A C 1
ATOM 2626 O O . ASP A 1 334 ? 9.858 -23.624 -32.631 1.00 85.25 334 ASP A O 1
ATOM 2630 N N . GLN A 1 335 ? 11.722 -23.059 -31.538 1.00 85.62 335 GLN A N 1
ATOM 2631 C CA . GLN A 1 335 ? 12.552 -24.077 -32.172 1.00 85.62 335 GLN A CA 1
ATOM 2632 C C . GLN A 1 335 ? 12.599 -25.366 -31.351 1.00 85.62 335 GLN A C 1
ATOM 2634 O O . GLN A 1 335 ? 13.286 -25.441 -30.341 1.00 85.62 335 GLN A O 1
ATOM 2639 N N . ALA A 1 336 ? 11.949 -26.435 -31.809 1.00 84.81 336 ALA A N 1
ATOM 2640 C CA . ALA A 1 336 ? 12.065 -27.733 -31.145 1.00 84.81 336 ALA A CA 1
ATOM 2641 C C . ALA A 1 336 ? 13.512 -28.276 -31.196 1.00 84.81 336 ALA A C 1
ATOM 2643 O O . ALA A 1 336 ? 14.094 -28.419 -32.274 1.00 84.81 336 ALA A O 1
ATOM 2644 N N . VAL A 1 337 ? 14.067 -28.633 -30.039 1.00 85.44 337 VAL A N 1
ATOM 2645 C CA . VAL A 1 337 ? 15.387 -29.245 -29.868 1.00 85.44 337 VAL A CA 1
ATOM 2646 C C . VAL A 1 337 ? 15.218 -30.604 -29.179 1.00 85.44 337 VAL A C 1
ATOM 2648 O O . VAL A 1 337 ? 14.627 -30.689 -28.102 1.00 85.44 337 VAL A O 1
ATOM 2651 N N . PRO A 1 338 ? 15.701 -31.705 -29.779 1.00 86.06 338 PRO A N 1
ATOM 2652 C CA . PRO A 1 338 ? 15.736 -32.991 -29.098 1.00 86.06 338 PRO A CA 1
ATOM 2653 C C . PRO A 1 338 ? 16.879 -33.008 -28.071 1.00 86.06 338 PRO A C 1
ATOM 2655 O O . PRO A 1 338 ? 18.030 -32.748 -28.420 1.00 86.06 338 PRO A O 1
ATOM 2658 N N . VAL A 1 339 ? 16.577 -33.358 -26.819 1.00 85.25 339 VAL A N 1
ATOM 2659 C CA . VAL A 1 339 ? 17.587 -33.581 -25.772 1.00 85.25 339 VAL A CA 1
ATOM 2660 C C . VAL A 1 339 ? 17.807 -35.084 -25.617 1.00 85.25 339 VAL A C 1
ATOM 2662 O O . VAL A 1 339 ? 16.875 -35.838 -25.344 1.00 85.25 339 VAL A O 1
ATOM 2665 N N . THR A 1 340 ? 19.045 -35.541 -25.817 1.00 89.88 340 THR A N 1
ATOM 2666 C CA . THR A 1 340 ? 19.396 -36.965 -25.741 1.00 89.88 340 THR A CA 1
ATOM 2667 C C . THR A 1 340 ? 19.058 -37.535 -24.364 1.00 89.88 340 THR A C 1
ATOM 2669 O O . THR A 1 340 ? 19.620 -37.110 -23.360 1.00 89.88 340 THR A O 1
ATOM 2672 N N . GLY A 1 341 ? 18.170 -38.531 -24.322 1.00 91.06 341 GLY A N 1
ATOM 2673 C CA . GLY A 1 341 ? 17.764 -39.202 -23.083 1.00 91.06 341 GLY A CA 1
ATOM 2674 C C . GLY A 1 341 ? 16.492 -38.651 -22.436 1.00 91.06 341 GLY A C 1
ATOM 2675 O O . GLY A 1 341 ? 15.989 -39.282 -21.510 1.00 91.06 341 GLY A O 1
ATOM 2676 N N . ASP A 1 342 ? 15.926 -37.553 -22.948 1.00 84.94 342 ASP A N 1
ATOM 2677 C CA . ASP A 1 342 ? 14.589 -37.098 -22.567 1.00 84.94 342 ASP A CA 1
ATOM 2678 C C . ASP A 1 342 ? 13.587 -37.381 -23.696 1.00 84.94 342 ASP A C 1
ATOM 2680 O O . ASP A 1 342 ? 13.832 -37.125 -24.873 1.00 84.94 342 ASP A O 1
ATOM 2684 N N . SER A 1 343 ? 12.439 -37.946 -23.328 1.00 86.38 343 SER A N 1
ATOM 2685 C CA . SER A 1 343 ? 11.327 -38.197 -24.254 1.00 86.38 343 SER A CA 1
ATOM 2686 C C . SER A 1 343 ? 10.515 -36.934 -24.559 1.00 86.38 343 SER A C 1
ATOM 2688 O O . SER A 1 343 ? 9.736 -36.913 -25.515 1.00 86.38 343 SER A O 1
ATOM 2690 N N . LYS A 1 344 ? 10.680 -35.883 -23.749 1.00 82.69 344 LYS A N 1
ATOM 2691 C CA . LYS A 1 344 ? 10.001 -34.602 -23.928 1.00 82.69 344 LYS A CA 1
ATOM 2692 C C . LYS A 1 344 ? 10.662 -33.787 -25.037 1.00 82.69 344 LYS A C 1
ATOM 2694 O O . LYS A 1 344 ? 11.879 -33.799 -25.209 1.00 82.69 344 LYS A O 1
ATOM 2699 N N . ARG A 1 345 ? 9.838 -33.057 -25.793 1.00 81.25 345 ARG A N 1
ATOM 2700 C CA . ARG A 1 345 ? 10.325 -32.062 -26.753 1.00 81.25 345 ARG A CA 1
ATOM 2701 C C . ARG A 1 345 ? 10.681 -30.803 -25.988 1.00 81.25 345 ARG A C 1
ATOM 2703 O O . ARG A 1 345 ? 9.833 -30.253 -25.293 1.00 81.25 345 ARG A O 1
ATOM 2710 N N . TRP A 1 346 ? 11.921 -30.378 -26.140 1.00 81.50 346 TRP A N 1
ATOM 2711 C CA . TRP A 1 346 ? 12.375 -29.097 -25.643 1.00 81.50 346 TRP A CA 1
ATOM 2712 C C . TRP A 1 346 ? 12.261 -28.074 -26.761 1.00 81.50 346 TRP A C 1
ATOM 2714 O O . TRP A 1 346 ? 12.316 -28.429 -27.937 1.00 81.50 346 TRP A O 1
ATOM 2724 N N . PHE A 1 347 ? 12.074 -26.818 -26.402 1.00 82.69 347 PHE A N 1
ATOM 2725 C CA . PHE A 1 347 ? 11.946 -25.711 -27.326 1.00 82.69 347 PHE A CA 1
ATOM 2726 C C . PHE A 1 347 ? 12.952 -24.646 -26.953 1.00 82.69 347 PHE A C 1
ATOM 2728 O O . PHE A 1 347 ? 13.021 -24.207 -25.814 1.00 82.69 347 PHE A O 1
ATOM 2735 N N . ARG A 1 348 ? 13.734 -24.242 -27.934 1.00 81.31 348 ARG A N 1
ATOM 2736 C CA . ARG A 1 348 ? 14.759 -23.230 -27.840 1.00 81.31 348 ARG A CA 1
ATOM 2737 C C . ARG A 1 348 ? 14.271 -21.965 -28.515 1.00 81.31 348 ARG A C 1
ATOM 2739 O O . ARG A 1 348 ? 13.489 -22.006 -29.463 1.00 81.31 348 ARG A O 1
ATOM 2746 N N . ASN A 1 349 ? 14.766 -20.840 -28.033 1.00 74.00 349 ASN A N 1
ATOM 2747 C CA . ASN A 1 349 ? 14.532 -19.561 -28.667 1.00 74.00 349 ASN A CA 1
ATOM 2748 C C . ASN A 1 349 ? 15.270 -19.478 -30.017 1.00 74.00 349 ASN A C 1
ATOM 2750 O O . ASN A 1 349 ? 16.494 -19.636 -30.049 1.00 74.00 349 ASN A O 1
ATOM 2754 N N . SER A 1 350 ? 14.554 -19.213 -31.114 1.00 70.56 350 SER A N 1
ATOM 2755 C CA . SER A 1 350 ? 15.169 -18.932 -32.419 1.00 70.56 350 SER A CA 1
ATOM 2756 C C . SER A 1 350 ? 16.026 -17.661 -32.420 1.00 70.56 350 SER A C 1
ATOM 2758 O O . SER A 1 350 ? 16.943 -17.539 -33.234 1.00 70.56 350 SER A O 1
ATOM 2760 N N . ASP A 1 351 ? 15.767 -16.731 -31.498 1.00 70.69 351 ASP A N 1
ATOM 2761 C CA . ASP A 1 351 ? 16.530 -15.502 -31.303 1.00 70.69 351 ASP A CA 1
ATOM 2762 C C . ASP A 1 351 ? 16.939 -15.367 -29.828 1.00 70.69 351 ASP A C 1
ATOM 2764 O O . ASP A 1 351 ? 16.117 -14.942 -29.022 1.00 70.69 351 ASP A O 1
ATOM 2768 N N . PRO A 1 352 ? 18.198 -15.649 -29.438 1.00 64.81 352 PRO A N 1
ATOM 2769 C CA . PRO A 1 352 ? 18.617 -15.667 -28.030 1.00 64.81 352 PRO A CA 1
ATOM 2770 C C . PRO A 1 352 ? 18.451 -14.319 -27.302 1.00 64.81 352 PRO A C 1
ATOM 2772 O O . PRO A 1 352 ? 18.640 -14.238 -26.089 1.00 64.81 352 PRO A O 1
ATOM 2775 N N . ARG A 1 353 ? 18.097 -13.247 -28.019 1.00 68.56 353 ARG A N 1
ATOM 2776 C CA . ARG A 1 353 ? 17.862 -11.914 -27.472 1.00 68.56 353 ARG A CA 1
ATOM 2777 C C . ARG A 1 353 ? 16.467 -11.830 -26.853 1.00 68.56 353 ARG A C 1
ATOM 2779 O O . ARG A 1 353 ? 15.460 -11.953 -27.550 1.00 68.56 353 ARG A O 1
ATOM 2786 N N . ALA A 1 354 ? 16.398 -11.495 -25.564 1.00 74.75 354 ALA A N 1
ATOM 2787 C CA . ALA A 1 354 ? 15.149 -11.018 -24.977 1.00 74.75 354 ALA A CA 1
ATOM 2788 C C . ALA A 1 354 ? 14.710 -9.738 -25.703 1.00 74.75 354 ALA A C 1
ATOM 2790 O O . ALA A 1 354 ? 15.515 -8.817 -25.896 1.00 74.75 354 ALA A O 1
ATOM 2791 N N . ARG A 1 355 ? 13.445 -9.666 -26.129 1.00 85.44 355 ARG A N 1
ATOM 2792 C CA . ARG A 1 355 ? 12.969 -8.463 -26.827 1.00 85.44 355 ARG A CA 1
ATOM 2793 C C . ARG A 1 355 ? 12.707 -7.331 -25.820 1.00 85.44 355 ARG A C 1
ATOM 2795 O O . ARG A 1 355 ? 12.162 -7.588 -24.750 1.00 85.44 355 ARG A O 1
ATOM 2802 N N . PRO A 1 356 ? 13.062 -6.071 -26.128 1.00 90.19 356 PRO A N 1
ATOM 2803 C CA . PRO A 1 356 ? 12.816 -4.936 -25.260 1.00 90.19 356 PRO A CA 1
ATOM 2804 C C . PRO A 1 356 ? 11.329 -4.770 -24.974 1.00 90.19 356 PRO A C 1
ATOM 2806 O O . PRO A 1 356 ? 10.489 -4.847 -25.871 1.00 90.19 356 PRO A O 1
ATOM 2809 N N . LEU A 1 357 ? 11.029 -4.478 -23.717 1.00 92.88 357 LEU A N 1
ATOM 2810 C CA . LEU A 1 357 ? 9.713 -4.086 -23.246 1.00 92.88 357 LEU A CA 1
ATOM 2811 C C . LEU A 1 357 ? 9.728 -2.584 -22.983 1.00 92.88 357 LEU A C 1
ATOM 2813 O O . LEU A 1 357 ? 10.575 -2.100 -22.232 1.00 92.88 357 LEU A O 1
ATOM 2817 N N . ALA A 1 358 ? 8.795 -1.845 -23.576 1.00 94.19 358 ALA A N 1
ATOM 2818 C CA . ALA A 1 358 ? 8.564 -0.455 -23.204 1.00 94.19 358 ALA A CA 1
ATOM 2819 C C . ALA A 1 358 ? 7.294 -0.347 -22.374 1.00 94.19 358 ALA A C 1
ATOM 2821 O O . ALA A 1 358 ? 6.279 -0.952 -22.716 1.00 94.19 358 ALA A O 1
ATOM 2822 N N . CYS A 1 359 ? 7.346 0.475 -21.329 1.00 95.69 359 CYS A N 1
ATOM 2823 C CA . CYS A 1 359 ? 6.213 0.766 -20.465 1.00 95.69 359 CYS A CA 1
ATOM 2824 C C . CYS A 1 359 ? 6.028 2.277 -20.310 1.00 95.69 359 CYS A C 1
ATOM 2826 O O . CYS A 1 359 ? 6.979 3.005 -20.021 1.00 95.69 359 CYS A O 1
ATOM 2828 N N . LEU A 1 360 ? 4.792 2.743 -20.458 1.00 95.19 360 LEU A N 1
ATOM 2829 C CA . LEU A 1 360 ? 4.339 4.049 -20.003 1.00 95.19 360 LEU A CA 1
ATOM 2830 C C . LEU A 1 360 ? 3.700 3.859 -18.636 1.00 95.19 360 LEU A C 1
ATOM 2832 O O . LEU A 1 360 ? 2.694 3.164 -18.521 1.00 95.19 360 LEU A O 1
ATOM 2836 N N . ASN A 1 361 ? 4.279 4.475 -17.609 1.00 95.56 361 ASN A N 1
ATOM 2837 C CA . ASN A 1 361 ? 3.660 4.531 -16.295 1.00 95.56 361 ASN A CA 1
ATOM 2838 C C . ASN A 1 361 ? 3.197 5.959 -16.023 1.00 95.56 361 ASN A C 1
ATOM 2840 O O . ASN A 1 361 ? 4.004 6.891 -16.011 1.00 95.56 361 ASN A O 1
ATOM 2844 N N . GLN A 1 362 ? 1.895 6.124 -15.848 1.00 96.25 362 GLN A N 1
ATOM 2845 C CA . GLN A 1 362 ? 1.262 7.391 -15.527 1.00 96.25 362 GLN A CA 1
ATOM 2846 C C . GLN A 1 362 ? 0.657 7.275 -14.136 1.00 96.25 362 GLN A C 1
ATOM 2848 O O . GLN A 1 362 ? -0.101 6.352 -13.847 1.00 96.25 362 GLN A O 1
ATOM 2853 N N . ILE A 1 363 ? 1.014 8.215 -13.270 1.00 97.31 363 ILE A N 1
ATOM 2854 C CA . ILE A 1 363 ? 0.419 8.366 -11.949 1.00 97.31 363 ILE A CA 1
ATOM 2855 C C . ILE A 1 363 ? -0.254 9.728 -11.951 1.00 97.31 363 ILE A C 1
ATOM 2857 O O . ILE A 1 363 ? 0.384 10.730 -12.270 1.00 97.31 363 ILE A O 1
ATOM 2861 N N . GLU A 1 364 ? -1.532 9.761 -11.617 1.00 96.75 364 GLU A N 1
ATOM 2862 C CA . GLU A 1 364 ? -2.302 10.985 -11.451 1.00 96.75 364 GLU A CA 1
ATOM 2863 C C . GLU A 1 364 ? -2.654 11.140 -9.976 1.00 96.75 364 GLU A C 1
ATOM 2865 O O . GLU A 1 364 ? -3.089 10.173 -9.348 1.00 96.75 364 GLU A O 1
ATOM 2870 N N . ILE A 1 365 ? -2.483 12.340 -9.423 1.00 96.81 365 ILE A N 1
ATOM 2871 C CA . ILE A 1 365 ? -2.994 12.690 -8.097 1.00 96.81 365 ILE A CA 1
ATOM 2872 C C . ILE A 1 365 ? -4.206 13.592 -8.281 1.00 96.81 365 ILE A C 1
ATOM 2874 O O . ILE A 1 365 ? -4.142 14.615 -8.961 1.00 96.81 365 ILE A O 1
ATOM 2878 N N . CYS A 1 366 ? -5.307 13.201 -7.656 1.00 96.81 366 CYS A N 1
ATOM 2879 C CA . CYS A 1 366 ? -6.571 13.904 -7.676 1.00 96.81 366 CYS A CA 1
ATOM 2880 C C . CYS A 1 366 ? -6.851 14.588 -6.336 1.00 96.81 366 CYS A C 1
ATOM 2882 O O . CYS A 1 366 ? -6.514 14.073 -5.262 1.00 96.81 366 CYS A O 1
ATOM 2884 N N . THR A 1 367 ? -7.529 15.731 -6.399 1.00 96.31 367 THR A N 1
ATOM 2885 C CA . THR A 1 367 ? -8.104 16.401 -5.230 1.00 96.31 367 THR A CA 1
ATOM 2886 C C . THR A 1 367 ? -9.110 15.489 -4.507 1.00 96.31 367 THR A C 1
ATOM 2888 O O . THR A 1 367 ? -9.647 14.556 -5.115 1.00 96.31 367 THR A O 1
ATOM 2891 N N . PRO A 1 368 ? -9.408 15.724 -3.213 1.00 96.88 368 PRO A N 1
ATOM 2892 C CA . PRO A 1 368 ? -10.345 14.882 -2.458 1.00 96.88 368 PRO A CA 1
ATOM 2893 C C . PRO A 1 368 ? -11.741 14.762 -3.099 1.00 96.88 368 PRO A C 1
ATOM 2895 O O . PRO A 1 368 ? -12.400 13.723 -2.990 1.00 96.88 368 PRO A O 1
ATOM 2898 N N . ASP A 1 369 ? -12.178 15.813 -3.797 1.00 96.75 369 ASP A N 1
ATOM 2899 C CA . ASP A 1 369 ? -13.448 15.896 -4.526 1.00 96.75 369 ASP A CA 1
ATOM 2900 C C . ASP A 1 369 ? -13.386 15.363 -5.971 1.00 96.75 369 ASP A C 1
ATOM 2902 O O . ASP A 1 369 ? -14.388 15.439 -6.677 1.00 96.75 369 ASP A O 1
ATOM 2906 N N . GLU A 1 370 ? -12.237 14.824 -6.401 1.00 96.56 370 GLU A N 1
ATOM 2907 C CA . GLU A 1 370 ? -11.982 14.255 -7.738 1.00 96.56 370 GLU A CA 1
ATOM 2908 C C . GLU A 1 370 ? -12.146 15.239 -8.908 1.00 96.56 370 GLU A C 1
ATOM 2910 O O . GLU A 1 370 ? -12.133 14.831 -10.068 1.00 96.56 370 GLU A O 1
ATOM 2915 N N . ARG A 1 371 ? -12.291 16.543 -8.645 1.00 95.44 371 ARG A N 1
ATOM 2916 C CA . ARG A 1 371 ? -12.523 17.533 -9.709 1.00 95.44 371 ARG A CA 1
ATOM 2917 C C . ARG A 1 371 ? -11.273 17.855 -10.514 1.00 95.44 371 ARG A C 1
ATOM 2919 O O . ARG A 1 371 ? -11.386 18.207 -11.686 1.00 95.44 371 ARG A O 1
ATOM 2926 N N . LEU A 1 372 ? -10.106 17.769 -9.886 1.00 93.44 372 LEU A N 1
ATOM 2927 C CA . LEU A 1 372 ? -8.822 18.067 -10.502 1.00 93.44 372 LEU A CA 1
ATOM 2928 C C . LEU A 1 372 ? -7.890 16.877 -10.297 1.00 93.44 372 LEU A C 1
ATOM 2930 O O . LEU A 1 372 ? -7.588 16.536 -9.159 1.00 93.44 372 LEU A O 1
ATOM 2934 N N . CYS A 1 373 ? -7.424 16.280 -11.393 1.00 94.50 373 CYS A N 1
ATOM 2935 C CA . CYS A 1 373 ? -6.397 15.243 -11.401 1.00 94.50 373 CYS A CA 1
ATOM 2936 C C . CYS A 1 373 ? -5.205 15.737 -12.215 1.00 94.50 373 CYS A C 1
ATOM 2938 O O . CYS A 1 373 ? -5.379 16.165 -13.357 1.00 94.50 373 CYS A O 1
ATOM 2940 N N . LEU A 1 374 ? -4.009 15.688 -11.632 1.00 93.06 374 LEU A N 1
ATOM 2941 C CA . LEU A 1 374 ? -2.780 16.136 -12.278 1.00 93.06 374 LEU A CA 1
ATOM 2942 C C . LEU A 1 374 ? -1.749 15.010 -12.361 1.00 93.06 374 LEU A C 1
ATOM 2944 O O . LEU A 1 374 ? -1.663 14.186 -11.447 1.00 93.06 374 LEU A O 1
ATOM 2948 N N . PRO A 1 375 ? -0.927 14.983 -13.421 1.00 94.06 375 PRO A N 1
ATOM 2949 C CA . PRO A 1 375 ? 0.145 14.008 -13.550 1.00 94.06 375 PRO A CA 1
ATOM 2950 C C . PRO A 1 375 ? 1.240 14.237 -12.494 1.00 94.06 375 PRO A C 1
ATOM 2952 O O . PRO A 1 375 ? 1.790 15.328 -12.370 1.00 94.06 375 PRO A O 1
ATOM 2955 N N . PHE A 1 376 ? 1.630 13.171 -11.794 1.00 90.94 376 PHE A N 1
ATOM 2956 C CA . PHE A 1 376 ? 2.606 13.165 -10.696 1.00 90.94 376 PHE A CA 1
ATOM 2957 C C . PHE A 1 376 ? 3.957 13.805 -11.048 1.00 90.94 376 PHE A C 1
ATOM 2959 O O . PHE A 1 376 ? 4.566 14.461 -10.213 1.00 90.94 376 PHE A O 1
ATOM 2966 N N . ARG A 1 377 ? 4.432 13.631 -12.290 1.00 82.56 377 ARG A N 1
ATOM 2967 C CA . ARG A 1 377 ? 5.745 14.126 -12.751 1.00 82.56 377 ARG A CA 1
ATOM 2968 C C . ARG A 1 377 ? 5.739 15.579 -13.253 1.00 82.56 377 ARG A C 1
ATOM 2970 O O . ARG A 1 377 ? 6.779 16.049 -13.704 1.00 82.56 377 ARG A O 1
ATOM 2977 N N . LYS A 1 378 ? 4.597 16.274 -13.220 1.00 63.81 378 LYS A N 1
ATOM 2978 C CA . LYS A 1 378 ? 4.491 17.702 -13.559 1.00 63.81 378 LYS A CA 1
ATOM 2979 C C . LYS A 1 378 ? 3.595 18.439 -12.558 1.00 63.81 378 LYS A C 1
ATOM 2981 O O . LYS A 1 378 ? 2.505 18.877 -12.929 1.00 63.81 378 LYS A O 1
ATOM 2986 N N . PRO A 1 379 ? 4.011 18.590 -11.293 1.00 59.50 379 PRO A N 1
ATOM 2987 C CA . PRO A 1 379 ? 3.553 19.748 -10.555 1.00 59.50 379 PRO A CA 1
ATOM 2988 C C . PRO A 1 379 ? 4.203 20.948 -11.253 1.00 59.50 379 PRO A C 1
ATOM 2990 O O . PRO A 1 379 ? 5.371 21.238 -11.019 1.00 59.50 379 PRO A O 1
ATOM 2993 N N . ASP A 1 380 ? 3.510 21.561 -12.215 1.00 60.03 380 ASP A N 1
ATOM 2994 C CA . ASP A 1 380 ? 3.953 22.853 -12.738 1.00 60.03 380 ASP A CA 1
ATOM 2995 C C . ASP A 1 380 ? 4.097 23.794 -11.530 1.00 60.03 380 ASP A C 1
ATOM 2997 O O . ASP A 1 380 ? 3.227 23.774 -10.651 1.00 60.03 380 ASP A O 1
ATOM 3001 N N . ASP A 1 381 ? 5.161 24.606 -11.474 1.00 64.38 381 ASP A N 1
ATOM 3002 C CA . ASP A 1 381 ? 5.381 25.593 -10.396 1.00 64.38 381 ASP A CA 1
ATOM 3003 C C . ASP A 1 381 ? 4.156 26.518 -10.205 1.00 64.38 381 ASP A C 1
ATOM 3005 O O . ASP A 1 381 ? 3.931 27.055 -9.123 1.00 64.38 381 ASP A O 1
ATOM 3009 N N . ASP A 1 382 ? 3.323 26.650 -11.243 1.00 65.62 382 ASP A N 1
ATOM 3010 C CA . ASP A 1 382 ? 2.087 27.436 -11.252 1.00 65.62 382 ASP A CA 1
ATOM 3011 C C . ASP A 1 382 ? 0.903 26.755 -10.541 1.00 65.62 382 ASP A C 1
ATOM 3013 O O . ASP A 1 382 ? -0.097 27.402 -10.207 1.00 65.62 382 ASP A O 1
ATOM 3017 N N . THR A 1 383 ? 0.970 25.443 -10.301 1.00 72.38 383 THR A N 1
ATOM 3018 C CA . THR A 1 383 ? -0.068 24.737 -9.548 1.00 72.38 383 THR A CA 1
ATOM 3019 C C . THR A 1 383 ? 0.181 24.938 -8.059 1.00 72.38 383 THR A C 1
ATOM 3021 O O . THR A 1 383 ? 0.959 24.222 -7.437 1.00 72.38 383 THR A O 1
ATOM 3024 N N . ASN A 1 384 ? -0.500 25.935 -7.483 1.00 77.25 384 ASN A N 1
ATOM 3025 C CA . ASN A 1 384 ? -0.532 26.223 -6.044 1.00 77.25 384 ASN A CA 1
ATOM 3026 C C . ASN A 1 384 ? -1.184 25.069 -5.251 1.00 77.25 384 ASN A C 1
ATOM 3028 O O . ASN A 1 384 ? -2.261 25.229 -4.674 1.00 77.25 384 ASN A O 1
ATOM 3032 N N . TRP A 1 385 ? -0.563 23.889 -5.231 1.00 80.94 385 TRP A N 1
ATOM 3033 C CA . TRP A 1 385 ? -0.927 22.837 -4.294 1.00 80.94 385 TRP A CA 1
ATOM 3034 C C . TRP A 1 385 ? -0.576 23.305 -2.896 1.00 80.94 385 TRP A C 1
ATOM 3036 O O . TRP A 1 385 ? 0.563 23.670 -2.598 1.00 80.94 385 TRP A O 1
ATOM 3046 N N . GLU A 1 386 ? -1.565 23.261 -2.015 1.00 88.56 386 GLU A N 1
ATOM 3047 C CA . GLU A 1 386 ? -1.294 23.371 -0.598 1.00 88.56 386 GLU A CA 1
ATOM 3048 C C . GLU A 1 386 ? -0.594 22.079 -0.161 1.00 88.56 386 GLU A C 1
ATOM 3050 O O . GLU A 1 386 ? -1.194 20.999 -0.157 1.00 88.56 386 GLU A O 1
ATOM 3055 N N . TRP A 1 387 ? 0.695 22.184 0.177 1.00 91.25 387 TRP A N 1
ATOM 3056 C CA . TRP A 1 387 ? 1.516 21.088 0.700 1.00 91.25 387 TRP A CA 1
ATOM 3057 C C . TRP A 1 387 ? 1.077 20.709 2.118 1.00 91.25 387 TRP A C 1
ATOM 3059 O O . TRP A 1 387 ? 1.774 20.921 3.110 1.00 91.25 387 TRP A O 1
ATOM 3069 N N . THR A 1 388 ? -0.121 20.143 2.206 1.00 95.25 388 THR A N 1
ATOM 3070 C CA . THR A 1 388 ? -0.659 19.561 3.429 1.00 95.25 388 THR A CA 1
ATOM 3071 C C . THR A 1 388 ? 0.159 18.323 3.814 1.00 95.25 388 THR A C 1
ATOM 3073 O O . THR A 1 388 ? 0.724 17.648 2.941 1.00 95.25 388 THR A O 1
ATOM 3076 N N . PRO A 1 389 ? 0.254 17.986 5.109 1.00 95.62 389 PRO A N 1
ATOM 3077 C CA . PRO A 1 389 ? 0.941 16.776 5.555 1.00 95.62 389 PRO A CA 1
ATOM 3078 C C . PRO A 1 389 ? 0.424 15.495 4.879 1.00 95.62 389 PRO A C 1
ATOM 3080 O O . PRO A 1 389 ? 1.200 14.615 4.515 1.00 95.62 389 PRO A O 1
ATOM 3083 N N . GLU A 1 390 ? -0.882 15.407 4.639 1.00 96.44 390 GLU A N 1
ATOM 3084 C CA . GLU A 1 390 ? -1.537 14.295 3.956 1.00 96.44 390 GLU A CA 1
ATOM 3085 C C . GLU A 1 390 ? -1.108 14.172 2.499 1.00 96.44 390 GLU A C 1
ATOM 3087 O O . GLU A 1 390 ? -0.807 13.072 2.030 1.00 96.44 390 GLU A O 1
ATOM 3092 N N . PHE A 1 391 ? -1.097 15.298 1.778 1.00 96.12 391 PHE A N 1
ATOM 3093 C CA . PHE A 1 391 ? -0.644 15.341 0.392 1.00 96.12 391 PHE A CA 1
ATOM 3094 C C . PHE A 1 391 ? 0.837 14.992 0.301 1.00 96.12 391 PHE A C 1
ATOM 3096 O O . PHE A 1 391 ? 1.224 14.182 -0.531 1.00 96.12 391 PHE A O 1
ATOM 3103 N N . THR A 1 392 ? 1.649 15.532 1.207 1.00 95.62 392 THR A N 1
ATOM 3104 C CA . THR A 1 392 ? 3.086 15.252 1.294 1.00 95.62 392 THR A CA 1
ATOM 3105 C C . THR A 1 392 ? 3.350 13.764 1.521 1.00 95.62 392 THR A C 1
ATOM 3107 O O . THR A 1 392 ? 4.173 13.167 0.826 1.00 95.62 392 THR A O 1
ATOM 3110 N N . LEU A 1 393 ? 2.625 13.126 2.446 1.00 97.25 393 LEU A N 1
ATOM 3111 C CA . LEU A 1 393 ? 2.744 11.689 2.694 1.00 97.25 393 LEU A CA 1
ATOM 3112 C C . LEU A 1 393 ? 2.280 10.854 1.488 1.00 97.25 393 LEU A C 1
ATOM 3114 O O . LEU A 1 393 ? 2.934 9.875 1.136 1.00 97.25 393 LEU A O 1
ATOM 3118 N N . LEU A 1 394 ? 1.197 11.252 0.808 1.00 97.56 394 LEU A N 1
ATOM 3119 C CA . LEU A 1 394 ? 0.764 10.589 -0.427 1.00 97.56 394 LEU A CA 1
ATOM 3120 C C . LEU A 1 394 ? 1.822 10.731 -1.527 1.00 97.56 394 LEU A C 1
ATOM 3122 O O . LEU A 1 394 ? 2.245 9.735 -2.108 1.00 97.56 394 LEU A O 1
ATOM 3126 N N . TYR A 1 395 ? 2.267 11.954 -1.802 1.00 96.06 395 TYR A N 1
ATOM 3127 C CA . TYR A 1 395 ? 3.225 12.260 -2.858 1.00 96.06 395 TYR A CA 1
ATOM 3128 C C . TYR A 1 395 ? 4.526 11.474 -2.666 1.00 96.06 395 TYR A C 1
ATOM 3130 O O . TYR A 1 395 ? 4.990 10.789 -3.576 1.00 96.06 395 TYR A O 1
ATOM 3138 N N . THR A 1 396 ? 5.072 11.490 -1.450 1.00 95.25 396 THR A N 1
ATOM 3139 C CA . THR A 1 396 ? 6.288 10.737 -1.118 1.00 95.25 396 THR A CA 1
ATOM 3140 C C . THR A 1 396 ? 6.079 9.225 -1.166 1.00 95.25 396 THR A C 1
ATOM 3142 O O . THR A 1 396 ? 6.985 8.506 -1.578 1.00 95.25 396 THR A O 1
ATOM 3145 N N . SER A 1 397 ? 4.878 8.721 -0.854 1.00 97.00 397 SER A N 1
ATOM 3146 C CA . SER A 1 397 ? 4.572 7.293 -1.009 1.00 97.00 397 SER A CA 1
ATOM 3147 C C . SER A 1 397 ? 4.587 6.822 -2.468 1.00 97.00 397 SER A C 1
ATOM 3149 O O . SER A 1 397 ? 4.946 5.680 -2.748 1.00 97.00 397 SER A O 1
ATOM 3151 N N . LEU A 1 398 ? 4.241 7.703 -3.409 1.00 97.06 398 LEU A N 1
ATOM 3152 C CA . LEU A 1 398 ? 4.217 7.411 -4.845 1.00 97.06 398 LEU A CA 1
ATOM 3153 C C . LEU A 1 398 ? 5.575 7.653 -5.522 1.00 97.06 398 LEU A C 1
ATOM 3155 O O . LEU A 1 398 ? 5.797 7.190 -6.643 1.00 97.06 398 LEU A O 1
ATOM 3159 N N . PHE A 1 399 ? 6.504 8.323 -4.842 1.00 94.06 399 PHE A N 1
ATOM 3160 C CA . PHE A 1 399 ? 7.838 8.605 -5.358 1.00 94.06 399 PHE A CA 1
ATOM 3161 C C . PHE A 1 399 ? 8.642 7.321 -5.616 1.00 94.06 399 PHE A C 1
ATOM 3163 O O . PHE A 1 399 ? 8.646 6.408 -4.791 1.00 94.06 399 PHE A O 1
ATOM 3170 N N . GLN A 1 400 ? 9.320 7.258 -6.770 1.00 93.00 400 GLN A N 1
ATOM 3171 C CA . GLN A 1 400 ? 10.136 6.112 -7.215 1.00 93.00 400 GLN A CA 1
ATOM 3172 C C . GLN A 1 400 ? 9.406 4.762 -7.197 1.00 93.00 400 GLN A C 1
ATOM 3174 O O . GLN A 1 400 ? 9.989 3.712 -6.940 1.00 93.00 400 GLN A O 1
ATOM 3179 N N . THR A 1 401 ? 8.103 4.778 -7.465 1.00 96.19 401 THR A N 1
ATOM 3180 C CA . THR A 1 401 ? 7.299 3.554 -7.577 1.00 96.19 401 THR A CA 1
ATOM 3181 C C . THR A 1 401 ? 7.022 3.187 -9.032 1.00 96.19 401 THR A C 1
ATOM 3183 O O . THR A 1 401 ? 6.088 2.442 -9.321 1.00 96.19 401 THR A O 1
ATOM 3186 N N . ASP A 1 402 ? 7.780 3.739 -9.979 1.00 94.12 402 ASP A N 1
ATOM 3187 C CA . ASP A 1 402 ? 7.620 3.429 -11.393 1.00 94.12 402 ASP A CA 1
ATOM 3188 C C . ASP A 1 402 ? 8.252 2.075 -11.736 1.00 94.12 402 ASP A C 1
ATOM 3190 O O . ASP A 1 402 ? 9.236 1.660 -11.128 1.00 94.12 402 ASP A O 1
ATOM 3194 N N . ILE A 1 403 ? 7.725 1.396 -12.761 1.00 94.00 403 ILE A N 1
ATOM 3195 C CA . ILE A 1 403 ? 8.277 0.107 -13.223 1.00 94.00 403 ILE A CA 1
ATOM 3196 C C . ILE A 1 403 ? 9.766 0.226 -13.569 1.00 94.00 403 ILE A C 1
ATOM 3198 O O . ILE A 1 403 ? 10.544 -0.682 -13.291 1.00 94.00 403 ILE A O 1
ATOM 3202 N N . PHE A 1 404 ? 10.172 1.366 -14.132 1.00 92.38 404 PHE A N 1
ATOM 3203 C CA . PHE A 1 404 ? 11.577 1.655 -14.398 1.00 92.38 404 PHE A CA 1
ATOM 3204 C C . PHE A 1 404 ? 12.435 1.580 -13.129 1.00 92.38 404 PHE A C 1
ATOM 3206 O O . PHE A 1 404 ? 13.487 0.946 -13.153 1.00 92.38 404 PHE A O 1
ATOM 3213 N N . ASP A 1 405 ? 11.989 2.195 -12.030 1.00 91.56 405 ASP A N 1
ATOM 3214 C CA . ASP A 1 405 ? 12.732 2.190 -10.770 1.00 91.56 405 ASP A CA 1
ATOM 3215 C C . ASP A 1 405 ? 12.768 0.782 -10.166 1.00 91.56 405 ASP A C 1
ATOM 3217 O O . ASP A 1 405 ? 13.829 0.338 -9.730 1.00 91.56 405 ASP A O 1
ATOM 3221 N N . SER A 1 406 ? 11.662 0.034 -10.253 1.00 92.94 406 SER A N 1
ATOM 3222 C CA . SER A 1 406 ? 11.612 -1.369 -9.818 1.00 92.94 406 SER A CA 1
ATOM 3223 C C . SER A 1 406 ? 12.639 -2.242 -10.551 1.00 92.94 406 SER A C 1
ATOM 3225 O O . SER A 1 406 ? 13.436 -2.946 -9.920 1.00 92.94 406 SER A O 1
ATOM 3227 N N . ILE A 1 407 ? 12.694 -2.138 -11.887 1.00 91.31 407 ILE A N 1
ATOM 3228 C CA . ILE A 1 407 ? 13.663 -2.870 -12.717 1.00 91.31 407 ILE A CA 1
ATOM 3229 C C . ILE A 1 407 ? 15.092 -2.412 -12.421 1.00 91.31 407 ILE A C 1
ATOM 3231 O O . ILE A 1 407 ? 15.988 -3.237 -12.252 1.00 91.31 407 ILE A O 1
ATOM 3235 N N . LYS A 1 408 ? 15.319 -1.098 -12.327 1.00 90.69 408 LYS A N 1
ATOM 3236 C CA . LYS A 1 408 ? 16.639 -0.520 -12.049 1.00 90.69 408 LYS A CA 1
ATOM 3237 C C . LYS A 1 408 ? 17.202 -1.009 -10.715 1.00 90.69 408 LYS A C 1
ATOM 3239 O O . LYS A 1 408 ? 18.387 -1.330 -10.653 1.00 90.69 408 LYS A O 1
ATOM 3244 N N . MET A 1 409 ? 16.378 -1.049 -9.669 1.00 91.44 409 MET A N 1
ATOM 3245 C CA . MET A 1 409 ? 16.814 -1.458 -8.335 1.00 91.44 409 MET A CA 1
ATOM 3246 C C . MET A 1 409 ? 17.070 -2.967 -8.277 1.00 91.44 409 MET A C 1
ATOM 3248 O O . MET A 1 409 ? 18.150 -3.375 -7.863 1.00 91.44 409 MET A O 1
ATOM 3252 N N . ARG A 1 410 ? 16.137 -3.808 -8.750 1.00 91.38 410 ARG A N 1
ATOM 3253 C CA . ARG A 1 410 ? 16.268 -5.280 -8.675 1.00 91.38 410 ARG A CA 1
ATOM 3254 C C . ARG A 1 410 ? 17.189 -5.887 -9.739 1.00 91.38 410 ARG A C 1
ATOM 3256 O O . ARG A 1 410 ? 17.572 -7.051 -9.615 1.00 91.38 410 ARG A O 1
ATOM 3263 N N . GLN A 1 411 ? 17.557 -5.116 -10.762 1.00 88.62 411 GLN A N 1
ATOM 3264 C CA . GLN A 1 411 ? 18.378 -5.555 -11.892 1.00 88.62 411 GLN A CA 1
ATOM 3265 C C . GLN A 1 411 ? 17.805 -6.827 -12.533 1.00 88.62 411 GLN A C 1
ATOM 3267 O O . GLN A 1 411 ? 16.607 -6.886 -12.797 1.00 88.62 411 GLN A O 1
ATOM 3272 N N . GLY A 1 412 ? 18.629 -7.857 -12.769 1.00 80.06 412 GLY A N 1
ATOM 3273 C CA . GLY A 1 412 ? 18.167 -9.129 -13.325 1.00 80.06 412 GLY A CA 1
ATOM 3274 C C . GLY A 1 412 ? 16.969 -9.681 -12.553 1.00 80.06 412 GLY A C 1
ATOM 3275 O O . GLY A 1 412 ? 15.939 -9.980 -13.153 1.00 80.06 412 GLY A O 1
ATOM 3276 N N . ARG A 1 413 ? 17.041 -9.672 -11.216 1.00 85.88 413 ARG A N 1
ATOM 3277 C CA . ARG A 1 413 ? 16.022 -10.253 -10.328 1.00 85.88 413 ARG A CA 1
ATOM 3278 C C . ARG A 1 413 ? 14.669 -9.553 -10.402 1.00 85.88 413 ARG A C 1
ATOM 3280 O O . ARG A 1 413 ? 13.767 -9.963 -9.681 1.00 85.88 413 ARG A O 1
ATOM 3287 N N . ALA A 1 414 ? 14.525 -8.485 -11.190 1.00 87.19 414 ALA A N 1
ATOM 3288 C CA . ALA A 1 414 ? 13.263 -7.792 -11.402 1.00 87.19 414 ALA A CA 1
ATOM 3289 C C . ALA A 1 414 ? 12.205 -8.692 -12.051 1.00 87.19 414 ALA A C 1
ATOM 3291 O O . ALA A 1 414 ? 11.029 -8.581 -11.698 1.00 87.19 414 ALA A O 1
ATOM 3292 N N . LEU A 1 415 ? 12.634 -9.572 -12.962 1.00 88.19 415 LEU A N 1
ATOM 3293 C CA . LEU A 1 415 ? 11.735 -10.390 -13.765 1.00 88.19 415 LEU A CA 1
ATOM 3294 C C . LEU A 1 415 ? 11.446 -11.728 -13.084 1.00 88.19 415 LEU A C 1
ATOM 3296 O O . LEU A 1 415 ? 12.367 -12.478 -12.760 1.00 88.19 415 LEU A O 1
ATOM 3300 N N . LYS A 1 416 ? 10.168 -12.062 -12.930 1.00 88.00 416 LYS A N 1
ATOM 3301 C CA . LYS A 1 416 ? 9.694 -13.356 -12.431 1.00 88.00 416 LYS A CA 1
ATOM 3302 C C . LYS A 1 416 ? 10.154 -14.514 -13.311 1.00 88.00 416 LYS A C 1
ATOM 3304 O O . LYS A 1 416 ? 10.442 -15.589 -12.793 1.00 88.0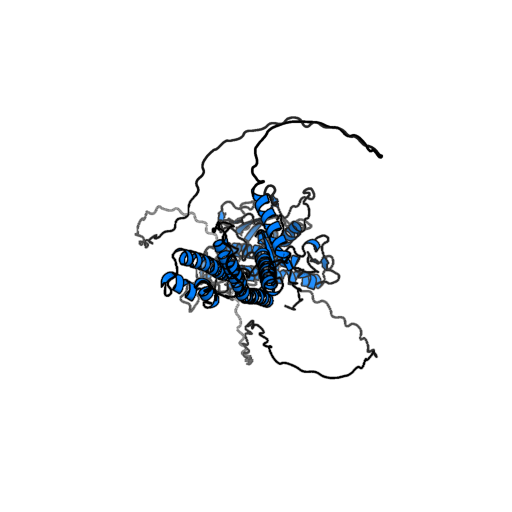0 416 LYS A O 1
ATOM 3309 N N . ALA A 1 417 ? 10.277 -14.301 -14.621 1.00 84.25 417 ALA A N 1
ATOM 3310 C CA . ALA A 1 417 ? 10.813 -15.312 -15.536 1.00 84.25 417 ALA A CA 1
ATOM 3311 C C . ALA A 1 417 ? 12.161 -15.900 -15.062 1.00 84.25 417 ALA A C 1
ATOM 3313 O O . ALA A 1 417 ? 12.443 -17.067 -15.322 1.00 84.25 417 ALA A O 1
ATOM 3314 N N . GLN A 1 418 ? 12.962 -15.140 -14.303 1.00 83.06 418 GLN A N 1
ATOM 3315 C CA . GLN A 1 418 ? 14.226 -15.630 -13.749 1.00 83.06 418 GLN A CA 1
ATOM 3316 C C . GLN A 1 418 ? 14.073 -16.696 -12.659 1.00 83.06 418 GLN A C 1
ATOM 3318 O O . GLN A 1 418 ? 14.986 -17.489 -12.469 1.00 83.06 418 GLN A O 1
ATOM 3323 N N . GLU A 1 419 ? 12.941 -16.749 -11.955 1.00 84.31 419 GLU A N 1
ATOM 3324 C CA . GLU A 1 419 ? 12.665 -17.796 -10.958 1.00 84.31 419 GLU A CA 1
ATOM 3325 C C . GLU A 1 419 ? 12.409 -19.150 -11.623 1.00 84.31 419 GLU A C 1
ATOM 3327 O O . GLU A 1 419 ? 12.710 -20.201 -11.064 1.00 84.31 419 GLU A O 1
ATOM 3332 N N . ALA A 1 420 ? 11.847 -19.122 -12.833 1.00 81.81 420 ALA A N 1
ATOM 3333 C CA . ALA A 1 420 ? 11.526 -20.307 -13.619 1.00 81.81 420 ALA A CA 1
ATOM 3334 C C . ALA A 1 420 ? 12.715 -20.816 -14.441 1.00 81.81 420 ALA A C 1
ATOM 3336 O O . ALA A 1 420 ? 12.564 -21.770 -15.206 1.00 81.81 420 ALA A O 1
ATOM 3337 N N . VAL A 1 421 ? 13.863 -20.157 -14.323 1.00 72.19 421 VAL A N 1
ATOM 3338 C CA . VAL A 1 421 ? 15.063 -20.366 -15.114 1.00 72.19 421 VAL A CA 1
ATOM 3339 C C . VAL A 1 421 ? 16.144 -20.992 -14.229 1.00 72.19 421 VAL A C 1
ATOM 3341 O O . VAL A 1 421 ? 16.537 -20.429 -13.211 1.00 72.19 421 VAL A O 1
ATOM 3344 N N . ALA A 1 422 ? 16.668 -22.145 -14.642 1.00 71.31 422 ALA A N 1
ATOM 3345 C CA . ALA A 1 422 ? 17.793 -22.807 -13.990 1.00 71.31 422 ALA A CA 1
ATOM 3346 C C . ALA A 1 422 ? 18.802 -23.288 -15.042 1.00 71.31 422 ALA A C 1
ATOM 3348 O O . ALA A 1 422 ? 18.497 -24.140 -15.879 1.00 71.31 422 ALA A O 1
ATOM 3349 N N . GLY A 1 423 ? 20.022 -22.745 -15.017 1.00 70.25 423 GLY A N 1
ATOM 3350 C CA . GLY A 1 423 ? 21.034 -23.047 -16.033 1.00 70.25 423 GLY A CA 1
ATOM 3351 C C . GLY A 1 423 ? 20.569 -22.617 -17.426 1.00 70.25 423 GLY A C 1
ATOM 3352 O O . GLY A 1 423 ? 20.346 -21.434 -17.638 1.00 70.25 423 GLY A O 1
ATOM 3353 N N . TYR A 1 424 ? 20.408 -23.577 -18.342 1.00 67.19 424 TYR A N 1
ATOM 3354 C CA . TYR A 1 424 ? 19.894 -23.402 -19.712 1.00 67.19 424 TYR A CA 1
ATOM 3355 C C . TYR A 1 424 ? 18.467 -23.934 -19.877 1.00 67.19 424 TYR A C 1
ATOM 3357 O O . TYR A 1 424 ? 18.048 -24.243 -20.984 1.00 67.19 424 TYR A O 1
ATOM 3365 N N . PHE A 1 425 ? 17.719 -24.114 -18.793 1.00 69.19 425 PHE A N 1
ATOM 3366 C CA . PHE A 1 425 ? 16.392 -24.719 -18.846 1.00 69.19 425 PHE A CA 1
ATOM 3367 C C . PHE A 1 425 ? 15.380 -23.812 -18.167 1.00 69.19 425 PHE A C 1
ATOM 3369 O O . PHE A 1 425 ? 15.682 -23.189 -17.146 1.00 69.19 425 PHE A O 1
ATOM 3376 N N . SER A 1 426 ? 14.173 -23.743 -18.724 1.00 74.88 426 SER A N 1
ATOM 3377 C CA . SER A 1 426 ? 13.063 -23.053 -18.082 1.00 74.88 426 SER A CA 1
ATOM 3378 C C . SER A 1 426 ? 11.796 -23.900 -18.092 1.00 74.88 426 SER A C 1
ATOM 3380 O O . SER A 1 426 ? 11.516 -24.659 -19.022 1.00 74.88 426 SER A O 1
ATOM 3382 N N . THR A 1 427 ? 11.028 -23.810 -17.010 1.00 79.56 427 THR A N 1
ATOM 3383 C CA . THR A 1 427 ? 9.680 -24.393 -16.980 1.00 79.56 427 THR A CA 1
ATOM 3384 C C . THR A 1 427 ? 8.732 -23.596 -17.883 1.00 79.56 427 THR A C 1
ATOM 3386 O O . THR A 1 427 ? 9.029 -22.459 -18.242 1.00 79.56 427 THR A O 1
ATOM 3389 N N . SER A 1 428 ? 7.597 -24.183 -18.287 1.00 79.44 428 SER A N 1
ATOM 3390 C CA . SER A 1 428 ? 6.590 -23.432 -19.055 1.00 79.44 428 SER A CA 1
ATOM 3391 C C . SER A 1 428 ? 6.178 -22.190 -18.260 1.00 79.44 428 SER A C 1
ATOM 3393 O O . SER A 1 428 ? 5.760 -22.293 -17.105 1.00 79.44 428 SER A O 1
ATOM 3395 N N . LEU A 1 429 ? 6.319 -21.014 -18.876 1.00 80.19 429 LEU A N 1
ATOM 3396 C CA . LEU A 1 429 ? 6.017 -19.726 -18.249 1.00 80.19 429 LEU A CA 1
ATOM 3397 C C . LEU A 1 429 ? 4.503 -19.411 -18.252 1.00 80.19 429 LEU A C 1
ATOM 3399 O O . LEU A 1 429 ? 4.083 -18.371 -17.740 1.00 80.19 429 LEU A O 1
ATOM 3403 N N . GLY A 1 430 ? 3.679 -20.319 -18.788 1.00 85.00 430 GLY A N 1
ATOM 3404 C CA . GLY A 1 430 ? 2.231 -20.167 -18.923 1.00 85.00 430 GLY A CA 1
ATOM 3405 C C . GLY A 1 430 ? 1.816 -19.388 -20.174 1.00 85.00 430 GLY A C 1
ATOM 3406 O O . GLY A 1 430 ? 2.627 -19.102 -21.051 1.00 85.00 430 GLY A O 1
ATOM 3407 N N . HIS A 1 431 ? 0.527 -19.053 -20.267 1.00 86.19 431 HIS A N 1
ATOM 3408 C CA . HIS A 1 431 ? 0.004 -18.217 -21.349 1.00 86.19 431 HIS A CA 1
ATOM 3409 C C . HIS A 1 431 ? 0.406 -16.751 -21.143 1.00 86.19 431 HIS A C 1
ATOM 3411 O O . HIS A 1 431 ? 0.282 -16.231 -20.034 1.00 86.19 431 HIS A O 1
ATOM 3417 N N . GLU A 1 432 ? 0.865 -16.103 -22.218 1.00 89.75 432 GLU A N 1
ATOM 3418 C CA . GLU A 1 432 ? 1.251 -14.680 -22.259 1.00 89.75 432 GLU A CA 1
ATOM 3419 C C . GLU A 1 432 ? 2.218 -14.264 -21.130 1.00 89.75 432 GLU A C 1
ATOM 3421 O O . GLU A 1 432 ? 1.935 -13.331 -20.370 1.00 89.75 432 GLU A O 1
ATOM 3426 N N . PRO A 1 433 ? 3.373 -14.941 -20.984 1.00 89.62 433 PRO A N 1
ATOM 3427 C CA . PRO A 1 433 ? 4.239 -14.747 -19.829 1.00 89.62 433 PRO A CA 1
ATOM 3428 C C . PRO A 1 433 ? 4.761 -13.315 -19.690 1.00 89.62 433 PRO A C 1
ATOM 3430 O O . PRO A 1 433 ? 4.899 -12.831 -18.566 1.00 89.62 433 PRO A O 1
ATOM 3433 N N . TRP A 1 434 ? 4.949 -12.589 -20.794 1.00 92.44 434 TRP A N 1
ATOM 3434 C CA . TRP A 1 434 ? 5.271 -11.164 -20.750 1.00 92.44 434 TRP A CA 1
ATOM 3435 C C . TRP A 1 434 ? 4.200 -10.297 -20.063 1.00 92.44 434 TRP A C 1
ATOM 3437 O O . TRP A 1 434 ? 4.539 -9.346 -19.360 1.00 92.44 434 TRP A O 1
ATOM 3447 N N . ALA A 1 435 ? 2.911 -10.597 -20.248 1.00 94.69 435 ALA A N 1
ATOM 3448 C CA . ALA A 1 435 ? 1.821 -9.831 -19.648 1.00 94.69 435 ALA A CA 1
ATOM 3449 C C . ALA A 1 435 ? 1.720 -10.121 -18.146 1.00 94.69 435 ALA A C 1
ATOM 3451 O O . ALA A 1 435 ? 1.544 -9.195 -17.355 1.00 94.69 435 ALA A O 1
ATOM 3452 N N . ASN A 1 436 ? 1.933 -11.381 -17.751 1.00 94.19 436 ASN A N 1
ATOM 3453 C CA . ASN A 1 436 ? 2.038 -11.787 -16.346 1.00 94.19 436 ASN A CA 1
ATOM 3454 C C . ASN A 1 436 ? 3.232 -11.112 -15.648 1.00 94.19 436 ASN A C 1
ATOM 3456 O O . ASN A 1 436 ? 3.155 -10.763 -14.470 1.00 94.19 436 ASN A O 1
ATOM 3460 N N . GLU A 1 437 ? 4.338 -10.905 -16.368 1.00 93.88 437 GLU A N 1
ATOM 3461 C CA . GLU A 1 437 ? 5.492 -10.154 -15.869 1.00 93.88 437 GLU A CA 1
ATOM 3462 C C . GLU A 1 437 ? 5.138 -8.683 -15.615 1.00 93.88 437 GLU A C 1
ATOM 3464 O O . GLU A 1 437 ? 5.448 -8.136 -14.556 1.00 93.88 437 GLU A O 1
ATOM 3469 N N . VAL A 1 438 ? 4.418 -8.047 -16.546 1.00 95.88 438 VAL A N 1
ATOM 3470 C CA . VAL A 1 438 ? 3.932 -6.671 -16.362 1.00 95.88 438 VAL A CA 1
ATOM 3471 C C . VAL A 1 438 ? 2.950 -6.584 -15.192 1.00 95.88 438 VAL A C 1
ATOM 3473 O O . VAL A 1 438 ? 3.080 -5.675 -14.374 1.00 95.88 438 VAL A O 1
ATOM 3476 N N . GLU A 1 439 ? 2.012 -7.526 -15.065 1.00 96.56 439 GLU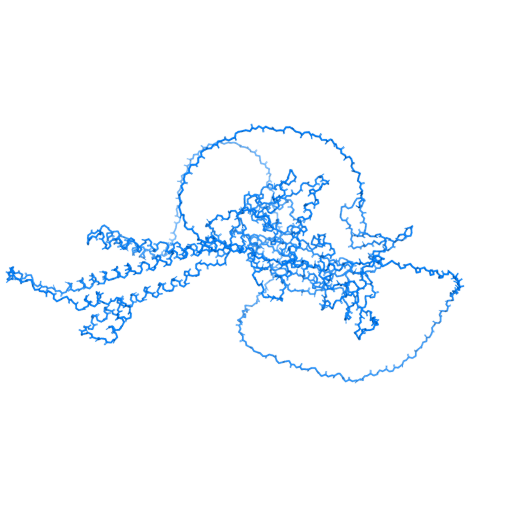 A N 1
ATOM 3477 C CA . GLU A 1 439 ? 1.088 -7.594 -13.924 1.00 96.56 439 GLU A CA 1
ATOM 3478 C C . GLU A 1 439 ? 1.859 -7.665 -12.598 1.00 96.56 439 GLU A C 1
ATOM 3480 O O . GLU A 1 439 ? 1.563 -6.933 -11.650 1.00 96.56 439 GLU A O 1
ATOM 3485 N N . ASN A 1 440 ? 2.900 -8.500 -12.548 1.00 95.88 440 ASN A N 1
ATOM 3486 C CA . ASN A 1 440 ? 3.764 -8.634 -11.384 1.00 95.88 440 ASN A CA 1
ATOM 3487 C C . ASN A 1 440 ? 4.468 -7.309 -11.052 1.00 95.88 440 ASN A C 1
ATOM 3489 O O . ASN A 1 440 ? 4.446 -6.879 -9.901 1.00 95.88 440 ASN A O 1
ATOM 3493 N N . LEU A 1 441 ? 5.026 -6.613 -12.047 1.00 96.50 441 LEU A N 1
ATOM 3494 C CA . LEU A 1 441 ? 5.660 -5.300 -11.865 1.00 96.50 441 LEU A CA 1
ATOM 3495 C C . LEU A 1 441 ? 4.667 -4.228 -11.380 1.00 96.50 441 LEU A C 1
ATOM 3497 O O . LEU A 1 441 ? 5.017 -3.403 -10.534 1.00 96.50 441 LEU A O 1
ATOM 3501 N N . VAL A 1 442 ? 3.417 -4.256 -11.851 1.00 97.19 442 VAL A N 1
ATOM 3502 C CA . VAL A 1 442 ? 2.338 -3.377 -11.363 1.00 97.19 442 VAL A CA 1
ATOM 3503 C C . VAL A 1 442 ? 2.003 -3.683 -9.901 1.00 97.19 442 VAL A C 1
ATOM 3505 O O . VAL A 1 442 ? 1.897 -2.764 -9.083 1.00 97.19 442 VAL A O 1
ATOM 3508 N N . ALA A 1 443 ? 1.892 -4.963 -9.543 1.00 97.31 443 ALA A N 1
ATOM 3509 C CA . ALA A 1 443 ? 1.660 -5.393 -8.168 1.00 97.31 443 ALA A CA 1
ATOM 3510 C C . ALA A 1 443 ? 2.793 -4.957 -7.223 1.00 97.31 443 ALA A C 1
ATOM 3512 O O . ALA A 1 443 ? 2.526 -4.423 -6.144 1.00 97.31 443 ALA A O 1
ATOM 3513 N N . ILE A 1 444 ? 4.050 -5.120 -7.650 1.00 97.44 444 ILE A N 1
ATOM 3514 C CA . ILE A 1 444 ? 5.241 -4.666 -6.919 1.00 97.44 444 ILE A CA 1
ATOM 3515 C C . ILE A 1 444 ? 5.187 -3.164 -6.694 1.00 97.44 444 ILE A C 1
ATOM 3517 O O . ILE A 1 444 ? 5.383 -2.703 -5.574 1.00 97.44 444 ILE A O 1
ATOM 3521 N N . ALA A 1 445 ? 4.861 -2.397 -7.728 1.00 97.50 445 ALA A N 1
ATOM 3522 C CA . ALA A 1 445 ? 4.788 -0.955 -7.619 1.00 97.50 445 ALA A CA 1
ATOM 3523 C C . ALA A 1 445 ? 3.711 -0.480 -6.625 1.00 97.50 445 ALA A C 1
ATOM 3525 O O . ALA A 1 445 ? 3.946 0.452 -5.853 1.00 97.50 445 ALA A O 1
ATOM 3526 N N . HIS A 1 446 ? 2.551 -1.144 -6.587 1.00 97.88 446 HIS A N 1
ATOM 3527 C CA . HIS A 1 446 ? 1.518 -0.881 -5.584 1.00 97.88 446 HIS A CA 1
ATOM 3528 C C . HIS A 1 446 ? 1.966 -1.258 -4.165 1.00 97.88 446 HIS A C 1
ATOM 3530 O O . HIS A 1 446 ? 1.774 -0.470 -3.235 1.00 97.88 446 HIS A O 1
ATOM 3536 N N . ALA A 1 447 ? 2.602 -2.421 -3.991 1.00 97.81 447 ALA A N 1
ATOM 3537 C CA . ALA A 1 447 ? 3.196 -2.819 -2.716 1.00 97.81 447 ALA A CA 1
ATOM 3538 C C . ALA A 1 447 ? 4.270 -1.815 -2.261 1.00 97.81 447 ALA A C 1
ATOM 3540 O O . ALA A 1 447 ? 4.306 -1.420 -1.093 1.00 97.81 447 ALA A O 1
ATOM 3541 N N . ARG A 1 448 ? 5.091 -1.325 -3.198 1.00 97.81 448 ARG A N 1
ATOM 3542 C CA . ARG A 1 448 ? 6.118 -0.319 -2.940 1.00 97.81 448 ARG A CA 1
ATOM 3543 C C . ARG A 1 448 ? 5.515 0.999 -2.469 1.00 97.81 448 ARG A C 1
ATOM 3545 O O . ARG A 1 448 ? 6.053 1.587 -1.536 1.00 97.81 448 ARG A O 1
ATOM 3552 N N . SER A 1 449 ? 4.371 1.424 -3.013 1.00 98.12 449 SER A N 1
ATOM 3553 C CA . SER A 1 449 ? 3.660 2.605 -2.501 1.00 98.12 449 SER A CA 1
ATOM 3554 C C . SER A 1 449 ? 3.238 2.450 -1.034 1.00 98.12 449 SER A C 1
ATOM 3556 O O . SER A 1 449 ? 3.382 3.386 -0.250 1.00 98.12 449 SER A O 1
ATOM 3558 N N . GLN A 1 450 ? 2.772 1.264 -0.625 1.00 98.06 450 GLN A N 1
ATOM 3559 C CA . GLN A 1 450 ? 2.416 0.991 0.777 1.00 98.06 450 GLN A CA 1
ATOM 3560 C C . GLN A 1 450 ? 3.651 0.984 1.694 1.00 98.06 450 GLN A C 1
ATOM 3562 O O . GLN A 1 450 ? 3.613 1.559 2.784 1.00 98.06 450 GLN A O 1
ATOM 3567 N N . ILE A 1 451 ? 4.756 0.384 1.237 1.00 97.69 451 ILE A N 1
ATOM 3568 C CA . ILE A 1 451 ? 6.042 0.371 1.953 1.00 97.69 451 ILE A CA 1
ATOM 3569 C C . ILE A 1 451 ? 6.599 1.783 2.108 1.00 97.69 451 ILE A C 1
ATOM 3571 O O . ILE A 1 451 ? 7.002 2.142 3.209 1.00 97.69 451 ILE A O 1
ATOM 3575 N N . ASN A 1 452 ? 6.591 2.596 1.051 1.00 97.44 452 ASN A N 1
ATOM 3576 C CA . ASN A 1 452 ? 7.079 3.972 1.105 1.00 97.44 452 ASN A CA 1
ATOM 3577 C C . ASN A 1 452 ? 6.251 4.818 2.081 1.00 97.44 452 ASN A C 1
ATOM 3579 O O . ASN A 1 452 ? 6.829 5.533 2.896 1.00 97.44 452 ASN A O 1
ATOM 3583 N N . ALA A 1 453 ? 4.916 4.699 2.059 1.00 97.69 453 ALA A N 1
ATOM 3584 C CA . ALA A 1 453 ? 4.054 5.402 3.013 1.00 97.69 453 ALA A CA 1
ATOM 3585 C C . ALA A 1 453 ? 4.388 5.032 4.469 1.00 97.69 453 ALA A C 1
ATOM 3587 O O . ALA A 1 453 ? 4.513 5.911 5.322 1.00 97.69 453 ALA A O 1
ATOM 3588 N N . TRP A 1 454 ? 4.581 3.737 4.743 1.00 97.38 454 TRP A N 1
ATOM 3589 C CA . TRP A 1 454 ? 4.988 3.265 6.065 1.00 97.38 454 TRP A CA 1
ATOM 3590 C C . TRP A 1 454 ? 6.393 3.752 6.443 1.00 97.38 454 TRP A C 1
ATOM 3592 O O . TRP A 1 454 ? 6.552 4.288 7.531 1.00 97.38 454 TRP A O 1
ATOM 3602 N N . SER A 1 455 ? 7.373 3.641 5.540 1.00 96.31 455 SER A N 1
ATOM 3603 C CA . SER A 1 455 ? 8.772 4.054 5.737 1.00 96.31 455 SER A CA 1
ATOM 3604 C C . SER A 1 455 ? 8.894 5.535 6.099 1.00 96.31 455 SER A C 1
ATOM 3606 O O . SER A 1 455 ? 9.616 5.883 7.034 1.00 96.31 455 SER A O 1
ATOM 3608 N N . VAL A 1 456 ? 8.176 6.410 5.384 1.00 96.19 456 VAL A N 1
ATOM 3609 C CA . VAL A 1 456 ? 8.137 7.856 5.666 1.00 96.19 456 VAL A CA 1
ATOM 3610 C C . VAL A 1 456 ? 7.498 8.106 7.032 1.00 96.19 456 VAL A C 1
ATOM 3612 O O . VAL A 1 456 ? 8.041 8.840 7.854 1.00 96.19 456 VAL A O 1
ATOM 3615 N N . ALA A 1 457 ? 6.369 7.459 7.324 1.00 96.31 457 ALA A N 1
ATOM 3616 C CA . ALA A 1 457 ? 5.657 7.671 8.579 1.00 96.31 457 ALA A CA 1
ATOM 3617 C C . ALA A 1 457 ? 6.360 7.072 9.811 1.00 96.31 457 ALA A C 1
ATOM 3619 O O . ALA A 1 457 ? 6.223 7.603 10.914 1.00 96.31 457 ALA A O 1
ATOM 3620 N N . SER A 1 458 ? 7.110 5.980 9.648 1.00 95.44 458 SER A N 1
ATOM 3621 C CA . SER A 1 458 ? 7.916 5.382 10.714 1.00 95.44 458 SER A CA 1
ATOM 3622 C C . SER A 1 458 ? 9.241 6.109 10.911 1.00 95.44 458 SER A C 1
ATOM 3624 O O . SER A 1 458 ? 9.816 6.012 11.994 1.00 95.44 458 SER A O 1
ATOM 3626 N N . GLY A 1 459 ? 9.728 6.814 9.885 1.00 94.50 459 GLY A N 1
ATOM 3627 C CA . GLY A 1 459 ? 11.104 7.293 9.844 1.00 94.50 459 GLY A CA 1
ATOM 3628 C C . GLY A 1 459 ? 12.095 6.139 9.708 1.00 94.50 459 GLY A C 1
ATOM 3629 O O . GLY A 1 459 ? 13.144 6.169 10.335 1.00 94.50 459 GLY A O 1
ATOM 3630 N N . GLU A 1 460 ? 11.768 5.089 8.940 1.00 94.19 460 GLU A N 1
ATOM 3631 C CA . GLU A 1 460 ? 12.672 3.933 8.758 1.00 94.19 460 GLU A CA 1
ATOM 3632 C C . GLU A 1 460 ? 14.064 4.379 8.277 1.00 94.19 460 GLU A C 1
ATOM 3634 O O . GLU A 1 460 ? 15.086 3.882 8.747 1.00 94.19 460 GLU A O 1
ATOM 3639 N N . ASP A 1 461 ? 14.094 5.389 7.410 1.00 90.69 461 ASP A N 1
ATOM 3640 C CA . ASP A 1 461 ? 15.321 5.945 6.841 1.00 90.69 461 ASP A CA 1
ATOM 3641 C C . ASP A 1 461 ? 16.139 6.783 7.831 1.00 90.69 461 ASP A C 1
ATOM 3643 O O . ASP A 1 461 ? 17.329 7.010 7.611 1.00 90.69 461 ASP A O 1
ATOM 3647 N N . SER A 1 462 ? 15.538 7.193 8.952 1.00 89.81 462 SER A N 1
ATOM 3648 C CA . SER A 1 462 ? 16.216 7.957 10.000 1.00 89.81 462 SER A CA 1
ATOM 3649 C C . SER A 1 462 ? 17.263 7.120 10.745 1.00 89.81 462 SER A C 1
ATOM 3651 O O . SER A 1 462 ? 18.210 7.653 11.311 1.00 89.81 462 SER A O 1
ATOM 3653 N N . ILE A 1 463 ? 17.188 5.786 10.687 1.00 84.44 463 ILE A N 1
ATOM 3654 C CA . ILE A 1 463 ? 18.216 4.909 11.279 1.00 84.44 463 ILE A CA 1
ATOM 3655 C C . ILE A 1 463 ? 19.593 5.163 10.633 1.00 84.44 463 ILE A C 1
ATOM 3657 O O . ILE A 1 463 ? 20.639 4.890 11.226 1.00 84.44 463 ILE A O 1
ATOM 3661 N N . HIS A 1 464 ? 19.605 5.726 9.424 1.00 77.88 464 HIS A N 1
ATOM 3662 C CA . HIS A 1 464 ? 20.806 6.131 8.706 1.00 77.88 464 HIS A CA 1
ATOM 3663 C C . HIS A 1 464 ? 21.164 7.610 8.891 1.00 77.88 464 HIS A C 1
ATOM 3665 O O . HIS A 1 464 ? 21.965 8.118 8.101 1.00 77.88 464 HIS A O 1
ATOM 3671 N N . GLU A 1 465 ? 20.626 8.268 9.933 1.00 66.62 465 GLU A N 1
ATOM 3672 C CA . GLU A 1 465 ? 20.997 9.603 10.424 1.00 66.62 465 GLU A CA 1
ATOM 3673 C C . GLU A 1 465 ? 22.518 9.698 10.618 1.00 66.62 465 GLU A C 1
ATOM 3675 O O . GLU A 1 465 ? 23.109 9.468 11.670 1.00 66.62 465 GLU A O 1
ATOM 3680 N N . THR A 1 466 ? 23.168 10.020 9.516 1.00 68.81 466 THR A N 1
ATOM 3681 C CA . THR A 1 466 ? 24.541 10.479 9.395 1.00 68.81 466 THR A CA 1
ATOM 3682 C C . THR A 1 466 ? 24.451 11.932 8.946 1.00 68.81 466 THR A C 1
ATOM 3684 O O . THR A 1 466 ? 23.397 12.370 8.484 1.00 68.81 466 THR A O 1
ATOM 3687 N N . GLU A 1 467 ? 25.548 12.687 9.017 1.00 70.50 467 GLU A N 1
ATOM 3688 C CA . GLU A 1 467 ? 25.593 14.119 8.660 1.00 70.50 467 GLU A CA 1
ATOM 3689 C C . GLU A 1 467 ? 25.045 14.465 7.252 1.00 70.50 467 GLU A C 1
ATOM 3691 O O . GLU A 1 467 ? 24.884 15.640 6.931 1.00 70.50 467 GLU A O 1
ATOM 3696 N N . ARG A 1 468 ? 24.755 13.469 6.397 1.00 80.38 468 ARG A N 1
ATOM 3697 C CA . ARG A 1 468 ? 24.292 13.647 5.010 1.00 80.38 468 ARG A CA 1
ATOM 3698 C C . ARG A 1 468 ? 22.839 13.268 4.733 1.00 80.38 468 ARG A C 1
ATOM 3700 O O . ARG A 1 468 ? 22.380 13.527 3.624 1.00 80.38 468 ARG A O 1
ATOM 3707 N N . TYR A 1 469 ? 22.115 12.675 5.682 1.00 81.56 469 TYR A N 1
ATOM 3708 C CA . TYR A 1 469 ? 20.666 12.520 5.531 1.00 81.56 469 TYR A CA 1
ATOM 3709 C C . TYR A 1 469 ? 19.983 13.743 6.118 1.00 81.56 469 TYR A C 1
ATOM 3711 O O . TYR A 1 469 ? 20.118 14.035 7.305 1.00 81.56 469 TYR A O 1
ATOM 3719 N N . LYS A 1 470 ? 19.262 14.475 5.271 1.00 87.06 470 LYS A N 1
ATOM 3720 C CA . LYS A 1 470 ? 18.509 15.654 5.690 1.00 87.06 470 LYS A CA 1
ATOM 3721 C C . LYS A 1 470 ? 17.030 15.321 5.645 1.00 87.06 470 LYS A C 1
ATOM 3723 O O . LYS A 1 470 ? 16.499 14.898 4.617 1.00 87.06 470 LYS A O 1
ATOM 3728 N N . LEU A 1 471 ? 16.377 15.528 6.781 1.00 90.50 471 LEU A N 1
ATOM 3729 C CA . LEU A 1 471 ? 14.930 15.538 6.860 1.00 90.50 471 LEU A CA 1
ATOM 3730 C C . LEU A 1 471 ? 14.420 16.704 6.015 1.00 90.50 471 LEU A C 1
ATOM 3732 O O . LEU A 1 471 ? 14.787 17.858 6.247 1.00 90.50 471 LEU A O 1
ATOM 3736 N N . VAL A 1 472 ? 13.604 16.407 5.010 1.00 90.06 472 VAL A N 1
ATOM 3737 C CA . VAL A 1 472 ? 13.056 17.438 4.131 1.00 90.06 472 VAL A CA 1
ATOM 3738 C C . VAL A 1 472 ? 12.115 18.325 4.942 1.00 90.06 472 VAL A C 1
ATOM 3740 O O . VAL A 1 472 ? 11.166 17.839 5.570 1.00 90.06 472 VAL A O 1
ATOM 3743 N N . ASN A 1 473 ? 12.386 19.632 4.942 1.00 90.81 473 ASN A N 1
ATOM 3744 C CA . ASN A 1 473 ? 11.593 20.617 5.675 1.00 90.81 473 ASN A CA 1
ATOM 3745 C C . ASN A 1 473 ? 10.105 20.501 5.310 1.00 90.81 473 ASN A C 1
ATOM 3747 O O . ASN A 1 473 ? 9.751 20.366 4.143 1.00 90.81 473 ASN A O 1
ATOM 3751 N N . GLY A 1 474 ? 9.234 20.543 6.321 1.00 88.00 474 GLY A N 1
ATOM 3752 C CA . GLY A 1 474 ? 7.783 20.403 6.153 1.00 88.00 474 GLY A CA 1
ATOM 3753 C C . GLY A 1 474 ? 7.258 18.963 6.208 1.00 88.00 474 GLY A C 1
ATOM 3754 O O . GLY A 1 474 ? 6.073 18.766 6.465 1.00 88.00 474 GLY A O 1
ATOM 3755 N N . THR A 1 475 ? 8.115 17.942 6.079 1.00 91.00 475 THR A N 1
ATOM 3756 C CA . THR A 1 475 ? 7.672 16.530 6.116 1.00 91.00 475 THR A CA 1
ATOM 3757 C C . THR A 1 475 ? 7.508 15.957 7.531 1.00 91.00 475 THR A C 1
ATOM 3759 O O . THR A 1 475 ? 6.874 14.920 7.706 1.00 91.00 475 THR A O 1
ATOM 3762 N N . GLN A 1 476 ? 7.987 16.661 8.559 1.00 91.50 476 GLN A N 1
ATOM 3763 C CA . GLN A 1 476 ? 7.854 16.289 9.981 1.00 91.50 476 GLN A CA 1
ATOM 3764 C C . GLN A 1 476 ? 6.392 16.201 10.441 1.00 91.50 476 GLN A C 1
ATOM 3766 O O . GLN A 1 476 ? 6.042 15.421 11.320 1.00 91.50 476 GLN A O 1
ATOM 3771 N N . ASN A 1 477 ? 5.505 16.975 9.813 1.00 92.56 477 ASN A N 1
ATOM 3772 C CA . ASN A 1 477 ? 4.085 16.995 10.162 1.00 92.56 477 ASN A CA 1
ATOM 3773 C C . ASN A 1 477 ? 3.339 15.727 9.712 1.00 92.56 477 ASN A C 1
ATOM 3775 O O . ASN A 1 477 ? 2.154 15.581 10.000 1.00 92.56 477 ASN A O 1
ATOM 3779 N N . THR A 1 478 ? 4.011 14.803 9.016 1.00 94.38 478 THR A N 1
ATOM 3780 C CA . THR A 1 478 ? 3.432 13.512 8.613 1.00 94.38 478 THR A CA 1
ATOM 3781 C C . THR A 1 478 ? 3.341 12.504 9.769 1.00 94.38 478 THR A C 1
ATOM 3783 O O . THR A 1 478 ? 2.671 11.472 9.648 1.00 94.38 478 THR A O 1
ATOM 3786 N N . CYS A 1 479 ? 3.960 12.803 10.918 1.00 94.06 479 CYS A N 1
ATOM 3787 C CA . CYS A 1 479 ? 4.002 11.923 12.086 1.00 94.06 479 CYS A CA 1
ATOM 3788 C C . CYS A 1 479 ? 2.600 11.730 12.660 1.00 94.06 479 CYS A C 1
ATOM 3790 O O . CYS A 1 479 ? 1.893 12.694 12.948 1.00 94.06 479 CYS A O 1
ATOM 3792 N N . GLY A 1 480 ? 2.198 10.483 12.911 1.00 94.50 480 GLY A N 1
ATOM 3793 C CA . GLY A 1 480 ? 0.866 10.220 13.460 1.00 94.50 480 GLY A CA 1
ATOM 3794 C C . GLY A 1 480 ? -0.264 10.285 12.436 1.00 94.50 480 GLY A C 1
ATOM 3795 O O . GLY A 1 480 ? -1.418 10.218 12.844 1.00 94.50 480 GLY A O 1
ATOM 3796 N N . LEU A 1 481 ? 0.027 10.405 11.136 1.00 96.75 481 LEU A N 1
ATOM 3797 C CA . LEU A 1 481 ? -0.998 10.325 10.091 1.00 96.75 481 LEU A CA 1
ATOM 3798 C C . LEU A 1 481 ? -1.156 8.919 9.525 1.00 96.75 481 LEU A C 1
ATOM 3800 O O . LEU A 1 481 ? -2.176 8.633 8.917 1.00 96.75 481 LEU A O 1
ATOM 3804 N N . PHE A 1 482 ? -0.188 8.025 9.695 1.00 97.56 482 PHE A N 1
ATOM 3805 C CA . PHE A 1 482 ? -0.253 6.701 9.084 1.00 97.56 482 PHE A CA 1
ATOM 3806 C C . PHE A 1 482 ? -0.901 5.678 10.015 1.00 97.56 482 PHE A C 1
ATOM 3808 O O . PHE A 1 482 ? -0.533 5.575 11.182 1.00 97.56 482 PHE A O 1
ATOM 3815 N N . LYS A 1 483 ? -1.842 4.886 9.502 1.00 96.75 483 LYS A N 1
ATOM 3816 C CA . LYS A 1 483 ? -2.449 3.752 10.198 1.00 96.75 483 LYS A CA 1
ATOM 3817 C C . LYS A 1 483 ? -2.172 2.444 9.469 1.00 96.75 483 LYS A C 1
ATOM 3819 O O . LYS A 1 483 ? -2.241 2.367 8.246 1.00 96.75 483 LYS A O 1
ATOM 3824 N N . TYR A 1 484 ? -1.908 1.400 10.237 1.00 96.69 484 TYR A N 1
ATOM 3825 C CA . TYR A 1 484 ? -1.547 0.067 9.747 1.00 96.69 484 TYR A CA 1
ATOM 3826 C C . TYR A 1 484 ? -2.048 -0.999 10.721 1.00 96.69 484 TYR A C 1
ATOM 3828 O O . TYR A 1 484 ? -2.667 -0.656 11.715 1.00 96.69 484 TYR A O 1
ATOM 3836 N N . ARG A 1 485 ? -1.863 -2.288 10.457 1.00 95.62 485 ARG A N 1
ATOM 3837 C CA . ARG A 1 485 ? -2.379 -3.378 11.302 1.00 95.62 485 ARG A CA 1
ATOM 3838 C C . ARG A 1 485 ? -1.216 -4.238 11.818 1.00 95.62 485 ARG A C 1
ATOM 3840 O O . ARG A 1 485 ? -0.975 -5.330 11.300 1.00 95.62 485 ARG A O 1
ATOM 3847 N N . PRO A 1 486 ? -0.470 -3.761 12.830 1.00 94.00 486 PRO A N 1
ATOM 3848 C CA . PRO A 1 486 ? 0.602 -4.550 13.420 1.00 94.00 486 PRO A CA 1
ATOM 3849 C C . PRO A 1 486 ? 0.058 -5.807 14.106 1.00 94.00 486 PRO A C 1
ATOM 3851 O O . PRO A 1 486 ? -1.038 -5.816 14.670 1.00 94.00 486 PRO A O 1
ATOM 3854 N N . GLN A 1 487 ? 0.860 -6.871 14.109 1.00 90.94 487 GLN A N 1
ATOM 3855 C CA . GLN A 1 487 ? 0.602 -8.035 14.955 1.00 90.94 487 GLN A CA 1
ATOM 3856 C C . GLN A 1 487 ? 0.925 -7.691 16.418 1.00 90.94 487 GLN A C 1
ATOM 3858 O O . GLN A 1 487 ? 1.882 -6.968 16.685 1.00 90.94 487 GLN A O 1
ATOM 3863 N N . GLY A 1 488 ? 0.147 -8.213 17.370 1.00 90.62 488 GLY A N 1
ATOM 3864 C CA . GLY A 1 488 ? 0.368 -7.975 18.804 1.00 90.62 488 GLY A CA 1
ATOM 3865 C C . GLY A 1 488 ? -0.395 -6.781 19.391 1.00 90.62 488 GLY A C 1
ATOM 3866 O O . GLY A 1 488 ? -0.215 -6.465 20.571 1.00 90.62 488 GLY A O 1
ATOM 3867 N N . TYR A 1 489 ? -1.258 -6.132 18.606 1.00 92.06 489 TYR A N 1
ATOM 3868 C CA . TYR A 1 489 ? -2.057 -4.989 19.038 1.00 92.06 489 TYR A CA 1
ATOM 3869 C C . TYR A 1 489 ? -3.548 -5.211 18.820 1.00 92.06 489 TYR A C 1
ATOM 3871 O O . TYR A 1 489 ? -3.996 -5.800 17.834 1.00 92.06 489 TYR A O 1
ATOM 3879 N N . ALA A 1 490 ? -4.321 -4.644 19.740 1.00 91.94 490 ALA A N 1
ATOM 3880 C CA . ALA A 1 490 ? -5.765 -4.627 19.700 1.00 91.94 490 ALA A CA 1
ATOM 3881 C C . ALA A 1 490 ? -6.276 -3.190 19.609 1.00 91.94 490 ALA A C 1
ATOM 3883 O O . ALA A 1 490 ? -5.751 -2.261 20.227 1.00 91.94 490 ALA A O 1
ATOM 3884 N N . THR A 1 491 ? -7.375 -3.033 18.883 1.00 92.88 491 THR A N 1
ATOM 3885 C CA . THR A 1 491 ? -8.169 -1.806 18.898 1.00 92.88 491 THR A CA 1
ATOM 3886 C C . THR A 1 491 ? -9.404 -2.017 19.743 1.00 92.88 491 THR A C 1
ATOM 3888 O O . THR A 1 491 ? -10.099 -3.025 19.598 1.00 92.88 491 THR A O 1
ATOM 3891 N N . LEU A 1 492 ? -9.666 -1.066 20.631 1.00 93.31 492 LEU A N 1
ATOM 3892 C CA . LEU A 1 492 ? -10.888 -0.991 21.411 1.00 93.31 492 LEU A CA 1
ATOM 3893 C C . LEU A 1 492 ? -11.761 0.132 20.856 1.00 93.31 492 LEU A C 1
ATOM 3895 O O . LEU A 1 492 ? -11.299 1.264 20.713 1.00 93.31 492 LEU A O 1
ATOM 3899 N N . LYS A 1 493 ? -13.033 -0.149 20.564 1.00 92.38 493 LYS A N 1
ATOM 3900 C CA . LYS A 1 493 ? -13.972 0.907 20.159 1.00 92.38 493 LYS A CA 1
ATOM 3901 C C . LYS A 1 493 ? -14.231 1.854 21.332 1.00 92.38 493 LYS A C 1
ATOM 3903 O O . LYS A 1 493 ? -14.763 1.445 22.366 1.00 92.38 493 LYS A O 1
ATOM 3908 N N . GLY A 1 494 ? -13.890 3.126 21.151 1.00 90.69 494 GLY A N 1
ATOM 3909 C CA . GLY A 1 494 ? -13.901 4.144 22.196 1.00 90.69 494 GLY A CA 1
ATOM 3910 C C . GLY A 1 494 ? -15.287 4.415 22.776 1.00 90.69 494 GLY A C 1
ATOM 3911 O O . GLY A 1 494 ? -15.456 4.401 23.991 1.00 90.69 494 GLY A O 1
ATOM 3912 N N . VAL A 1 495 ? -16.299 4.609 21.922 1.00 90.81 495 VAL A N 1
ATOM 3913 C CA . VAL A 1 495 ? -17.668 4.930 22.372 1.00 90.81 495 VAL A CA 1
ATOM 3914 C C . VAL A 1 495 ? -18.296 3.788 23.187 1.00 90.81 495 VAL A C 1
ATOM 3916 O O . VAL A 1 495 ? -18.737 4.052 24.307 1.00 90.81 495 VAL A O 1
ATOM 3919 N N . PRO A 1 496 ? -18.306 2.520 22.718 1.00 87.88 496 PRO A N 1
ATOM 3920 C CA . PRO A 1 496 ? -18.783 1.403 23.531 1.00 87.88 496 PRO A CA 1
ATOM 3921 C C . PRO A 1 496 ? -18.034 1.259 24.856 1.00 87.88 496 PRO A C 1
ATOM 3923 O O . PRO A 1 496 ? -18.660 1.013 25.883 1.00 87.88 496 PRO A O 1
ATOM 3926 N N . LEU A 1 497 ? -16.712 1.447 24.856 1.00 87.12 497 LEU A N 1
ATOM 3927 C CA . LEU A 1 497 ? -15.912 1.358 26.072 1.00 87.12 497 LEU A CA 1
ATOM 3928 C C . LEU A 1 497 ? -16.279 2.452 27.083 1.00 87.12 497 LEU A C 1
ATOM 3930 O O . LEU A 1 497 ? -16.506 2.146 28.252 1.00 87.12 497 LEU A O 1
ATOM 3934 N N . LEU A 1 498 ? -16.378 3.710 26.644 1.00 89.06 498 LEU A N 1
ATOM 3935 C CA . LEU A 1 498 ? -16.790 4.826 27.500 1.00 89.06 498 LEU A CA 1
ATOM 3936 C C . LEU A 1 498 ? -18.202 4.619 28.050 1.00 89.06 498 LEU A C 1
ATOM 3938 O O . LEU A 1 498 ? -18.447 4.907 29.217 1.00 89.06 498 LEU A O 1
ATOM 3942 N N . LEU A 1 499 ? -19.112 4.069 27.243 1.00 87.06 499 LEU A N 1
ATOM 3943 C CA . LEU A 1 499 ? -20.465 3.734 27.678 1.00 87.06 499 LEU A CA 1
ATOM 3944 C C . LEU A 1 499 ? -20.455 2.639 28.753 1.00 87.06 499 LEU A C 1
ATOM 3946 O O . LEU A 1 499 ? -21.158 2.773 29.752 1.00 87.06 499 LEU A O 1
ATOM 3950 N N . VAL A 1 500 ? -19.638 1.592 28.597 1.00 84.12 500 VAL A N 1
ATOM 3951 C CA . VAL A 1 500 ? -19.473 0.547 29.622 1.00 84.12 500 VAL A CA 1
ATOM 3952 C C . VAL A 1 500 ? -18.911 1.146 30.911 1.00 84.12 500 VAL A C 1
ATOM 3954 O O . VAL A 1 500 ? -19.487 0.931 31.974 1.00 84.12 500 VAL A O 1
ATOM 3957 N N . LEU A 1 501 ? -17.849 1.952 30.829 1.00 85.56 501 LEU A N 1
ATOM 3958 C CA . LEU A 1 501 ? -17.263 2.617 31.996 1.00 85.56 501 LEU A CA 1
ATOM 3959 C C . LEU A 1 501 ? -18.278 3.541 32.688 1.00 85.56 501 LEU A C 1
ATOM 3961 O O . LEU A 1 501 ? -18.456 3.470 33.904 1.00 85.56 501 LEU A O 1
ATOM 3965 N N . PHE A 1 502 ? -19.021 4.343 31.927 1.00 87.12 502 PHE A N 1
ATOM 3966 C CA . PHE A 1 502 ? -20.063 5.212 32.469 1.00 87.12 502 PHE A CA 1
ATOM 3967 C C . PHE A 1 502 ? -21.174 4.414 33.166 1.00 87.12 502 PHE A C 1
ATOM 3969 O O . PHE A 1 502 ? -21.512 4.705 34.314 1.00 87.12 502 PHE A O 1
ATOM 3976 N N . LEU A 1 503 ? -21.698 3.363 32.524 1.00 83.75 503 LEU A N 1
ATOM 3977 C CA . LEU A 1 503 ? -22.707 2.487 33.125 1.00 83.75 503 LEU A CA 1
ATOM 3978 C C . LEU A 1 503 ? -22.198 1.830 34.410 1.00 83.75 503 LEU A C 1
ATOM 3980 O O . LEU A 1 503 ? -22.956 1.725 35.373 1.00 83.75 503 LEU A O 1
ATOM 3984 N N . THR A 1 504 ? -20.925 1.431 34.467 1.00 79.50 504 THR A N 1
ATOM 3985 C CA . THR A 1 504 ? -20.356 0.845 35.691 1.00 79.50 504 THR A CA 1
ATOM 3986 C C . THR A 1 504 ? -20.307 1.838 36.848 1.00 79.50 504 THR A C 1
ATOM 3988 O O . THR A 1 504 ? -20.705 1.482 37.957 1.00 79.50 504 THR A O 1
ATOM 3991 N N . VAL A 1 505 ? -19.913 3.094 36.602 1.00 84.12 505 VAL A N 1
ATOM 3992 C CA . VAL A 1 505 ? -19.920 4.145 37.633 1.00 84.12 505 VAL A CA 1
ATOM 3993 C C . VAL A 1 505 ? -21.344 4.412 38.115 1.00 84.12 505 VAL A C 1
ATOM 3995 O O . VAL A 1 505 ? -21.582 4.460 39.320 1.00 84.12 505 VAL A O 1
ATOM 3998 N N . VAL A 1 506 ? -22.311 4.511 37.198 1.00 83.00 506 VAL A N 1
ATOM 3999 C CA . VAL A 1 506 ? -23.725 4.708 37.549 1.00 83.00 506 VAL A CA 1
ATOM 4000 C C . VAL A 1 506 ? -24.244 3.558 38.418 1.00 83.00 506 VAL A C 1
ATOM 4002 O O . VAL A 1 506 ? -24.843 3.804 39.463 1.00 83.00 506 VAL A O 1
ATOM 4005 N N . LEU A 1 507 ? -23.983 2.305 38.035 1.00 78.75 507 LEU A N 1
ATOM 4006 C CA . LEU A 1 507 ? -24.403 1.128 38.802 1.00 78.75 507 LEU A CA 1
ATOM 4007 C C . LEU A 1 507 ? -23.757 1.070 40.191 1.00 78.75 507 LEU A C 1
ATOM 4009 O O . LEU A 1 507 ? -24.421 0.709 41.162 1.00 78.75 507 LEU A O 1
ATOM 4013 N N . TRP A 1 508 ? -22.486 1.454 40.300 1.00 80.00 508 TRP A N 1
ATOM 4014 C CA . TRP A 1 508 ? -21.781 1.520 41.577 1.00 80.00 508 TRP A CA 1
ATOM 4015 C C . TRP A 1 508 ? -22.347 2.611 42.497 1.00 80.00 508 TRP A C 1
ATOM 4017 O O . TRP A 1 508 ? -22.601 2.351 43.673 1.00 80.00 508 TRP A O 1
ATOM 4027 N N . VAL A 1 509 ? -22.639 3.804 41.970 1.00 80.81 509 VAL A N 1
ATOM 4028 C CA . VAL A 1 509 ? -23.265 4.887 42.749 1.00 80.81 509 VAL A CA 1
ATOM 4029 C C . VAL A 1 509 ? -24.661 4.484 43.235 1.00 80.81 509 VAL A C 1
ATOM 4031 O O . VAL A 1 509 ? -24.972 4.649 44.415 1.00 80.81 509 VAL A O 1
ATOM 4034 N N . LEU A 1 510 ? -25.479 3.885 42.361 1.00 74.94 510 LEU A N 1
ATOM 4035 C CA . LEU A 1 510 ? -26.804 3.369 42.732 1.00 74.94 510 LEU A CA 1
ATOM 4036 C C . LEU A 1 510 ? -26.723 2.253 43.786 1.00 74.94 510 LEU A C 1
ATOM 4038 O O . LEU A 1 510 ? -27.632 2.097 44.602 1.00 74.94 510 LEU A O 1
ATOM 4042 N N . SER A 1 511 ? -25.633 1.485 43.785 1.00 71.00 511 SER A N 1
ATOM 4043 C CA . SER A 1 511 ? -25.372 0.467 44.796 1.00 71.00 511 SER A CA 1
ATOM 4044 C C . SER A 1 511 ? -25.065 1.076 46.162 1.00 71.00 511 SER A C 1
ATOM 4046 O O . SER A 1 511 ? -25.656 0.659 47.157 1.00 71.00 511 SER A O 1
ATOM 4048 N N . LEU A 1 512 ? -24.158 2.055 46.230 1.00 74.81 512 LEU A N 1
ATOM 4049 C CA . LEU A 1 512 ? -23.763 2.682 47.497 1.00 74.81 512 LEU A CA 1
ATOM 4050 C C . LEU A 1 512 ? -24.942 3.343 48.213 1.00 74.81 512 LEU A C 1
ATOM 4052 O O . LEU A 1 512 ? -25.048 3.280 49.439 1.00 74.81 512 LEU A O 1
ATOM 4056 N N . GLU A 1 513 ? -25.854 3.951 47.456 1.00 66.44 513 GLU A N 1
ATOM 4057 C CA . GLU A 1 513 ? -27.014 4.620 48.039 1.00 66.44 513 GLU A CA 1
ATOM 4058 C C . GLU A 1 513 ? -27.921 3.644 48.799 1.00 66.44 513 GLU A C 1
ATOM 4060 O O . GLU A 1 513 ? -28.492 4.006 49.827 1.00 66.44 513 GLU A O 1
ATOM 4065 N N . SER A 1 514 ? -28.003 2.389 48.345 1.00 62.62 514 SER A N 1
ATOM 4066 C CA . SER A 1 514 ? -28.844 1.377 48.987 1.00 62.62 514 SER A CA 1
ATOM 4067 C C . SER A 1 514 ? -28.386 0.984 50.396 1.00 62.62 514 SER A C 1
ATOM 4069 O O . SER A 1 514 ? -29.216 0.527 51.180 1.00 62.62 514 SER A O 1
ATOM 4071 N N . GLU A 1 515 ? -27.110 1.197 50.730 1.00 64.19 515 GLU A N 1
ATOM 4072 C CA . GLU A 1 515 ? -26.560 0.892 52.056 1.00 64.19 515 GLU A CA 1
ATOM 4073 C C . GLU A 1 515 ? -26.409 2.138 52.938 1.00 64.19 515 GLU A C 1
ATOM 4075 O O . GLU A 1 515 ? -26.599 2.051 54.150 1.00 64.19 515 GLU A O 1
ATOM 4080 N N . VAL A 1 516 ? -26.094 3.301 52.355 1.00 65.06 516 VAL A N 1
ATOM 4081 C CA . VAL A 1 516 ? -25.647 4.474 53.131 1.00 65.06 516 VAL A CA 1
ATOM 4082 C C . VAL A 1 516 ? -26.742 5.522 53.342 1.00 65.06 516 VAL A C 1
ATOM 4084 O O . VAL A 1 516 ? -26.752 6.200 54.370 1.00 65.06 516 VAL A O 1
ATOM 4087 N N . PHE A 1 517 ? -27.698 5.666 52.419 1.00 55.03 517 PHE A N 1
ATOM 4088 C CA . PHE A 1 517 ? -28.700 6.728 52.505 1.00 55.03 517 PHE A CA 1
ATOM 4089 C C . PHE A 1 517 ? -30.091 6.151 52.761 1.00 55.03 517 PHE A C 1
ATOM 4091 O O . PHE A 1 517 ? -30.743 5.573 51.894 1.00 55.03 517 PHE A O 1
ATOM 4098 N N . GLY A 1 518 ? -30.574 6.358 53.988 1.00 60.38 518 GLY A N 1
ATOM 4099 C CA . GLY A 1 518 ? -31.965 6.104 54.347 1.00 60.38 518 GLY A CA 1
ATOM 4100 C C . GLY A 1 518 ? -32.959 6.820 53.409 1.00 60.38 518 GLY A C 1
ATOM 4101 O O . GLY A 1 518 ? -32.580 7.689 52.622 1.00 60.38 518 GLY A O 1
ATOM 4102 N N . PRO A 1 519 ? -34.265 6.506 53.498 1.00 58.62 519 PRO A N 1
ATOM 4103 C CA . PRO A 1 519 ? -35.305 6.867 52.517 1.00 58.62 519 PRO A CA 1
ATOM 4104 C C . PRO A 1 519 ? -35.504 8.370 52.193 1.00 58.62 519 PRO A C 1
ATOM 4106 O O . PRO A 1 519 ? -36.339 8.691 51.343 1.00 58.62 519 PRO A O 1
ATOM 4109 N N . GLY A 1 520 ? -34.752 9.282 52.819 1.00 64.00 520 GLY A N 1
ATOM 4110 C CA . GLY A 1 520 ? -34.759 10.732 52.586 1.00 64.00 520 GLY A CA 1
ATOM 4111 C C . GLY A 1 520 ? -33.517 11.321 51.889 1.00 64.00 520 GLY A C 1
ATOM 4112 O O . GLY A 1 520 ? -33.384 12.542 51.874 1.00 64.00 520 GLY A O 1
ATOM 4113 N N . GLY A 1 521 ? -32.608 10.506 51.340 1.00 61.56 521 GLY A N 1
ATOM 4114 C CA . GLY A 1 521 ? -31.338 10.966 50.753 1.00 61.56 521 GLY A CA 1
ATOM 4115 C C . GLY A 1 521 ? -31.460 11.972 49.593 1.00 61.56 521 GLY A C 1
ATOM 4116 O O . GLY A 1 521 ? -32.373 11.908 48.767 1.00 61.56 521 GLY A O 1
ATOM 4117 N N . ALA A 1 522 ? -30.497 12.900 49.514 1.00 66.25 522 ALA A N 1
ATOM 4118 C CA . ALA A 1 522 ? -30.412 13.977 48.517 1.00 66.25 522 ALA A CA 1
ATOM 4119 C C . ALA A 1 522 ? -30.400 13.486 47.054 1.00 66.25 522 ALA A C 1
ATOM 4121 O O . ALA A 1 522 ? -30.816 14.210 46.149 1.00 66.25 522 ALA A O 1
ATOM 4122 N N . PHE A 1 523 ? -29.993 12.242 46.814 1.00 60.81 523 PHE A N 1
ATOM 4123 C CA . PHE A 1 523 ? -29.896 11.668 45.477 1.00 60.81 523 PHE A CA 1
ATOM 4124 C C . PHE A 1 523 ? -31.264 11.399 44.834 1.00 60.81 523 PHE A C 1
ATOM 4126 O O . PHE A 1 523 ? -31.443 11.635 43.641 1.00 60.81 523 PHE A O 1
ATOM 4133 N N . ARG A 1 524 ? -32.287 11.043 45.628 1.00 66.94 524 ARG A N 1
ATOM 4134 C CA . ARG A 1 524 ? -33.677 10.971 45.146 1.00 66.94 524 ARG A CA 1
ATOM 4135 C C . ARG A 1 524 ? -34.136 12.313 44.568 1.00 66.94 524 ARG A C 1
ATOM 4137 O O . ARG A 1 524 ? -34.845 12.331 43.566 1.00 66.94 524 ARG A O 1
ATOM 4144 N N . LYS A 1 525 ? -33.714 13.436 45.165 1.00 75.75 525 LYS A N 1
ATOM 4145 C CA . LYS A 1 525 ? -34.008 14.782 44.640 1.00 75.75 525 LYS A CA 1
ATOM 4146 C C . LYS A 1 525 ? -33.246 15.052 43.341 1.00 75.75 525 LYS A C 1
ATOM 4148 O O . LYS A 1 525 ? -33.832 15.605 42.417 1.00 75.75 525 LYS A O 1
ATOM 4153 N N . PHE A 1 526 ? -31.990 14.612 43.246 1.00 75.12 526 PHE A N 1
ATOM 4154 C CA . PHE A 1 526 ? -31.200 14.720 42.018 1.00 75.12 526 PHE A CA 1
ATOM 4155 C C . PHE A 1 526 ? -31.819 13.923 40.862 1.00 75.12 526 PHE A C 1
ATOM 4157 O O . PHE A 1 526 ? -32.044 14.486 39.798 1.00 75.12 526 PHE A O 1
ATOM 4164 N N . PHE A 1 527 ? -32.195 12.658 41.076 1.00 69.81 527 PHE A N 1
ATOM 4165 C CA . PHE A 1 527 ? -32.820 11.830 40.038 1.00 69.81 527 PHE A CA 1
ATOM 4166 C C . PHE A 1 527 ? -34.197 12.340 39.613 1.00 69.81 527 PHE A C 1
ATOM 4168 O O . PHE A 1 527 ? -34.501 12.324 38.425 1.00 69.81 527 PHE A O 1
ATOM 4175 N N . ILE A 1 528 ? -35.017 12.834 40.548 1.00 75.00 528 ILE A N 1
ATOM 4176 C CA . ILE A 1 528 ? -36.283 13.493 40.197 1.00 75.00 528 ILE A CA 1
ATOM 4177 C C . ILE A 1 528 ? -36.007 14.735 39.337 1.00 75.00 528 ILE A C 1
ATOM 4179 O O . ILE A 1 528 ? -36.699 14.933 38.345 1.00 75.00 528 ILE A O 1
ATOM 4183 N N . SER A 1 529 ? -34.971 15.516 39.656 1.00 77.25 529 SER A N 1
ATOM 4184 C CA . SER A 1 529 ? -34.577 16.695 38.875 1.00 77.25 529 SER A CA 1
ATOM 4185 C C . SER A 1 529 ? -34.072 16.330 37.471 1.00 77.25 529 SER A C 1
ATOM 4187 O O . SER A 1 529 ? -34.535 16.897 36.485 1.00 77.25 529 SER A O 1
ATOM 4189 N N . VAL A 1 530 ? -33.194 15.326 37.346 1.00 74.25 530 VAL A N 1
ATOM 4190 C CA . VAL A 1 530 ? -32.685 14.843 36.047 1.00 74.25 530 VAL A CA 1
ATOM 4191 C C . VAL A 1 530 ? -33.802 14.211 35.215 1.00 74.25 530 VAL A C 1
ATOM 4193 O O . VAL A 1 530 ? -33.906 14.487 34.025 1.00 74.25 530 VAL A O 1
ATOM 4196 N N . TRP A 1 531 ? -34.683 13.414 35.824 1.00 75.69 531 TRP A N 1
ATOM 4197 C CA . TRP A 1 531 ? -35.839 12.840 35.134 1.00 75.69 531 TRP A CA 1
ATOM 4198 C C . TRP A 1 531 ? -36.806 13.929 34.654 1.00 75.69 531 TRP A C 1
ATOM 4200 O O . TRP A 1 531 ? -37.265 13.882 33.514 1.00 75.69 531 TRP A O 1
ATOM 4210 N N . GLN A 1 532 ? -37.073 14.949 35.477 1.00 80.12 532 GLN A N 1
ATOM 4211 C CA . GLN A 1 532 ? -37.855 16.126 35.077 1.00 80.12 532 GLN A CA 1
ATOM 4212 C C . GLN A 1 532 ? -37.175 16.928 33.958 1.00 80.12 532 GLN A C 1
ATOM 4214 O O . GLN A 1 532 ? -37.865 17.473 33.100 1.00 80.12 532 GLN A O 1
ATOM 4219 N N . PHE A 1 533 ? -35.841 16.978 33.926 1.00 79.94 533 PHE A N 1
ATOM 4220 C CA . PHE A 1 533 ? -35.079 17.641 32.867 1.00 79.94 533 PHE A CA 1
ATOM 4221 C C . PHE A 1 533 ? -35.141 16.873 31.536 1.00 79.94 533 PHE A C 1
ATOM 4223 O O . PHE A 1 533 ? -35.456 17.462 30.505 1.00 79.94 533 PHE A O 1
ATOM 4230 N N . ILE A 1 534 ? -34.920 15.553 31.558 1.00 73.38 534 ILE A N 1
ATOM 4231 C CA . ILE A 1 534 ? -34.983 14.695 30.361 1.00 73.38 534 ILE A CA 1
ATOM 4232 C C . ILE A 1 534 ? -36.405 14.664 29.785 1.00 73.38 534 ILE A C 1
ATOM 4234 O O . ILE A 1 534 ? -36.584 14.771 28.576 1.00 73.38 534 ILE A O 1
ATOM 4238 N N . THR A 1 535 ? -37.428 14.566 30.638 1.00 76.00 535 THR A N 1
ATOM 4239 C CA . THR A 1 535 ? -38.826 14.563 30.174 1.00 76.00 535 THR A CA 1
ATOM 4240 C C . THR A 1 535 ? -39.254 15.920 29.609 1.00 76.00 535 THR A C 1
ATOM 4242 O O . THR A 1 535 ? -39.888 15.948 28.561 1.00 76.00 535 THR A O 1
ATOM 4245 N N . ARG A 1 536 ? -38.814 17.049 30.191 1.00 78.81 536 ARG A N 1
ATOM 4246 C CA . ARG A 1 536 ? -39.039 18.388 29.603 1.00 78.81 536 ARG A CA 1
ATOM 4247 C C . ARG A 1 536 ? -38.347 18.598 28.257 1.00 78.81 536 ARG A C 1
ATOM 4249 O O . ARG A 1 536 ? -38.859 19.340 27.423 1.00 78.81 536 ARG A O 1
ATOM 4256 N N . SER A 1 537 ? -37.199 17.960 28.036 1.00 66.44 537 SER A N 1
ATOM 4257 C CA . SER A 1 537 ? -36.454 18.056 26.776 1.00 66.44 537 SER A CA 1
ATOM 4258 C C . SER A 1 537 ? -37.202 17.436 25.590 1.00 66.44 537 SER A C 1
ATOM 4260 O O . SER A 1 537 ? -36.934 17.834 24.458 1.00 66.44 537 SER A O 1
ATOM 4262 N N . HIS A 1 538 ? -38.135 16.506 25.818 1.00 58.28 538 HIS A N 1
ATOM 4263 C CA . HIS A 1 538 ? -38.900 15.875 24.739 1.00 58.28 538 HIS A CA 1
ATOM 4264 C C . HIS A 1 538 ? -40.119 16.692 24.280 1.00 58.28 538 HIS A C 1
ATOM 4266 O O . HIS A 1 538 ? -40.501 16.583 23.117 1.00 58.28 538 HIS A O 1
ATOM 4272 N N . ASP A 1 539 ? -40.669 17.568 25.126 1.00 57.19 539 ASP A N 1
ATOM 4273 C CA . ASP A 1 539 ? -41.861 18.362 24.784 1.00 57.19 539 ASP A CA 1
ATOM 4274 C C . ASP A 1 539 ? -41.542 19.641 23.980 1.00 57.19 539 ASP A C 1
ATOM 4276 O O . ASP A 1 539 ? -42.442 20.290 23.451 1.00 57.19 539 ASP A O 1
ATOM 4280 N N . SER A 1 540 ? -40.263 20.007 23.833 1.00 53.44 540 SER A N 1
ATOM 4281 C CA . SER A 1 540 ? -39.852 21.263 23.172 1.00 53.44 540 SER A CA 1
ATOM 4282 C C . SER A 1 540 ? -39.493 21.125 21.682 1.00 53.44 540 SER A C 1
ATOM 4284 O O . SER A 1 540 ? -39.042 22.091 21.076 1.00 53.44 540 SER A O 1
ATOM 4286 N N . ALA A 1 541 ? -39.702 19.958 21.061 1.00 48.31 541 ALA A N 1
ATOM 4287 C CA . ALA A 1 541 ? -39.343 19.705 19.658 1.00 48.31 541 ALA A CA 1
ATOM 4288 C C . ALA A 1 541 ? -40.541 19.727 18.683 1.00 48.31 541 ALA A C 1
ATOM 4290 O O . ALA A 1 541 ? -40.523 19.036 17.666 1.00 48.31 541 ALA A O 1
ATOM 4291 N N . THR A 1 542 ? -41.577 20.528 18.959 1.00 43.31 542 THR A N 1
ATOM 4292 C CA . THR A 1 542 ? -42.651 20.784 17.982 1.00 43.31 542 THR A CA 1
ATOM 4293 C C . THR A 1 542 ? -42.355 22.082 17.234 1.00 43.31 542 THR A C 1
ATOM 4295 O O . THR A 1 542 ? -42.740 23.170 17.654 1.00 43.31 542 THR A O 1
ATOM 4298 N N . ILE A 1 543 ? -41.618 21.964 16.130 1.00 44.81 543 ILE A N 1
ATOM 4299 C CA . ILE A 1 543 ? -41.343 23.058 15.193 1.00 44.81 543 ILE A CA 1
ATOM 4300 C C . ILE A 1 543 ? -42.624 23.345 14.399 1.00 44.81 543 ILE A C 1
ATOM 4302 O O . ILE A 1 543 ? -43.097 22.492 13.652 1.00 44.81 543 ILE A O 1
ATOM 4306 N N . SER A 1 544 ? -43.170 24.554 14.552 1.00 36.44 544 SER A N 1
ATOM 4307 C CA . SER A 1 544 ? -44.137 25.139 13.612 1.00 36.44 544 SER A CA 1
ATOM 4308 C C . SER A 1 544 ? -43.399 26.046 12.614 1.00 36.44 544 SER A C 1
ATOM 4310 O O . SER A 1 544 ? -42.450 26.720 13.020 1.00 36.44 544 SER A O 1
ATOM 4312 N N . PRO A 1 545 ? -43.801 26.097 11.330 1.00 58.19 545 PRO A N 1
ATOM 4313 C CA . PRO A 1 545 ? -43.170 26.945 10.325 1.00 58.19 545 PRO A CA 1
ATOM 4314 C C . PRO A 1 545 ? -43.873 28.312 10.223 1.00 58.19 545 PRO A C 1
ATOM 4316 O O . PRO A 1 545 ? -45.082 28.379 10.025 1.00 58.19 545 PRO A O 1
ATOM 4319 N N . SER A 1 546 ? -43.115 29.407 10.293 1.00 35.94 546 SER A N 1
ATOM 4320 C CA . SER A 1 546 ? -43.560 30.760 9.903 1.00 35.94 546 SER A CA 1
ATOM 4321 C C . SER A 1 546 ? -42.327 31.565 9.475 1.00 35.94 546 SER A C 1
ATOM 4323 O O . SER A 1 546 ? -41.412 31.755 10.270 1.00 35.94 546 SER A O 1
ATOM 4325 N N . SER A 1 547 ? -42.099 31.772 8.177 1.00 43.81 547 SER A N 1
ATOM 4326 C CA . SER A 1 547 ? -42.536 32.930 7.373 1.00 43.81 547 SER A CA 1
ATOM 4327 C C . SER A 1 547 ? -41.971 34.288 7.828 1.00 43.81 547 SER A C 1
ATOM 4329 O O . SER A 1 547 ? -42.398 34.826 8.842 1.00 43.81 547 SER A O 1
ATOM 4331 N N . SER A 1 548 ? -41.089 34.832 6.975 1.00 39.34 548 SER A N 1
ATOM 4332 C CA . SER A 1 548 ? -40.886 36.255 6.627 1.00 39.34 548 SER A CA 1
ATOM 4333 C C . SER A 1 548 ? -40.716 37.305 7.736 1.00 39.34 548 SER A C 1
ATOM 4335 O O . SER A 1 548 ? -41.668 37.613 8.442 1.00 39.34 548 SER A O 1
ATOM 4337 N N . ALA A 1 549 ? -39.582 38.016 7.726 1.00 36.44 549 ALA A N 1
ATOM 4338 C CA . ALA A 1 549 ? -39.482 39.397 7.217 1.00 36.44 549 ALA A CA 1
ATOM 4339 C C . ALA A 1 549 ? -38.286 40.162 7.822 1.00 36.44 549 ALA A C 1
ATOM 4341 O O . ALA A 1 549 ? -38.067 40.198 9.027 1.00 36.44 549 ALA A O 1
ATOM 4342 N N . THR A 1 550 ? -37.544 40.772 6.905 1.00 42.59 550 THR A N 1
ATOM 4343 C CA . THR A 1 550 ? -36.690 41.965 6.959 1.00 42.59 550 THR A CA 1
ATOM 4344 C C . THR A 1 550 ? -36.843 42.882 8.184 1.00 42.59 550 THR A C 1
ATOM 4346 O O . THR A 1 550 ? -37.923 43.425 8.394 1.00 42.59 550 THR A O 1
ATOM 4349 N N . GLN A 1 551 ? -35.737 43.199 8.873 1.00 32.12 551 GLN A N 1
ATOM 4350 C CA . GLN A 1 551 ? -35.468 44.574 9.323 1.00 32.12 551 GLN A CA 1
ATOM 4351 C C . GLN A 1 551 ? -33.992 44.816 9.686 1.00 32.12 551 GLN A C 1
ATOM 4353 O O . GLN A 1 551 ? -33.441 44.299 10.651 1.00 32.12 551 GLN A O 1
ATOM 4358 N N . GLU A 1 552 ? -33.390 45.615 8.815 1.00 41.03 552 GLU A N 1
ATOM 4359 C CA . GLU A 1 552 ? -32.362 46.636 8.997 1.00 41.03 552 GLU A CA 1
ATOM 4360 C C . GLU A 1 552 ? -32.247 47.215 10.425 1.00 41.03 552 GLU A C 1
ATOM 4362 O O . GLU A 1 552 ? -33.214 47.770 10.941 1.00 41.03 552 GLU A O 1
ATOM 4367 N N . THR A 1 553 ? -31.058 47.176 11.048 1.00 34.44 553 THR A N 1
ATOM 4368 C CA . THR A 1 553 ? -30.608 48.278 11.921 1.00 34.44 553 THR A CA 1
ATOM 4369 C C . THR A 1 553 ? -29.082 48.383 11.998 1.00 34.44 553 THR A C 1
ATOM 4371 O O . THR A 1 553 ? -28.360 47.454 12.349 1.00 34.44 553 THR A O 1
ATOM 4374 N N . ASP A 1 554 ? -28.668 49.589 11.647 1.00 36.94 554 ASP A N 1
ATOM 4375 C CA . ASP A 1 554 ? -27.404 50.305 11.742 1.00 36.94 554 ASP A CA 1
ATOM 4376 C C . ASP A 1 554 ? -26.734 50.282 13.137 1.00 36.94 554 ASP A C 1
ATOM 4378 O O . ASP A 1 554 ? -27.409 50.434 14.156 1.00 36.94 554 ASP A O 1
ATOM 4382 N N . THR A 1 555 ? -25.399 50.156 13.197 1.00 36.44 555 THR A N 1
ATOM 4383 C CA . THR A 1 555 ? -24.550 50.863 14.189 1.00 36.44 555 THR A CA 1
ATOM 4384 C C . THR A 1 555 ? -23.056 50.843 13.822 1.00 36.44 555 THR A C 1
ATOM 4386 O O . THR A 1 555 ? -22.256 50.011 14.237 1.00 36.44 555 THR A O 1
ATOM 4389 N N . ARG A 1 556 ? -22.698 51.815 12.988 1.00 35.47 556 ARG A N 1
ATOM 4390 C CA . ARG A 1 556 ? -21.630 52.822 13.136 1.00 35.47 556 ARG A CA 1
ATOM 4391 C C . ARG A 1 556 ? -20.552 52.708 14.263 1.00 35.47 556 ARG A C 1
ATOM 4393 O O . ARG A 1 556 ? -20.852 52.806 15.448 1.00 35.47 556 ARG A O 1
ATOM 4400 N N . ASN A 1 557 ? -19.290 52.809 13.800 1.00 36.22 557 ASN A N 1
ATOM 4401 C CA . ASN A 1 557 ? -18.062 53.431 14.365 1.00 36.22 557 ASN A CA 1
ATOM 4402 C C . ASN A 1 557 ? -17.164 52.703 15.398 1.00 36.22 557 ASN A C 1
ATOM 4404 O O . ASN A 1 557 ? -17.440 52.734 16.593 1.00 36.22 557 ASN A O 1
ATOM 4408 N N . ARG A 1 558 ? -15.926 52.375 14.973 1.00 33.75 558 ARG A N 1
ATOM 4409 C CA . ARG A 1 558 ? -14.689 53.035 15.467 1.00 33.75 558 ARG A CA 1
ATOM 4410 C C . ARG A 1 558 ? -13.524 52.842 14.482 1.00 33.75 558 ARG A C 1
ATOM 4412 O O . ARG A 1 558 ? -13.279 51.739 14.013 1.00 33.75 558 ARG A O 1
ATOM 4419 N N . ALA A 1 559 ? -12.856 53.947 14.164 1.00 37.97 559 ALA A N 1
ATOM 4420 C CA . ALA A 1 559 ? -11.731 54.069 13.243 1.00 37.97 559 ALA A CA 1
ATOM 4421 C C . ALA A 1 559 ? -10.379 53.925 13.961 1.00 37.97 559 ALA A C 1
ATOM 4423 O O . ALA A 1 559 ? -10.290 54.340 15.114 1.00 37.97 559 ALA A O 1
ATOM 4424 N N . GLU A 1 560 ? -9.349 53.453 13.245 1.00 38.78 560 GLU A N 1
ATOM 4425 C CA . GLU A 1 560 ? -7.977 53.995 13.303 1.00 38.78 560 GLU A CA 1
ATOM 4426 C C . GLU A 1 560 ? -7.092 53.482 12.135 1.00 38.78 560 GLU A C 1
ATOM 4428 O O . GLU A 1 560 ? -6.713 52.320 12.072 1.00 38.78 560 GLU A O 1
ATOM 4433 N N . ASN A 1 561 ? -6.808 54.408 11.209 1.00 38.56 561 ASN A N 1
ATOM 4434 C CA . ASN A 1 561 ? -5.519 54.743 10.572 1.00 38.56 561 ASN A CA 1
ATOM 4435 C C . ASN A 1 561 ? -4.703 53.743 9.703 1.00 38.56 561 ASN A C 1
ATOM 4437 O O . ASN A 1 561 ? -3.862 53.017 10.213 1.00 38.56 561 ASN A O 1
ATOM 4441 N N . SER A 1 562 ? -4.806 53.975 8.374 1.00 33.88 562 SER A N 1
ATOM 4442 C CA . SER A 1 562 ? -3.732 54.325 7.392 1.00 33.88 562 SER A CA 1
ATOM 4443 C C . SER A 1 562 ? -2.602 53.337 7.001 1.00 33.88 562 SER A C 1
ATOM 4445 O O . SER A 1 562 ? -2.192 52.532 7.825 1.00 33.88 562 SER A O 1
ATOM 4447 N N . PRO A 1 563 ? -1.922 53.514 5.832 1.00 51.28 563 PRO A N 1
ATOM 4448 C CA . PRO A 1 563 ? -2.323 54.218 4.598 1.00 51.28 563 PRO A CA 1
ATOM 4449 C C . PRO A 1 563 ? -1.966 53.484 3.267 1.00 51.28 563 PRO A C 1
ATOM 4451 O O . PRO A 1 563 ? -1.071 52.652 3.224 1.00 51.28 563 PRO A O 1
ATOM 4454 N N . THR A 1 564 ? -2.655 53.901 2.186 1.00 33.25 564 THR A N 1
ATOM 4455 C CA . THR A 1 564 ? -2.203 54.129 0.778 1.00 33.25 564 THR A CA 1
ATOM 4456 C C . THR A 1 564 ? -1.319 53.108 0.047 1.00 33.25 564 THR A C 1
ATOM 4458 O O . THR A 1 564 ? -0.346 52.614 0.583 1.00 33.25 564 THR A O 1
ATOM 4461 N N . ASN A 1 565 ? -1.376 52.913 -1.266 1.00 33.53 565 ASN A N 1
ATOM 4462 C CA . ASN A 1 565 ? -2.205 53.298 -2.413 1.00 33.53 565 ASN A CA 1
ATOM 4463 C C . ASN A 1 565 ? -1.365 52.765 -3.593 1.00 33.53 565 ASN A C 1
ATOM 4465 O O . ASN A 1 565 ? -0.156 52.980 -3.574 1.00 33.53 565 ASN A O 1
ATOM 4469 N N . ASN A 1 566 ? -1.948 52.078 -4.574 1.00 35.59 566 ASN A N 1
ATOM 4470 C CA . ASN A 1 566 ? -1.541 52.195 -5.979 1.00 35.59 566 ASN A CA 1
ATOM 4471 C C . ASN A 1 566 ? -2.509 51.414 -6.870 1.00 35.59 566 ASN A C 1
ATOM 4473 O O . ASN A 1 566 ? -2.574 50.187 -6.869 1.00 35.59 566 ASN A O 1
ATOM 4477 N N . GLN A 1 567 ? -3.276 52.205 -7.612 1.00 35.25 567 GLN A N 1
ATOM 4478 C CA . GLN A 1 567 ? -4.140 51.840 -8.722 1.00 35.25 567 GLN A CA 1
ATOM 4479 C C . GLN A 1 567 ? -3.315 51.395 -9.935 1.00 35.25 567 GLN A C 1
ATOM 4481 O O . GLN A 1 567 ? -2.335 52.053 -10.272 1.00 35.25 567 GLN A O 1
ATOM 4486 N N . LEU A 1 568 ? -3.799 50.387 -10.662 1.00 39.53 568 LEU A N 1
ATOM 4487 C CA . LEU A 1 568 ? -3.696 50.294 -12.125 1.00 39.53 568 LEU A CA 1
ATOM 4488 C C . LEU A 1 568 ? -4.851 49.417 -12.671 1.00 39.53 568 LEU A C 1
ATOM 4490 O O . LEU A 1 568 ? -5.507 48.723 -11.894 1.00 39.53 568 LEU A O 1
ATOM 4494 N N . PRO A 1 569 ? -5.200 49.559 -13.964 1.00 47.06 569 PRO A N 1
ATOM 4495 C CA . PRO A 1 569 ? -6.583 49.684 -14.406 1.00 47.06 569 PRO A CA 1
ATOM 4496 C C . PRO A 1 569 ? -7.276 48.375 -14.778 1.00 47.06 569 PRO A C 1
ATOM 4498 O O . PRO A 1 569 ? -6.681 47.399 -15.226 1.00 47.06 569 PRO A O 1
ATOM 4501 N N . VAL A 1 570 ? -8.598 48.458 -14.658 1.00 35.00 570 VAL A N 1
ATOM 4502 C CA . VAL A 1 570 ? -9.617 47.532 -15.144 1.00 35.00 570 VAL A CA 1
ATOM 4503 C C . VAL A 1 570 ? -9.489 47.333 -16.658 1.00 35.00 570 VAL A C 1
ATOM 4505 O O . VAL A 1 570 ? -9.668 48.272 -17.433 1.00 35.00 570 VAL A O 1
ATOM 4508 N N . VAL A 1 571 ? -9.245 46.089 -17.069 1.00 40.06 571 VAL A N 1
ATOM 4509 C CA . VAL A 1 571 ? -9.446 45.597 -18.437 1.00 40.06 571 VAL A CA 1
ATOM 4510 C C . VAL A 1 571 ? -10.704 44.729 -18.427 1.00 40.06 571 VAL A C 1
ATOM 4512 O O . VAL A 1 571 ? -10.777 43.738 -17.703 1.00 40.06 571 VAL A O 1
ATOM 4515 N N . GLN A 1 572 ? -11.714 45.128 -19.202 1.00 44.09 572 GLN A N 1
ATOM 4516 C CA . GLN A 1 572 ? -12.909 44.321 -19.463 1.00 44.09 572 GLN A CA 1
ATOM 4517 C C . GLN A 1 572 ? -12.542 43.078 -20.291 1.00 44.09 572 GLN A C 1
ATOM 4519 O O . GLN A 1 572 ? -11.852 43.228 -21.302 1.00 44.09 572 GLN A O 1
ATOM 4524 N N . PRO A 1 573 ? -13.050 41.878 -19.965 1.00 41.06 573 PRO A N 1
ATOM 4525 C CA . PRO A 1 573 ? -13.062 40.771 -20.903 1.00 41.06 573 PRO A CA 1
ATOM 4526 C C . PRO A 1 573 ? -14.383 40.755 -21.677 1.00 41.06 573 PRO A C 1
ATOM 4528 O O . PRO A 1 573 ? -15.470 40.686 -21.103 1.00 41.06 573 PRO A O 1
ATOM 4531 N N . GLY A 1 574 ? -14.248 40.842 -22.999 1.00 33.09 574 GLY A N 1
ATOM 4532 C CA . GLY A 1 574 ? -15.332 40.722 -23.958 1.00 33.09 574 GLY A CA 1
ATOM 4533 C C . GLY A 1 574 ? -15.865 39.298 -24.098 1.00 33.09 574 GLY A C 1
ATOM 4534 O O . GLY A 1 574 ? -15.178 38.304 -23.854 1.00 33.09 574 GLY A O 1
ATOM 4535 N N . ASP A 1 575 ? -17.116 39.259 -24.542 1.00 40.47 575 ASP A N 1
ATOM 4536 C CA . ASP A 1 575 ? -17.904 38.095 -24.912 1.00 40.47 575 ASP A CA 1
ATOM 4537 C C . ASP A 1 575 ? -17.170 37.115 -25.834 1.00 40.47 575 A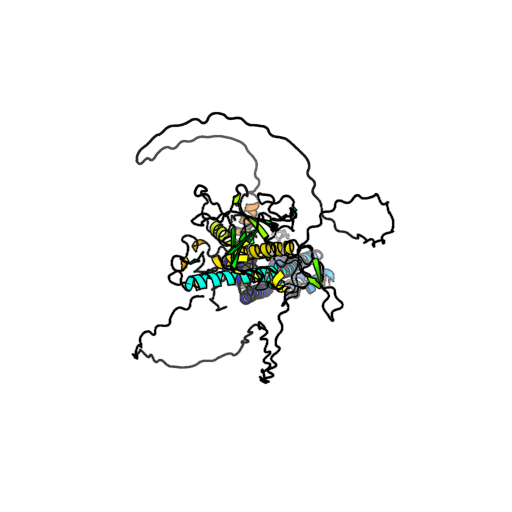SP A C 1
ATOM 4539 O O . ASP A 1 575 ? -16.674 37.487 -26.902 1.00 40.47 575 ASP A O 1
ATOM 4543 N N . ARG A 1 576 ? -17.218 35.820 -25.495 1.00 34.25 576 ARG A N 1
ATOM 4544 C CA . ARG A 1 576 ? -17.061 34.749 -26.487 1.00 34.25 576 ARG A CA 1
ATOM 4545 C C . ARG A 1 576 ? -17.830 33.478 -26.122 1.00 34.25 576 ARG A C 1
ATOM 4547 O O . ARG A 1 576 ? -17.413 32.664 -25.312 1.00 34.25 576 ARG A O 1
ATOM 4554 N N . GLN A 1 577 ? -18.976 33.368 -26.791 1.00 33.19 577 GLN A N 1
ATOM 4555 C CA . GLN A 1 577 ? -19.480 32.205 -27.528 1.00 33.19 577 GLN A CA 1
ATOM 4556 C C . GLN A 1 577 ? -19.402 30.816 -26.872 1.00 33.19 577 GLN A C 1
ATOM 4558 O O . GLN A 1 577 ? -18.392 30.121 -26.875 1.00 33.19 577 GLN A O 1
ATOM 4563 N N . ARG A 1 578 ? -20.594 30.380 -26.466 1.00 36.28 578 ARG A N 1
ATOM 4564 C CA . ARG A 1 578 ? -21.020 29.009 -26.183 1.00 36.28 578 ARG A CA 1
ATOM 4565 C C . ARG A 1 578 ? -21.190 28.209 -27.490 1.00 36.28 578 ARG A C 1
ATOM 4567 O O . ARG A 1 578 ? -21.831 28.725 -28.407 1.00 36.28 578 ARG A O 1
ATOM 4574 N N . PRO A 1 579 ? -20.761 26.938 -27.548 1.00 40.97 579 PRO A N 1
ATOM 4575 C CA . PRO A 1 579 ? -21.398 25.926 -28.391 1.00 40.97 579 PRO A CA 1
ATOM 4576 C C . PRO A 1 579 ? -21.968 24.759 -27.546 1.00 40.97 579 PRO A C 1
ATOM 4578 O O . PRO A 1 579 ? -21.785 24.732 -26.327 1.00 40.97 579 PRO A O 1
ATOM 4581 N N . PRO A 1 580 ? -22.793 23.881 -28.146 1.00 45.09 580 PRO A N 1
ATOM 4582 C CA . PRO A 1 580 ? -24.069 23.482 -27.559 1.00 45.09 580 PRO A CA 1
ATOM 4583 C C . PRO A 1 580 ? -24.022 22.217 -26.698 1.00 45.09 580 PRO A C 1
ATOM 4585 O O . PRO A 1 580 ? -23.225 21.306 -26.905 1.00 45.09 580 PRO A O 1
ATOM 4588 N N . GLN A 1 581 ? -24.975 22.165 -25.766 1.00 32.41 581 GLN A N 1
ATOM 4589 C CA . GLN A 1 581 ? -25.363 20.980 -25.011 1.00 32.41 581 GLN A CA 1
ATOM 4590 C C . GLN A 1 581 ? -26.024 19.955 -25.941 1.00 32.41 581 GLN A C 1
ATOM 4592 O O . GLN A 1 581 ? -27.057 20.240 -26.544 1.00 32.41 581 GLN A O 1
ATOM 4597 N N . SER A 1 582 ? -25.463 18.750 -26.002 1.00 33.28 582 SER A N 1
ATOM 4598 C CA . SER A 1 582 ? -26.157 17.552 -26.467 1.00 33.28 582 SER A CA 1
ATOM 4599 C C . SER A 1 582 ? -26.808 16.860 -25.272 1.00 33.28 582 SER A C 1
ATOM 4601 O O . SER A 1 582 ? -26.142 16.301 -24.402 1.00 33.28 582 SER A O 1
ATOM 4603 N N . THR A 1 583 ? -28.131 16.928 -25.236 1.00 32.59 583 THR A N 1
ATOM 4604 C CA . THR A 1 583 ? -29.013 16.110 -24.411 1.00 32.59 583 THR A CA 1
ATOM 4605 C C . THR A 1 583 ? -29.036 14.673 -24.925 1.00 32.59 583 THR A C 1
ATOM 4607 O O . THR A 1 583 ? -29.489 14.443 -26.043 1.00 32.59 583 THR A O 1
ATOM 4610 N N . THR A 1 584 ? -28.663 13.710 -24.086 1.00 31.83 584 THR A N 1
ATOM 4611 C CA . THR A 1 584 ? -29.142 12.325 -24.195 1.00 31.83 584 THR A CA 1
ATOM 4612 C C . THR A 1 584 ? -29.481 11.809 -22.806 1.00 31.83 584 THR A C 1
ATOM 4614 O O . THR A 1 584 ? -28.621 11.537 -21.974 1.00 31.83 584 THR A O 1
ATOM 4617 N N . SER A 1 585 ? -30.786 11.750 -22.573 1.00 32.47 585 SER A N 1
ATOM 4618 C CA . SER A 1 585 ? -31.490 11.013 -21.535 1.00 32.47 585 SER A CA 1
ATOM 4619 C C . SER A 1 585 ? -31.540 9.525 -21.875 1.00 32.47 585 SER A C 1
ATOM 4621 O O . SER A 1 585 ? -31.984 9.209 -22.974 1.00 32.47 585 SER A O 1
ATOM 4623 N N . SER A 1 586 ? -31.176 8.657 -20.928 1.00 31.30 586 SER A N 1
ATOM 4624 C CA . SER A 1 586 ? -31.556 7.229 -20.803 1.00 31.30 586 SER A CA 1
ATOM 4625 C C . SER A 1 586 ? -30.462 6.542 -19.979 1.00 31.30 586 SER A C 1
ATOM 4627 O O . SER A 1 586 ? -29.292 6.770 -20.245 1.00 31.30 586 SER A O 1
ATOM 4629 N N . GLU A 1 587 ? -30.670 5.674 -19.005 1.00 29.05 587 GLU A N 1
ATOM 4630 C CA . GLU A 1 587 ? -31.847 5.086 -18.389 1.00 29.05 587 GLU A CA 1
ATOM 4631 C C . GLU A 1 587 ? -31.288 4.339 -17.165 1.00 29.05 587 GLU A C 1
ATOM 4633 O O . GLU A 1 587 ? -30.248 3.683 -17.236 1.00 29.05 587 GLU A O 1
ATOM 4638 N N . SER A 1 588 ? -31.937 4.501 -16.018 1.00 30.31 588 SER A N 1
ATOM 4639 C CA . SER A 1 588 ? -31.596 3.816 -14.774 1.00 30.31 588 SER A CA 1
ATOM 4640 C C . SER A 1 588 ? -31.886 2.319 -14.908 1.00 30.31 588 SER A C 1
ATOM 4642 O O . SER A 1 588 ? -33.046 1.929 -15.037 1.00 30.31 588 SER A O 1
ATOM 4644 N N . ARG A 1 589 ? -30.855 1.470 -14.830 1.00 29.11 589 ARG A N 1
ATOM 4645 C CA . ARG A 1 589 ? -31.018 0.046 -14.507 1.00 29.11 589 ARG A CA 1
ATOM 4646 C C . ARG A 1 589 ? -29.971 -0.414 -13.503 1.00 29.11 589 ARG A C 1
ATOM 4648 O O . ARG A 1 589 ? -28.806 -0.624 -13.817 1.00 29.11 589 ARG A O 1
ATOM 4655 N N . THR A 1 590 ? -30.447 -0.599 -12.281 1.00 35.22 590 THR A N 1
ATOM 4656 C CA . THR A 1 590 ? -29.860 -1.439 -11.238 1.00 35.22 590 THR A CA 1
ATOM 4657 C C . THR A 1 590 ? -29.855 -2.904 -11.692 1.00 35.22 590 THR A C 1
ATOM 4659 O O . THR A 1 590 ? -30.876 -3.354 -12.217 1.00 35.22 590 THR A O 1
ATOM 4662 N N . PRO A 1 591 ? -28.807 -3.694 -11.404 1.00 35.09 591 PRO A N 1
ATOM 4663 C CA . PRO A 1 591 ? -28.959 -5.134 -11.301 1.00 35.09 591 PRO A CA 1
ATOM 4664 C C . PRO A 1 591 ? -28.770 -5.590 -9.853 1.00 35.09 591 PRO A C 1
ATOM 4666 O O . PRO A 1 591 ? -27.704 -5.481 -9.250 1.00 35.09 591 PRO A O 1
ATOM 4669 N N . SER A 1 592 ? -29.858 -6.128 -9.319 1.00 27.58 592 SER A N 1
ATOM 4670 C CA . SER A 1 592 ? -29.898 -7.052 -8.196 1.00 27.58 592 SER A CA 1
ATOM 4671 C C . SER A 1 592 ? -29.113 -8.323 -8.534 1.00 27.58 592 SER A C 1
ATOM 4673 O O . SER A 1 592 ? -29.453 -9.019 -9.491 1.00 27.58 592 SER A O 1
ATOM 4675 N N . HIS A 1 593 ? -28.102 -8.654 -7.733 1.00 31.64 593 HIS A N 1
ATOM 4676 C CA . HIS A 1 593 ? -27.491 -9.981 -7.741 1.00 31.64 593 HIS A CA 1
ATOM 4677 C C . HIS A 1 593 ? -28.451 -10.985 -7.092 1.00 31.64 593 HIS A C 1
ATOM 4679 O O . HIS A 1 593 ? -28.852 -10.828 -5.939 1.00 31.64 593 HIS A O 1
ATOM 4685 N N . THR A 1 594 ? -28.825 -12.019 -7.841 1.00 31.16 594 THR A N 1
ATOM 4686 C CA . THR A 1 594 ? -29.442 -13.244 -7.326 1.00 31.16 594 THR A CA 1
ATOM 4687 C C . THR A 1 594 ? -28.588 -14.409 -7.805 1.00 31.16 594 THR A C 1
ATOM 4689 O O . THR A 1 594 ? -28.384 -14.582 -9.005 1.00 31.16 594 THR A O 1
ATOM 4692 N N . ASP A 1 595 ? -28.062 -15.170 -6.850 1.00 31.64 595 ASP A N 1
ATOM 4693 C CA . ASP A 1 595 ? -27.443 -16.474 -7.059 1.00 31.64 595 ASP A CA 1
ATOM 4694 C C . ASP A 1 595 ? -28.452 -17.458 -7.661 1.00 31.64 595 ASP A C 1
ATOM 4696 O O . ASP A 1 595 ? -29.563 -17.567 -7.146 1.00 31.64 595 ASP A O 1
ATOM 4700 N N . THR A 1 596 ? -28.063 -18.223 -8.689 1.00 30.03 596 THR A N 1
ATOM 4701 C CA . THR A 1 596 ? -28.096 -19.705 -8.683 1.00 30.03 596 THR A CA 1
ATOM 4702 C C . THR A 1 596 ? -27.696 -20.334 -10.029 1.00 30.03 596 THR A C 1
ATOM 4704 O O . THR A 1 596 ? -28.325 -20.131 -11.059 1.00 30.03 596 THR A O 1
ATOM 4707 N N . SER A 1 597 ? -26.727 -21.250 -9.929 1.00 30.95 597 SER A N 1
ATOM 4708 C CA . SER A 1 597 ? -26.686 -22.588 -10.546 1.00 30.95 597 SER A CA 1
ATOM 4709 C C . SER A 1 597 ? -26.429 -22.799 -12.054 1.00 30.95 597 SER A C 1
ATOM 4711 O O . SER A 1 597 ? -27.164 -22.351 -12.922 1.00 30.95 597 SER A O 1
ATOM 4713 N N . ASN A 1 598 ? -25.462 -23.701 -12.283 1.00 33.84 598 ASN A N 1
ATOM 4714 C CA . ASN A 1 598 ? -25.403 -24.736 -13.323 1.00 33.84 598 ASN A CA 1
ATOM 4715 C C . ASN A 1 598 ? -25.290 -24.303 -14.791 1.00 33.84 598 ASN A C 1
ATOM 4717 O O . ASN A 1 598 ? -26.278 -24.274 -15.521 1.00 33.84 598 ASN A O 1
ATOM 4721 N N . VAL A 1 599 ? -24.048 -24.179 -15.275 1.00 31.12 599 VAL A N 1
ATOM 4722 C CA . VAL A 1 599 ? -23.746 -24.311 -16.708 1.00 31.12 599 VAL A CA 1
ATOM 4723 C C . VAL A 1 599 ? -22.876 -25.543 -16.944 1.00 31.12 599 VAL A C 1
ATOM 4725 O O . VAL A 1 599 ? -21.804 -25.721 -16.372 1.00 31.12 599 VAL A O 1
ATOM 4728 N N . ARG A 1 600 ? -23.436 -26.420 -17.774 1.00 29.91 600 ARG A N 1
ATOM 4729 C CA . ARG A 1 600 ? -22.956 -27.727 -18.210 1.00 29.91 600 ARG A CA 1
ATOM 4730 C C . ARG A 1 600 ? -21.920 -27.529 -19.321 1.00 29.91 600 ARG A C 1
ATOM 4732 O O . ARG A 1 600 ? -22.209 -26.861 -20.307 1.00 29.91 600 ARG A O 1
ATOM 4739 N N . VAL A 1 601 ? -20.746 -28.129 -19.158 1.00 34.72 601 VAL A N 1
ATOM 4740 C CA . VAL A 1 601 ? -19.670 -28.189 -20.159 1.00 34.72 601 VAL A CA 1
ATOM 4741 C C . VAL A 1 601 ? -20.084 -29.117 -21.312 1.00 34.72 601 VAL A C 1
ATOM 4743 O O . VAL A 1 601 ? -20.460 -30.258 -21.029 1.00 34.72 601 VAL A O 1
ATOM 4746 N N . PRO A 1 602 ? -20.007 -28.704 -22.591 1.00 39.66 602 PRO A N 1
ATOM 4747 C CA . PRO A 1 602 ? -20.011 -29.640 -23.708 1.00 39.66 602 PRO A CA 1
ATOM 4748 C C . PRO A 1 602 ? -18.577 -30.023 -24.109 1.00 39.66 602 PRO A C 1
ATOM 4750 O O . PRO A 1 602 ? -17.716 -29.169 -24.316 1.00 39.66 602 PRO A O 1
ATOM 4753 N N . SER A 1 603 ? -18.339 -31.332 -24.205 1.00 33.50 603 SER A N 1
ATOM 4754 C CA . SER A 1 603 ? -17.115 -31.951 -24.724 1.00 33.50 603 SER A CA 1
ATOM 4755 C C . SER A 1 603 ? -16.894 -31.660 -26.221 1.00 33.50 603 SER A C 1
ATOM 4757 O O . SER A 1 603 ? -17.872 -31.483 -26.949 1.00 33.50 603 SER A O 1
ATOM 4759 N N . PRO A 1 604 ? -15.634 -31.659 -26.700 1.00 42.91 604 PRO A N 1
ATOM 4760 C CA . PRO A 1 604 ? -15.302 -31.370 -28.092 1.00 42.91 604 PRO A CA 1
ATOM 4761 C C . PRO A 1 604 ? -15.421 -32.605 -29.002 1.00 42.91 604 PRO A C 1
ATOM 4763 O O . PRO A 1 604 ? -14.989 -33.705 -28.654 1.00 42.91 604 PRO A O 1
ATOM 4766 N N . THR A 1 605 ? -15.976 -32.392 -30.193 1.00 38.62 605 THR A N 1
ATOM 4767 C CA . THR A 1 605 ? -16.036 -33.346 -31.315 1.00 38.62 605 THR A CA 1
ATOM 4768 C C . THR A 1 605 ? -14.768 -33.210 -32.183 1.00 38.62 605 THR A C 1
ATOM 4770 O O . THR A 1 605 ? -14.312 -32.082 -32.379 1.00 38.62 605 THR A O 1
ATOM 4773 N N . PRO A 1 606 ? -14.182 -34.306 -32.709 1.00 42.84 606 PRO A N 1
ATOM 4774 C CA . PRO A 1 606 ? -12.951 -34.271 -33.511 1.00 42.84 606 PRO A CA 1
ATOM 4775 C C . PRO A 1 606 ? -13.179 -33.791 -34.962 1.00 42.84 606 PRO A C 1
ATOM 4777 O O . PRO A 1 606 ? -14.311 -33.852 -35.450 1.00 42.84 606 PRO A O 1
ATOM 4780 N N . PRO A 1 607 ? -12.123 -33.330 -35.668 1.00 48.03 607 PRO A N 1
ATOM 4781 C CA . PRO A 1 607 ? -12.246 -32.753 -37.003 1.00 48.03 607 PRO A CA 1
ATOM 4782 C C . PRO A 1 607 ? -12.329 -33.828 -38.095 1.00 48.03 607 PRO A C 1
ATOM 4784 O O . PRO A 1 607 ? -11.618 -34.830 -38.057 1.00 48.03 607 PRO A O 1
ATOM 4787 N N . SER A 1 608 ? -13.193 -33.582 -39.082 1.00 36.56 608 SER A N 1
ATOM 4788 C CA . SER A 1 608 ? -13.293 -34.340 -40.328 1.00 36.56 608 SER A CA 1
ATOM 4789 C C . SER A 1 608 ? -12.421 -33.723 -41.422 1.00 36.56 608 SER A C 1
ATOM 4791 O O . SER A 1 608 ? -12.418 -32.505 -41.609 1.00 36.56 608 SER A O 1
ATOM 4793 N N . ASP A 1 609 ? -11.754 -34.599 -42.161 1.00 35.03 609 ASP A N 1
ATOM 4794 C CA . ASP A 1 609 ? -10.900 -34.338 -43.314 1.00 35.03 609 ASP A CA 1
ATOM 4795 C C . ASP A 1 609 ? -11.586 -33.670 -44.523 1.00 35.03 609 ASP A C 1
ATOM 4797 O O . ASP A 1 609 ? -12.801 -33.732 -44.708 1.00 35.03 609 ASP A O 1
ATOM 4801 N N . ALA A 1 610 ? -10.701 -33.196 -45.411 1.00 33.09 610 ALA A N 1
ATOM 4802 C CA . ALA A 1 610 ? -10.824 -33.089 -46.867 1.00 33.09 610 ALA A CA 1
ATOM 4803 C C . ALA A 1 610 ? -11.377 -31.785 -47.472 1.00 33.09 610 ALA A C 1
ATOM 4805 O O . ALA A 1 610 ? -12.579 -31.586 -47.606 1.00 33.09 610 ALA A O 1
ATOM 4806 N N . ALA A 1 611 ? -10.457 -30.987 -48.031 1.00 33.16 611 ALA A N 1
ATOM 4807 C CA . ALA A 1 611 ? -10.641 -30.365 -49.344 1.00 33.16 611 ALA A CA 1
ATOM 4808 C C . ALA A 1 611 ? -9.283 -30.005 -49.981 1.00 33.16 611 ALA A C 1
ATOM 4810 O O . ALA A 1 611 ? -8.612 -29.054 -49.590 1.00 33.16 611 ALA A O 1
ATOM 4811 N N . THR A 1 612 ? -8.897 -30.784 -50.992 1.00 35.81 612 THR A N 1
ATOM 4812 C CA . THR A 1 612 ? -7.929 -30.429 -52.043 1.00 35.81 612 THR A CA 1
ATOM 4813 C C . THR A 1 612 ? -8.486 -29.261 -52.875 1.00 35.81 612 THR A C 1
ATOM 4815 O O . THR A 1 612 ? -9.698 -29.207 -53.089 1.00 35.81 612 THR A O 1
ATOM 4818 N N . PRO A 1 613 ? -7.638 -28.369 -53.419 1.00 41.62 613 PRO A N 1
ATOM 4819 C CA . PRO A 1 613 ? -7.585 -28.333 -54.882 1.00 41.62 613 PRO A CA 1
ATOM 4820 C C . PRO A 1 613 ? -6.187 -28.086 -55.479 1.00 41.62 613 PRO A C 1
ATOM 4822 O O . PRO A 1 613 ? -5.445 -27.196 -55.083 1.00 41.62 613 PRO A O 1
ATOM 4825 N N . SER A 1 614 ? -5.915 -28.912 -56.488 1.00 30.88 614 SER A N 1
ATOM 4826 C CA . SER A 1 614 ? -5.391 -28.616 -57.824 1.00 30.88 614 SER A CA 1
ATOM 4827 C C . SER A 1 614 ? -4.215 -27.657 -58.032 1.00 30.88 614 SER A C 1
ATOM 4829 O O . SER A 1 614 ? -4.278 -26.449 -57.833 1.00 30.88 614 SER A O 1
ATOM 4831 N N . ALA A 1 615 ? -3.193 -28.267 -58.628 1.00 31.36 615 ALA A N 1
ATOM 4832 C CA . ALA A 1 615 ? -2.033 -27.692 -59.278 1.00 31.36 615 ALA A CA 1
ATOM 4833 C C . ALA A 1 615 ? -2.357 -26.688 -60.400 1.00 31.36 615 ALA A C 1
ATOM 4835 O O . ALA A 1 615 ? -3.255 -26.912 -61.212 1.00 31.36 615 ALA A O 1
ATOM 4836 N N . ALA A 1 616 ? -1.506 -25.666 -60.520 1.00 32.88 616 ALA A N 1
ATOM 4837 C CA . ALA A 1 616 ? -1.240 -24.965 -61.771 1.00 32.88 616 ALA A CA 1
ATOM 4838 C C . ALA A 1 616 ? 0.242 -24.534 -61.834 1.00 32.88 616 ALA A C 1
ATOM 4840 O O . ALA A 1 616 ? 0.745 -23.810 -60.982 1.00 32.88 616 ALA A O 1
ATOM 4841 N N . SER A 1 617 ? 0.913 -25.079 -62.848 1.00 30.89 617 SER A N 1
ATOM 4842 C CA . SER A 1 617 ? 2.149 -24.684 -63.543 1.00 30.89 617 SER A CA 1
ATOM 4843 C C . SER A 1 617 ? 2.876 -23.365 -63.194 1.00 30.89 617 SER A C 1
ATOM 4845 O O . SER A 1 617 ? 2.327 -22.281 -63.362 1.00 30.89 617 SER A O 1
ATOM 4847 N N . MET A 1 618 ? 4.168 -23.514 -62.851 1.00 30.42 618 MET A N 1
ATOM 4848 C CA . MET A 1 618 ? 5.397 -22.914 -63.443 1.00 30.42 618 MET A CA 1
ATOM 4849 C C . MET A 1 618 ? 5.259 -21.770 -64.488 1.00 30.42 618 MET A C 1
ATOM 4851 O O . MET A 1 618 ? 4.374 -21.842 -65.338 1.00 30.42 618 MET A O 1
ATOM 4855 N N . PRO A 1 619 ? 6.194 -20.782 -64.523 1.00 40.31 619 PRO A N 1
ATOM 4856 C CA . PRO A 1 619 ? 7.583 -21.056 -64.916 1.00 40.31 619 PRO A CA 1
ATOM 4857 C C . PRO A 1 619 ? 8.715 -20.386 -64.122 1.00 40.31 619 PRO A C 1
ATOM 4859 O O . PRO A 1 619 ? 8.600 -19.329 -63.513 1.00 40.31 619 PRO A O 1
ATOM 4862 N N . SER A 1 620 ? 9.839 -21.089 -64.232 1.00 29.67 620 SER A N 1
ATOM 4863 C CA . SER A 1 620 ? 11.226 -20.791 -63.898 1.00 29.67 620 SER A CA 1
ATOM 4864 C C . SER A 1 620 ? 11.764 -19.447 -64.402 1.00 29.67 620 SER A C 1
ATOM 4866 O O . SER A 1 620 ? 11.607 -19.119 -65.579 1.00 29.67 620 SER A O 1
ATOM 4868 N N . SER A 1 621 ? 12.589 -18.799 -63.581 1.00 30.66 621 SER A N 1
ATOM 4869 C CA . SER A 1 621 ? 13.716 -17.992 -64.059 1.00 30.66 621 SER A CA 1
ATOM 4870 C C . SER A 1 621 ? 14.948 -18.272 -63.200 1.00 30.66 621 SER A C 1
ATOM 4872 O O . SER A 1 621 ? 14.962 -18.008 -62.000 1.00 30.66 621 SER A O 1
ATOM 4874 N N . ASN A 1 622 ? 15.952 -18.848 -63.858 1.00 29.56 622 ASN A N 1
ATOM 4875 C CA . ASN A 1 622 ? 17.303 -19.088 -63.376 1.00 29.56 622 ASN A CA 1
ATOM 4876 C C . ASN A 1 622 ? 18.008 -17.774 -63.024 1.00 29.56 622 ASN A C 1
ATOM 4878 O O . ASN A 1 622 ? 18.068 -16.890 -63.876 1.00 29.56 622 ASN A O 1
ATOM 4882 N N . THR A 1 623 ? 18.686 -17.736 -61.877 1.00 31.31 623 THR A N 1
ATOM 4883 C CA . THR A 1 623 ? 19.960 -17.016 -61.765 1.00 31.31 623 THR A CA 1
ATOM 4884 C C . THR A 1 623 ? 20.905 -17.854 -60.915 1.00 31.31 623 THR A C 1
ATOM 4886 O O . THR A 1 623 ? 20.722 -18.026 -59.714 1.00 31.31 623 THR A O 1
ATOM 4889 N N . GLN A 1 624 ? 21.865 -18.454 -61.607 1.00 28.53 624 GLN A N 1
ATOM 4890 C CA . GLN A 1 624 ? 22.978 -19.226 -61.082 1.00 28.53 624 GLN A CA 1
ATOM 4891 C C . GLN A 1 624 ? 24.094 -18.217 -60.797 1.00 28.53 624 GLN A C 1
ATOM 4893 O O . GLN A 1 624 ? 24.586 -17.591 -61.733 1.00 28.53 624 GLN A O 1
ATOM 4898 N N . GLU A 1 625 ? 24.483 -18.041 -59.537 1.00 29.67 625 GLU A N 1
ATOM 4899 C CA . GLU A 1 625 ? 25.714 -17.331 -59.191 1.00 29.67 625 GLU A CA 1
ATOM 4900 C C . GLU A 1 625 ? 26.574 -18.262 -58.336 1.00 29.67 625 GLU A C 1
ATOM 4902 O O . GLU A 1 625 ? 26.205 -18.708 -57.250 1.00 29.67 625 GLU A O 1
ATOM 4907 N N . SER A 1 626 ? 27.686 -18.654 -58.943 1.00 30.08 626 SER A N 1
ATOM 4908 C CA . SER A 1 626 ? 28.738 -19.511 -58.428 1.00 30.08 626 SER A CA 1
ATOM 4909 C C . SER A 1 626 ? 29.573 -18.766 -57.392 1.00 30.08 626 SER A C 1
ATOM 4911 O O . SER A 1 626 ? 30.179 -17.751 -57.731 1.00 30.08 626 SER A O 1
ATOM 4913 N N . VAL A 1 627 ? 29.695 -19.309 -56.179 1.00 32.34 627 VAL A N 1
ATOM 4914 C CA . VAL A 1 627 ? 30.803 -18.965 -55.281 1.00 32.34 627 VAL A CA 1
ATOM 4915 C C . VAL A 1 627 ? 31.513 -20.241 -54.849 1.00 32.34 627 VAL A C 1
ATOM 4917 O O . VAL A 1 627 ? 30.959 -21.143 -54.225 1.00 32.34 627 VAL A O 1
ATOM 4920 N N . GLU A 1 628 ? 32.759 -20.276 -55.283 1.00 29.61 628 GLU A N 1
ATOM 4921 C CA . GLU A 1 628 ? 33.819 -21.245 -55.093 1.00 29.61 628 GLU A CA 1
ATOM 4922 C C . GLU A 1 628 ? 34.280 -21.230 -53.625 1.00 29.61 628 GLU A C 1
ATOM 4924 O O . GLU A 1 628 ? 34.800 -20.229 -53.137 1.00 29.61 628 GLU A O 1
ATOM 4929 N N . ALA A 1 629 ? 34.067 -22.327 -52.893 1.00 30.94 629 ALA A N 1
ATOM 4930 C CA . ALA A 1 629 ? 34.583 -22.501 -51.537 1.00 30.94 629 ALA A CA 1
ATOM 4931 C C . ALA A 1 629 ? 35.802 -23.430 -51.573 1.00 30.94 629 ALA A C 1
ATOM 4933 O O . ALA A 1 629 ? 35.680 -24.651 -51.683 1.00 30.94 629 ALA A O 1
ATOM 4934 N N . ALA A 1 630 ? 36.986 -22.824 -51.492 1.00 31.78 630 ALA A N 1
ATOM 4935 C CA . ALA A 1 630 ? 38.252 -23.516 -51.324 1.00 31.78 630 ALA A CA 1
ATOM 4936 C C . ALA A 1 630 ? 38.319 -24.187 -49.942 1.00 31.78 630 ALA A C 1
ATOM 4938 O O . ALA A 1 630 ? 38.198 -23.543 -48.900 1.00 31.78 630 ALA A O 1
ATOM 4939 N N . GLN A 1 631 ? 38.535 -25.501 -49.956 1.00 28.78 631 GLN A N 1
ATOM 4940 C CA . GLN A 1 631 ? 38.902 -26.303 -48.797 1.00 28.78 631 GLN A CA 1
ATOM 4941 C C . GLN A 1 631 ? 40.342 -25.977 -48.383 1.00 28.78 631 GLN A C 1
ATOM 4943 O O . GLN A 1 631 ? 41.268 -26.127 -49.178 1.00 28.78 631 GLN A O 1
ATOM 4948 N N . LEU A 1 632 ? 40.541 -25.597 -47.121 1.00 29.66 632 LEU A N 1
ATOM 4949 C CA . LEU A 1 632 ? 41.849 -25.594 -46.472 1.00 29.66 632 LEU A CA 1
ATOM 4950 C C . LEU A 1 632 ? 41.786 -26.487 -45.233 1.00 29.66 632 LEU A C 1
ATOM 4952 O O . LEU A 1 632 ? 41.350 -26.102 -44.152 1.00 29.66 632 LEU A O 1
ATOM 4956 N N . THR A 1 633 ? 42.227 -27.721 -45.448 1.00 28.56 633 THR A N 1
ATOM 4957 C CA . THR A 1 633 ? 42.734 -28.659 -44.449 1.00 28.56 633 THR A CA 1
ATOM 4958 C C . THR A 1 633 ? 43.871 -28.026 -43.649 1.00 28.56 633 THR A C 1
ATOM 4960 O O . THR A 1 633 ? 44.892 -27.653 -44.223 1.00 28.56 633 THR A O 1
ATOM 4963 N N . SER A 1 634 ? 43.733 -27.984 -42.323 1.00 29.08 634 SER A N 1
ATOM 4964 C CA . SER A 1 634 ? 44.859 -27.830 -41.400 1.00 29.08 634 SER A CA 1
ATOM 4965 C C . SER A 1 634 ? 44.759 -28.895 -40.315 1.00 29.08 634 SER A C 1
ATOM 4967 O O . SER A 1 634 ? 43.850 -28.913 -39.488 1.00 29.08 634 SER A O 1
ATOM 4969 N N . THR A 1 635 ? 45.683 -29.838 -40.411 1.00 29.73 635 THR A N 1
ATOM 4970 C CA . THR A 1 635 ? 45.955 -30.937 -39.492 1.00 29.73 635 THR A CA 1
ATOM 4971 C C . THR A 1 635 ? 46.898 -30.509 -38.368 1.00 29.73 635 THR A C 1
ATOM 4973 O O . THR A 1 635 ? 47.855 -29.784 -38.631 1.00 29.73 635 THR A O 1
ATOM 4976 N N . ALA A 1 636 ? 46.699 -31.144 -37.202 1.00 32.19 636 ALA A N 1
ATOM 4977 C CA . ALA A 1 636 ? 47.640 -31.413 -36.096 1.00 32.19 636 ALA A CA 1
ATOM 4978 C C . ALA A 1 636 ? 47.458 -30.582 -34.802 1.00 32.19 636 ALA A C 1
ATOM 4980 O O . ALA A 1 636 ? 47.058 -29.425 -34.858 1.00 32.19 636 ALA A O 1
ATOM 4981 N N . PRO A 1 637 ? 47.893 -31.106 -33.637 1.00 39.19 637 PRO A N 1
ATOM 4982 C CA . PRO A 1 637 ? 47.698 -32.471 -33.144 1.00 39.19 637 PRO A CA 1
ATOM 4983 C C . PRO A 1 637 ? 47.110 -32.505 -31.717 1.00 39.19 637 PRO A C 1
ATOM 4985 O O . PRO A 1 637 ? 47.339 -31.624 -30.890 1.00 39.19 637 PRO A O 1
ATOM 4988 N N . VAL A 1 638 ? 46.403 -33.598 -31.427 1.00 33.91 638 VAL A N 1
ATOM 4989 C CA . VAL A 1 638 ? 45.972 -34.011 -30.086 1.00 33.91 638 VAL A CA 1
ATOM 4990 C C . VAL A 1 638 ? 47.209 -34.263 -29.224 1.00 33.91 638 VAL A C 1
ATOM 4992 O O . VAL A 1 638 ? 48.065 -35.073 -29.582 1.00 33.91 638 VAL A O 1
ATOM 4995 N N . ARG A 1 639 ? 47.308 -33.560 -28.093 1.00 29.77 639 ARG A N 1
ATOM 4996 C CA . ARG A 1 639 ? 48.301 -33.823 -27.051 1.00 29.77 639 ARG A CA 1
ATOM 4997 C C . ARG A 1 639 ? 47.562 -34.266 -25.797 1.00 29.77 639 ARG A C 1
ATOM 4999 O O . ARG A 1 639 ? 46.996 -33.446 -25.082 1.00 29.77 639 ARG A O 1
ATOM 5006 N N . ASP A 1 640 ? 47.584 -35.574 -25.574 1.00 33.50 640 ASP A N 1
ATOM 5007 C CA . ASP A 1 640 ? 47.192 -36.202 -24.322 1.00 33.50 640 ASP A CA 1
ATOM 5008 C C . ASP A 1 640 ? 48.131 -35.753 -23.200 1.00 33.50 640 ASP A C 1
ATOM 5010 O O . ASP A 1 640 ? 49.350 -35.940 -23.261 1.00 33.50 640 ASP A O 1
ATOM 5014 N N . SER A 1 641 ? 47.553 -35.201 -22.141 1.00 35.06 641 SER A N 1
ATOM 5015 C CA . SER A 1 641 ? 48.198 -35.119 -20.835 1.00 35.06 641 SER A CA 1
ATOM 5016 C C . SER A 1 641 ? 47.167 -35.428 -19.759 1.00 35.06 641 SER A C 1
ATOM 5018 O O . SER A 1 641 ? 46.524 -34.541 -19.205 1.00 35.06 641 SER A O 1
ATOM 5020 N N . ASN A 1 642 ? 47.037 -36.727 -19.482 1.00 33.66 642 ASN A N 1
ATOM 5021 C CA . ASN A 1 642 ? 46.534 -37.252 -18.221 1.00 33.66 642 ASN A CA 1
ATOM 5022 C C . ASN A 1 642 ? 47.445 -36.762 -17.088 1.00 33.66 642 ASN A C 1
ATOM 5024 O O . ASN A 1 642 ? 48.555 -37.266 -16.920 1.00 33.66 642 ASN A O 1
ATOM 5028 N N . ILE A 1 643 ? 46.965 -35.808 -16.296 1.00 33.66 643 ILE A N 1
ATOM 5029 C CA . ILE A 1 643 ? 47.466 -35.561 -14.945 1.00 33.66 643 ILE A CA 1
ATOM 5030 C C . ILE A 1 643 ? 46.260 -35.688 -14.024 1.00 33.66 643 ILE A C 1
ATOM 5032 O O . ILE A 1 643 ? 45.398 -34.816 -13.966 1.00 33.66 643 ILE A O 1
ATOM 5036 N N . GLY A 1 644 ? 46.192 -36.834 -13.348 1.00 35.31 644 GLY A N 1
ATOM 5037 C CA . GLY A 1 644 ? 45.258 -37.062 -12.262 1.00 35.31 644 GLY A CA 1
ATOM 5038 C C . GLY A 1 644 ? 45.646 -36.196 -11.073 1.00 35.31 644 GLY A C 1
ATOM 5039 O O . GLY A 1 644 ? 46.670 -36.437 -10.438 1.00 35.31 644 GLY A O 1
ATOM 5040 N N . VAL A 1 645 ? 44.804 -35.215 -10.769 1.00 31.53 645 VAL A N 1
ATOM 5041 C CA . VAL A 1 645 ? 44.747 -34.583 -9.454 1.00 31.53 645 VAL A CA 1
ATOM 5042 C C . VAL A 1 645 ? 43.413 -34.990 -8.846 1.00 31.53 645 VAL A C 1
ATOM 5044 O O . VAL A 1 645 ? 42.343 -34.591 -9.292 1.00 31.53 645 VAL A O 1
ATOM 5047 N N . ARG A 1 646 ? 43.512 -35.888 -7.870 1.00 33.38 646 ARG A N 1
ATOM 5048 C CA . ARG A 1 646 ? 42.441 -36.282 -6.965 1.00 33.38 646 ARG A CA 1
ATOM 5049 C C . ARG A 1 646 ? 42.342 -35.186 -5.908 1.00 33.38 646 ARG A C 1
ATOM 5051 O O . ARG A 1 646 ? 43.141 -35.176 -4.979 1.00 33.38 646 ARG A O 1
ATOM 5058 N N . GLU A 1 647 ? 41.415 -34.254 -6.091 1.00 32.75 647 GLU A N 1
ATOM 5059 C CA . GLU A 1 647 ? 40.967 -33.355 -5.027 1.00 32.75 647 GLU A CA 1
ATOM 5060 C C . GLU A 1 647 ? 39.720 -33.964 -4.386 1.00 32.75 647 GLU A C 1
ATOM 5062 O O . GLU A 1 647 ? 38.652 -34.047 -4.992 1.00 32.75 647 GLU A O 1
ATOM 5067 N N . ASP A 1 648 ? 39.900 -34.451 -3.160 1.00 31.77 648 ASP A N 1
ATOM 5068 C CA . ASP A 1 648 ? 38.816 -34.807 -2.258 1.00 31.77 648 ASP A CA 1
ATOM 5069 C C . ASP A 1 648 ? 38.111 -33.500 -1.839 1.00 31.77 648 ASP A C 1
ATOM 5071 O O . ASP A 1 648 ? 38.608 -32.754 -0.996 1.00 31.77 648 ASP A O 1
ATOM 5075 N N . ILE A 1 649 ? 36.970 -33.197 -2.464 1.00 32.81 649 ILE A N 1
ATOM 5076 C CA . ILE A 1 649 ? 36.080 -32.098 -2.065 1.00 32.81 649 ILE A CA 1
ATOM 5077 C C . ILE A 1 649 ? 35.188 -32.610 -0.920 1.00 32.81 649 ILE A C 1
ATOM 5079 O O . ILE A 1 649 ? 34.442 -33.573 -1.130 1.00 32.81 649 ILE A O 1
ATOM 5083 N N . PRO A 1 650 ? 35.222 -32.004 0.282 1.00 32.00 650 PRO A N 1
ATOM 5084 C CA . PRO A 1 650 ? 34.264 -32.308 1.334 1.00 32.00 650 PRO A CA 1
ATOM 5085 C C . PRO A 1 650 ? 32.880 -31.816 0.914 1.00 32.00 650 PRO A C 1
ATOM 5087 O O . PRO A 1 650 ? 32.683 -30.650 0.575 1.00 32.00 650 PRO A O 1
ATOM 5090 N N . ASN A 1 651 ? 31.927 -32.739 0.932 1.00 33.28 651 ASN A N 1
ATOM 5091 C CA . ASN A 1 651 ? 30.516 -32.493 0.698 1.00 33.28 651 ASN A CA 1
ATOM 5092 C C . ASN A 1 651 ? 29.894 -31.847 1.951 1.00 33.28 651 ASN A C 1
ATOM 5094 O O . ASN A 1 651 ? 29.270 -32.546 2.744 1.00 33.28 651 ASN A O 1
ATOM 5098 N N . ASP A 1 652 ? 30.095 -30.539 2.136 1.00 30.92 652 ASP A N 1
ATOM 5099 C CA . ASP A 1 652 ? 29.340 -29.717 3.096 1.00 30.92 652 ASP A CA 1
ATOM 5100 C C . ASP A 1 652 ? 28.136 -29.094 2.377 1.00 30.92 652 ASP A C 1
ATOM 5102 O O . ASP A 1 652 ? 28.130 -27.932 1.969 1.00 30.92 652 ASP A O 1
ATOM 5106 N N . THR A 1 653 ? 27.095 -29.903 2.194 1.00 33.12 653 THR A N 1
ATOM 5107 C CA . THR A 1 653 ? 25.737 -29.416 1.938 1.00 33.12 653 THR A CA 1
ATOM 5108 C C . THR A 1 653 ? 25.050 -29.165 3.277 1.00 33.12 653 THR A C 1
ATOM 5110 O O . THR A 1 653 ? 24.178 -29.931 3.679 1.00 33.12 653 THR A O 1
ATOM 5113 N N . ASP A 1 654 ? 25.452 -28.095 3.959 1.00 28.69 654 ASP A N 1
ATOM 5114 C CA . ASP A 1 654 ? 24.615 -27.441 4.964 1.00 28.69 654 ASP A CA 1
ATOM 5115 C C . ASP A 1 654 ? 23.905 -26.273 4.270 1.00 28.69 654 ASP A C 1
ATOM 5117 O O . ASP A 1 654 ? 24.308 -25.108 4.337 1.00 28.69 654 ASP A O 1
ATOM 5121 N N . GLU A 1 655 ? 22.831 -26.604 3.551 1.00 31.59 655 GLU A N 1
ATOM 5122 C CA . GLU A 1 655 ? 21.791 -25.634 3.231 1.00 31.59 655 GLU A CA 1
ATOM 5123 C C . GLU A 1 655 ? 21.201 -25.155 4.560 1.00 31.59 655 GLU A C 1
ATOM 5125 O O . GLU A 1 655 ? 20.364 -25.813 5.177 1.00 31.59 655 GLU A O 1
ATOM 5130 N N . ALA A 1 656 ? 21.676 -24.002 5.032 1.00 27.69 656 ALA A N 1
ATOM 5131 C CA . ALA A 1 656 ? 21.048 -23.271 6.115 1.00 27.69 656 ALA A CA 1
ATOM 5132 C C . ALA A 1 656 ? 19.683 -22.764 5.629 1.00 27.69 656 ALA A C 1
ATOM 5134 O O . ALA A 1 656 ? 19.526 -21.625 5.186 1.00 27.69 656 ALA A O 1
ATOM 5135 N N . GLU A 1 657 ? 18.688 -23.641 5.713 1.00 25.48 657 GLU A N 1
ATOM 5136 C CA . GLU A 1 657 ? 17.283 -23.288 5.750 1.00 25.48 657 GLU A CA 1
ATOM 5137 C C . GLU A 1 657 ? 17.121 -22.265 6.886 1.00 25.48 657 GLU A C 1
ATOM 5139 O O . GLU A 1 657 ? 17.250 -22.582 8.071 1.00 25.48 657 GLU A O 1
ATOM 5144 N N . VAL A 1 658 ? 16.934 -20.990 6.529 1.00 26.92 658 VAL A N 1
ATOM 5145 C CA . VAL A 1 658 ? 16.653 -19.921 7.495 1.00 26.92 658 VAL A CA 1
ATOM 5146 C C . VAL A 1 658 ? 15.227 -20.133 8.003 1.00 26.92 658 VAL A C 1
ATOM 5148 O O . VAL A 1 658 ? 14.266 -19.492 7.576 1.00 26.92 658 VAL A O 1
ATOM 5151 N N . GLU A 1 659 ? 15.092 -21.093 8.912 1.00 24.55 659 GLU A N 1
ATOM 5152 C CA . GLU A 1 659 ? 13.888 -21.362 9.675 1.00 24.55 659 GLU A CA 1
ATOM 5153 C C . GLU A 1 659 ? 13.698 -20.201 10.661 1.00 24.55 659 GLU A C 1
ATOM 5155 O O . GLU A 1 659 ? 14.395 -20.069 11.671 1.00 24.55 659 GLU A O 1
ATOM 5160 N N . TRP A 1 660 ? 12.747 -19.316 10.361 1.00 27.11 660 TRP A N 1
ATOM 5161 C CA . TRP A 1 660 ? 12.319 -18.266 11.279 1.00 27.11 660 TRP A CA 1
ATOM 5162 C C . TRP A 1 660 ? 11.602 -18.894 12.482 1.00 27.11 660 TRP A C 1
ATOM 5164 O O . TRP A 1 660 ? 10.376 -18.993 12.511 1.00 27.11 660 TRP A O 1
ATOM 5174 N N . LYS A 1 661 ? 12.363 -19.320 13.497 1.00 23.89 661 LYS A N 1
ATOM 5175 C CA . LYS A 1 661 ? 11.804 -19.738 14.787 1.00 23.89 661 LYS A CA 1
ATOM 5176 C C . LYS A 1 661 ? 11.412 -18.507 15.607 1.00 23.89 661 LYS A C 1
ATOM 5178 O O . LYS A 1 661 ? 12.273 -17.677 15.903 1.00 23.89 661 LYS A O 1
ATOM 5183 N N . PRO A 1 662 ? 10.143 -18.370 16.028 1.00 26.58 662 PRO A N 1
ATOM 5184 C CA . PRO A 1 662 ? 9.775 -17.353 16.997 1.00 26.58 662 PRO A CA 1
ATOM 5185 C C . PRO A 1 662 ? 10.447 -17.678 18.339 1.00 26.58 662 PRO A C 1
ATOM 5187 O O . PRO A 1 662 ? 10.211 -18.732 18.930 1.00 26.58 662 PRO A O 1
ATOM 5190 N N . LEU A 1 663 ? 11.288 -16.762 18.822 1.00 25.09 663 LEU A N 1
ATOM 5191 C CA . LEU A 1 663 ? 11.840 -16.772 20.177 1.00 25.09 663 LEU A CA 1
ATOM 5192 C C . LEU A 1 663 ? 10.697 -16.593 21.189 1.00 25.09 663 LEU A C 1
ATOM 5194 O O . LEU A 1 663 ? 10.336 -15.482 21.570 1.00 25.09 663 LEU A O 1
ATOM 5198 N N . VAL A 1 664 ? 10.108 -17.710 21.613 1.00 27.12 664 VAL A N 1
ATOM 5199 C CA . VAL A 1 664 ? 9.187 -17.781 22.749 1.00 27.12 664 VAL A CA 1
ATOM 5200 C C . VAL A 1 664 ? 10.027 -17.880 24.021 1.00 27.12 664 VAL A C 1
ATOM 5202 O O . VAL A 1 664 ? 10.453 -18.964 24.410 1.00 27.12 664 VAL A O 1
ATOM 5205 N N . TYR A 1 665 ? 10.273 -16.750 24.683 1.00 27.30 665 TYR A N 1
ATOM 5206 C CA . TYR A 1 665 ? 10.749 -16.762 26.065 1.00 27.30 665 TYR A CA 1
ATOM 5207 C C . TYR A 1 665 ? 9.554 -16.899 27.015 1.00 27.30 665 TYR A C 1
ATOM 5209 O O . TYR A 1 665 ? 8.750 -15.983 27.181 1.00 27.30 665 TYR A O 1
ATOM 5217 N N . TYR A 1 666 ? 9.458 -18.068 27.646 1.00 26.94 666 TYR A N 1
ATOM 5218 C CA . TYR A 1 666 ? 8.703 -18.284 28.876 1.00 26.94 666 TYR A CA 1
ATOM 5219 C C . TYR A 1 666 ? 9.363 -17.504 30.012 1.00 26.94 666 TYR A C 1
ATOM 5221 O O . TYR A 1 666 ? 10.533 -17.740 30.275 1.00 26.94 666 TYR A O 1
ATOM 5229 N N . TYR A 1 667 ? 8.612 -16.665 30.729 1.00 25.31 667 TYR A N 1
ATOM 5230 C CA . TYR A 1 667 ? 8.786 -16.488 32.175 1.00 25.31 667 TYR A CA 1
ATOM 5231 C C . TYR A 1 667 ? 7.516 -15.894 32.793 1.00 25.31 667 TYR A C 1
ATOM 5233 O O . TYR A 1 667 ? 7.166 -14.741 32.553 1.00 25.31 667 TYR A O 1
ATOM 5241 N N . LEU A 1 668 ? 6.851 -16.686 33.634 1.00 25.56 668 LEU A N 1
ATOM 5242 C CA . LEU A 1 668 ? 5.967 -16.210 34.692 1.00 25.56 668 LEU A CA 1
ATOM 5243 C C . LEU A 1 668 ? 6.133 -17.119 35.923 1.00 25.56 668 LEU A C 1
ATOM 5245 O O . LEU A 1 668 ? 6.178 -18.338 35.787 1.00 25.56 668 LEU A O 1
ATOM 5249 N N . PHE A 1 669 ? 6.154 -16.462 37.088 1.00 28.59 669 PHE A N 1
ATOM 5250 C CA . PHE A 1 669 ? 6.102 -16.946 38.478 1.00 28.59 669 PHE A CA 1
ATOM 5251 C C . PHE A 1 669 ? 7.391 -17.416 39.177 1.00 28.59 669 PHE A C 1
ATOM 5253 O O . PHE A 1 669 ? 7.775 -18.575 39.093 1.00 28.59 669 PHE A O 1
ATOM 5260 N N . TRP A 1 670 ? 7.939 -16.535 40.030 1.00 26.80 670 TRP A N 1
ATOM 5261 C CA . TRP A 1 670 ? 8.162 -16.848 41.453 1.00 26.80 670 TRP A CA 1
ATOM 5262 C C . TRP A 1 670 ? 8.165 -15.558 42.306 1.00 26.80 670 TRP A C 1
ATOM 5264 O O . TRP A 1 670 ? 8.783 -14.559 41.942 1.00 26.80 670 TRP A O 1
ATOM 5274 N N . GLU A 1 671 ? 7.418 -15.583 43.414 1.00 28.62 671 GLU A N 1
ATOM 5275 C CA . GLU A 1 671 ? 7.340 -14.589 44.499 1.00 28.62 671 GLU A CA 1
ATOM 5276 C C . GLU A 1 671 ? 8.682 -14.345 45.239 1.00 28.62 671 GLU A C 1
ATOM 5278 O O . GLU A 1 671 ? 9.571 -15.191 45.224 1.00 28.62 671 GLU A O 1
ATOM 5283 N N . GLY A 1 672 ? 8.814 -13.177 45.897 1.00 24.23 672 GLY A N 1
ATOM 5284 C CA . GLY A 1 672 ? 10.002 -12.714 46.655 1.00 24.23 672 GLY A CA 1
ATOM 5285 C C . GLY A 1 672 ? 10.319 -13.492 47.957 1.00 24.23 672 GLY A C 1
ATOM 5286 O O . GLY A 1 672 ? 9.772 -14.577 48.128 1.00 24.23 672 GLY A O 1
ATOM 5287 N N . PRO A 1 673 ? 11.141 -12.978 48.921 1.00 40.12 673 PRO A N 1
ATOM 5288 C CA . PRO A 1 673 ? 11.257 -11.563 49.322 1.00 40.12 673 PRO A CA 1
ATOM 5289 C C . PRO A 1 673 ? 12.672 -11.019 49.700 1.00 40.12 673 PRO A C 1
ATOM 5291 O O . PRO A 1 673 ? 13.631 -11.749 49.905 1.00 40.12 673 PRO A O 1
ATOM 5294 N N . ARG A 1 674 ? 12.730 -9.677 49.833 1.00 31.48 674 ARG A N 1
ATOM 5295 C CA . ARG A 1 674 ? 13.606 -8.785 50.648 1.00 31.48 674 ARG A CA 1
ATOM 5296 C C . ARG A 1 674 ? 14.953 -9.326 51.191 1.00 31.48 674 ARG A C 1
ATOM 5298 O O . ARG A 1 674 ? 14.953 -10.181 52.067 1.00 31.48 674 ARG A O 1
ATOM 5305 N N . SER A 1 675 ? 16.053 -8.589 50.954 1.00 28.58 675 SER A N 1
ATOM 5306 C CA . SER A 1 675 ? 16.667 -7.658 51.941 1.00 28.58 675 SER A CA 1
ATOM 5307 C C . SER A 1 675 ? 18.148 -7.274 51.657 1.00 28.58 675 SER A C 1
ATOM 5309 O O . SER A 1 675 ? 18.933 -8.086 51.191 1.00 28.58 675 SER A O 1
ATOM 5311 N N . LEU A 1 676 ? 18.486 -6.026 52.036 1.00 29.36 676 LEU A N 1
ATOM 5312 C CA . LEU A 1 676 ? 19.777 -5.480 52.525 1.00 29.36 676 LEU A CA 1
ATOM 5313 C C . LEU A 1 676 ? 20.927 -5.054 51.569 1.00 29.36 676 LEU A C 1
ATOM 5315 O O . LEU A 1 676 ? 21.569 -5.871 50.933 1.00 29.36 676 LEU A O 1
ATOM 5319 N N . LEU A 1 677 ? 21.258 -3.746 51.694 1.00 30.25 677 LEU A N 1
ATOM 5320 C CA . LEU A 1 677 ? 22.602 -3.119 51.828 1.00 30.25 677 LEU A CA 1
ATOM 5321 C C . LEU A 1 677 ? 23.624 -3.383 50.691 1.00 30.25 677 LEU A C 1
ATOM 5323 O O . LEU A 1 677 ? 24.038 -4.507 50.480 1.00 30.25 677 LEU A O 1
ATOM 5327 N N . ARG A 1 678 ? 24.207 -2.399 49.987 1.00 28.41 678 ARG A N 1
ATOM 5328 C CA . ARG A 1 678 ? 25.117 -1.346 50.490 1.00 28.41 678 ARG A CA 1
ATOM 5329 C C . ARG A 1 678 ? 25.536 -0.414 49.335 1.00 28.41 678 ARG A C 1
ATOM 5331 O O . ARG A 1 678 ? 25.637 -0.843 48.193 1.00 28.41 678 ARG A O 1
ATOM 5338 N N . LYS A 1 679 ? 25.862 0.836 49.681 1.00 32.25 679 LYS A N 1
ATOM 5339 C CA . LYS A 1 679 ? 26.547 1.848 48.855 1.00 32.25 679 LYS A CA 1
ATOM 5340 C C . LYS A 1 679 ? 27.993 1.443 48.522 1.00 32.25 679 LYS A C 1
ATOM 5342 O O . LYS A 1 679 ? 28.682 0.986 49.429 1.00 32.25 679 LYS A O 1
ATOM 5347 N N . ALA A 1 680 ? 28.477 1.808 47.332 1.00 29.75 680 ALA A N 1
ATOM 5348 C CA . ALA A 1 680 ? 29.771 2.481 47.137 1.00 29.75 680 ALA A CA 1
ATOM 5349 C C . ALA A 1 680 ? 29.853 3.106 45.722 1.00 29.75 680 ALA A C 1
ATOM 5351 O O . ALA A 1 680 ? 29.408 2.469 44.769 1.00 29.75 680 ALA A O 1
ATOM 5352 N N . PRO A 1 681 ? 30.398 4.329 45.569 1.00 44.53 681 PRO A N 1
ATOM 5353 C CA . PRO A 1 681 ? 30.648 4.964 44.278 1.00 44.53 681 PRO A CA 1
ATOM 5354 C C . PRO A 1 681 ? 32.095 4.720 43.816 1.00 44.53 681 PRO A C 1
ATOM 5356 O O . PRO A 1 681 ? 33.006 4.649 44.640 1.00 44.53 681 PRO A O 1
ATOM 5359 N N . MET A 1 682 ? 32.334 4.675 42.505 1.00 28.42 682 MET A N 1
ATOM 5360 C CA . MET A 1 682 ? 33.681 4.788 41.941 1.00 28.42 682 MET A CA 1
ATOM 5361 C C . MET A 1 682 ? 33.675 5.790 40.790 1.00 28.42 682 MET A C 1
ATOM 5363 O O . MET A 1 682 ? 32.975 5.621 39.796 1.00 28.42 682 MET A O 1
ATOM 5367 N N . ASN A 1 683 ? 34.449 6.854 40.993 1.00 32.62 683 ASN A N 1
ATOM 5368 C CA . ASN A 1 683 ? 34.846 7.837 39.994 1.00 32.62 683 ASN A CA 1
ATOM 5369 C C . ASN A 1 683 ? 36.167 7.378 39.318 1.00 32.62 683 ASN A C 1
ATOM 5371 O O . ASN A 1 683 ? 36.789 6.421 39.787 1.00 32.62 683 ASN A O 1
ATOM 5375 N N . PRO A 1 684 ? 36.592 8.036 38.225 1.00 51.53 684 PRO A N 1
ATOM 5376 C CA . PRO A 1 684 ? 37.365 7.442 37.140 1.00 51.53 684 PRO A CA 1
ATOM 5377 C C . PRO A 1 684 ? 38.881 7.595 37.311 1.00 51.53 684 PRO A C 1
ATOM 5379 O O . PRO A 1 684 ? 39.364 8.543 37.926 1.00 51.53 684 PRO A O 1
ATOM 5382 N N . ALA A 1 685 ? 39.640 6.713 36.664 1.00 31.53 685 ALA A N 1
ATOM 5383 C CA . ALA A 1 685 ? 41.048 6.934 36.358 1.00 31.53 685 ALA A CA 1
ATOM 5384 C C . ALA A 1 685 ? 41.364 6.302 35.000 1.00 31.53 685 ALA A C 1
ATOM 5386 O O . ALA A 1 685 ? 40.985 5.166 34.722 1.00 31.53 685 ALA A O 1
ATOM 5387 N N . GLY A 1 686 ? 41.985 7.103 34.137 1.00 32.28 686 GLY A N 1
ATOM 5388 C CA . GLY A 1 686 ? 42.159 6.819 32.723 1.00 32.28 686 GLY A CA 1
ATOM 5389 C C . GLY A 1 686 ? 43.283 5.852 32.374 1.00 32.28 686 GLY A C 1
ATOM 5390 O O . GLY A 1 686 ? 44.082 5.432 33.208 1.00 32.28 686 GLY A O 1
ATOM 5391 N N . ARG A 1 687 ? 43.381 5.582 31.073 1.00 31.69 687 ARG A N 1
ATOM 5392 C CA . ARG A 1 687 ? 44.597 5.069 30.452 1.00 31.69 687 ARG A CA 1
ATOM 5393 C C . ARG A 1 687 ? 44.698 5.579 29.016 1.00 31.69 687 ARG A C 1
ATOM 5395 O O . ARG A 1 687 ? 43.811 5.350 28.202 1.00 31.69 687 ARG A O 1
ATOM 5402 N N . ARG A 1 688 ? 45.775 6.327 28.764 1.00 35.19 688 ARG A N 1
ATOM 5403 C CA . ARG A 1 688 ? 46.346 6.623 27.445 1.00 35.19 688 ARG A CA 1
ATOM 5404 C C . ARG A 1 688 ? 47.021 5.358 26.919 1.00 35.19 688 ARG A C 1
ATOM 5406 O O . ARG A 1 688 ? 47.780 4.771 27.678 1.00 35.19 688 ARG A O 1
ATOM 5413 N N . GLU A 1 689 ? 46.830 5.051 25.642 1.00 33.91 689 GLU A N 1
ATOM 5414 C CA . GLU A 1 689 ? 47.738 4.290 24.760 1.00 33.91 689 GLU A CA 1
ATOM 5415 C C . GLU A 1 689 ? 47.196 4.503 23.330 1.00 33.91 689 GLU A C 1
ATOM 5417 O O . GLU A 1 689 ? 46.048 4.196 23.041 1.00 33.91 689 GLU A O 1
ATOM 5422 N N . SER A 1 690 ? 47.791 5.426 22.569 1.00 32.06 690 SER A N 1
ATOM 5423 C CA . SER A 1 690 ? 48.864 5.211 21.580 1.00 32.06 690 SER A CA 1
ATOM 5424 C C . SER A 1 690 ? 48.322 4.893 20.178 1.00 32.06 690 SER A C 1
ATOM 5426 O O . SER A 1 690 ? 47.977 3.758 19.866 1.00 32.06 690 SER A O 1
ATOM 5428 N N . ASN A 1 691 ? 48.300 5.933 19.337 1.00 34.31 691 ASN A N 1
ATOM 5429 C CA . ASN A 1 691 ? 48.181 5.866 17.878 1.00 34.31 691 ASN A CA 1
ATOM 5430 C C . ASN A 1 691 ? 49.290 4.999 17.261 1.00 34.31 691 ASN A C 1
ATOM 5432 O O . ASN A 1 691 ? 50.459 5.180 17.615 1.00 34.31 691 ASN A O 1
ATOM 5436 N N . PRO A 1 692 ? 48.966 4.255 16.196 1.00 43.50 692 PRO A N 1
ATOM 5437 C CA . PRO A 1 692 ? 49.825 4.183 15.026 1.00 43.50 692 PRO A CA 1
ATOM 5438 C C . PRO A 1 692 ? 49.120 4.755 13.788 1.00 43.50 692 PRO A C 1
ATOM 5440 O O . PRO A 1 692 ? 47.910 4.640 13.615 1.00 43.50 692 PRO A O 1
ATOM 5443 N N . GLY A 1 693 ? 49.918 5.440 12.968 1.00 31.69 693 GLY A N 1
ATOM 5444 C CA . GLY A 1 693 ? 49.508 6.194 11.786 1.00 31.69 693 GLY A CA 1
ATOM 5445 C C . GLY A 1 693 ? 49.076 5.355 10.572 1.00 31.69 693 GLY A C 1
ATOM 5446 O O . GLY A 1 693 ? 48.946 4.134 10.653 1.00 31.69 693 GLY A O 1
ATOM 5447 N N . PRO A 1 694 ? 48.830 6.033 9.436 1.00 34.19 694 PRO A N 1
ATOM 5448 C CA . PRO A 1 694 ? 48.010 5.523 8.349 1.00 34.19 694 PRO A CA 1
ATOM 5449 C C . PRO A 1 694 ? 48.815 4.631 7.402 1.00 34.19 694 PRO A C 1
ATOM 5451 O O . PRO A 1 694 ? 49.911 4.986 6.969 1.00 34.19 694 PRO A O 1
ATOM 5454 N N . THR A 1 695 ? 48.243 3.486 7.038 1.00 31.45 695 THR A N 1
ATOM 5455 C CA . THR A 1 695 ? 48.721 2.667 5.922 1.00 31.45 695 THR A CA 1
ATOM 5456 C C . THR A 1 695 ? 47.845 2.919 4.700 1.00 31.45 695 THR A C 1
ATOM 5458 O O . THR A 1 695 ? 46.635 2.714 4.716 1.00 31.45 695 THR A O 1
ATOM 5461 N N . ASN A 1 696 ? 48.498 3.413 3.647 1.00 33.56 696 ASN A N 1
ATOM 5462 C CA . ASN A 1 696 ? 47.985 3.503 2.287 1.00 33.56 696 ASN A CA 1
ATOM 5463 C C . ASN A 1 696 ? 47.606 2.109 1.771 1.00 33.56 696 ASN A C 1
ATOM 5465 O O . ASN A 1 696 ? 48.456 1.221 1.771 1.00 33.56 696 ASN A O 1
ATOM 5469 N N . TYR A 1 697 ? 46.394 1.957 1.237 1.00 29.69 697 TYR A N 1
ATOM 5470 C CA . TYR A 1 697 ? 46.079 0.894 0.285 1.00 29.69 697 TYR A CA 1
ATOM 5471 C C . TYR A 1 697 ? 45.364 1.473 -0.930 1.00 29.69 697 TYR A C 1
ATOM 5473 O O . TYR A 1 697 ? 44.458 2.297 -0.816 1.00 29.69 697 TYR A O 1
ATOM 5481 N N . GLY A 1 698 ? 45.881 1.072 -2.090 1.00 27.48 698 GLY A N 1
ATOM 5482 C CA . GLY A 1 698 ? 45.522 1.563 -3.404 1.00 27.48 698 GLY A CA 1
ATOM 5483 C C . GLY A 1 698 ? 44.147 1.109 -3.873 1.00 27.48 698 GLY A C 1
ATOM 5484 O O . GLY A 1 698 ? 43.675 0.012 -3.587 1.00 27.48 698 GLY A O 1
ATOM 5485 N N . THR A 1 699 ? 43.547 2.004 -4.640 1.00 26.42 699 THR A N 1
ATOM 5486 C CA . THR A 1 699 ? 42.306 1.866 -5.385 1.00 26.42 699 THR A CA 1
ATOM 5487 C C . THR A 1 699 ? 42.458 0.819 -6.490 1.00 26.42 699 THR A C 1
ATOM 5489 O O . THR A 1 699 ? 43.275 0.991 -7.393 1.00 26.42 699 THR A O 1
ATOM 5492 N N . ILE A 1 700 ? 41.643 -0.235 -6.457 1.00 25.75 700 ILE A N 1
ATOM 5493 C CA . ILE A 1 700 ? 41.344 -1.065 -7.629 1.00 25.75 700 ILE A CA 1
ATOM 5494 C C . ILE A 1 700 ? 39.920 -0.696 -8.047 1.00 25.75 700 ILE A C 1
ATOM 5496 O O . ILE A 1 700 ? 38.976 -0.886 -7.284 1.00 25.75 700 ILE A O 1
ATOM 5500 N N . GLN A 1 701 ? 39.800 -0.082 -9.224 1.00 27.92 701 GLN A N 1
ATOM 5501 C CA . GLN A 1 701 ? 38.530 0.199 -9.889 1.00 27.92 701 GLN A CA 1
ATOM 5502 C C . GLN A 1 701 ? 37.986 -1.094 -10.504 1.00 27.92 701 GLN A C 1
ATOM 5504 O O . GLN A 1 701 ? 38.738 -1.828 -11.147 1.00 27.92 701 GLN A O 1
ATOM 5509 N N . ALA A 1 702 ? 36.690 -1.328 -10.318 1.00 28.81 702 ALA A N 1
ATOM 5510 C CA . ALA A 1 702 ? 35.880 -2.267 -11.083 1.00 28.81 702 ALA A CA 1
ATOM 5511 C C . ALA A 1 702 ? 34.752 -1.487 -11.761 1.00 28.81 702 ALA A C 1
ATOM 5513 O O . ALA A 1 702 ? 34.242 -0.538 -11.113 1.00 28.81 702 ALA A O 1
#

Radius of gyration: 41.9 Å; Cα contacts (8 Å, |Δi|>4): 765; chains: 1; bounding box: 114×94×138 Å

Organism: NCBI:txid1460663